Protein AF-A0A6G0UTW9-F1 (afdb_monomer_lite)

Structure (mmCIF, N/CA/C/O backbone):
data_AF-A0A6G0UTW9-F1
#
_entry.id   AF-A0A6G0UTW9-F1
#
loop_
_atom_site.group_PDB
_atom_site.id
_atom_site.type_symbol
_atom_site.label_atom_id
_atom_site.label_alt_id
_atom_site.label_comp_id
_atom_site.label_asym_id
_atom_site.label_entity_id
_atom_site.label_seq_id
_atom_site.pdbx_PDB_ins_code
_atom_site.Cartn_x
_atom_site.Cartn_y
_atom_site.Cartn_z
_atom_site.occupancy
_atom_site.B_iso_or_equiv
_atom_site.auth_seq_id
_atom_site.auth_comp_id
_atom_site.auth_asym_id
_atom_site.auth_atom_id
_atom_site.pdbx_PDB_model_num
ATOM 1 N N . MET A 1 1 ? -16.108 24.595 84.697 1.00 33.84 1 MET A N 1
ATOM 2 C CA . MET A 1 1 ? -16.158 25.532 85.840 1.00 33.84 1 MET A CA 1
ATOM 3 C C . MET A 1 1 ? -17.614 25.692 86.240 1.00 33.84 1 MET A C 1
ATOM 5 O O . MET A 1 1 ? -18.393 26.147 85.417 1.00 33.84 1 MET A O 1
ATOM 9 N N . ASN A 1 2 ? -17.974 25.256 87.449 1.00 42.09 2 ASN A N 1
ATOM 10 C CA . ASN A 1 2 ? -19.281 25.520 88.052 1.00 42.09 2 ASN A CA 1
ATOM 11 C C . ASN A 1 2 ? -19.314 26.980 88.511 1.00 42.09 2 ASN A C 1
ATOM 13 O O . ASN A 1 2 ? -18.568 27.339 89.419 1.00 42.09 2 ASN A O 1
ATOM 17 N N . LEU A 1 3 ? -20.161 27.800 87.893 1.00 38.06 3 LEU A N 1
ATOM 18 C CA . LEU A 1 3 ? -20.522 29.127 88.390 1.00 38.06 3 LEU A CA 1
ATOM 19 C C . LEU A 1 3 ? -22.057 29.265 88.378 1.00 38.06 3 LEU A C 1
ATOM 21 O O . LEU A 1 3 ? -22.689 28.729 87.465 1.00 38.06 3 LEU A O 1
ATOM 25 N N . PRO A 1 4 ? -22.666 29.935 89.377 1.00 41.78 4 PRO A N 1
ATOM 26 C CA . PRO A 1 4 ? -24.120 30.023 89.526 1.00 41.78 4 PRO A CA 1
ATOM 27 C C . PRO A 1 4 ? -24.771 30.877 88.428 1.00 41.78 4 PRO A C 1
ATOM 29 O O . PRO A 1 4 ? -24.214 31.882 87.989 1.00 41.78 4 PRO A O 1
ATOM 32 N N . LEU A 1 5 ? -25.984 30.490 88.026 1.00 44.50 5 LEU A N 1
ATOM 33 C CA . LEU A 1 5 ? -26.774 31.029 86.906 1.00 44.50 5 LEU A CA 1
ATOM 34 C C . LEU A 1 5 ? -27.267 32.486 87.054 1.00 44.50 5 LEU A C 1
ATOM 36 O O . LEU A 1 5 ? -27.937 32.989 86.157 1.00 44.50 5 LEU A O 1
ATOM 40 N N . GLU A 1 6 ? -26.919 33.203 88.123 1.00 42.75 6 GLU A N 1
ATOM 41 C CA . GLU A 1 6 ? -27.472 34.541 88.401 1.00 42.75 6 GLU A CA 1
ATOM 42 C C . GLU A 1 6 ? -26.696 35.720 87.781 1.00 42.75 6 GLU A C 1
ATOM 44 O O . GLU A 1 6 ? -27.127 36.863 87.899 1.00 42.75 6 GLU A O 1
ATOM 49 N N . TYR A 1 7 ? -25.611 35.484 87.032 1.00 44.38 7 TYR A N 1
ATOM 50 C CA . TYR A 1 7 ? -24.873 36.557 86.334 1.00 44.38 7 TYR A CA 1
ATOM 51 C C . TYR A 1 7 ? -25.250 36.764 84.852 1.00 44.38 7 TYR A C 1
ATOM 53 O O . TYR A 1 7 ? -24.658 37.604 84.172 1.00 44.38 7 TYR A O 1
ATOM 61 N N . PHE A 1 8 ? -26.255 36.049 84.334 1.00 47.59 8 PHE A N 1
ATOM 62 C CA . PHE A 1 8 ? -26.656 36.113 82.917 1.00 47.59 8 PHE A CA 1
ATOM 63 C C . PHE A 1 8 ? -27.659 37.229 82.563 1.00 47.59 8 PHE A C 1
ATOM 65 O O . PHE A 1 8 ? -28.213 37.225 81.468 1.00 47.59 8 PHE A O 1
ATOM 72 N N . TYR A 1 9 ? -27.848 38.233 83.425 1.00 46.22 9 TYR A N 1
ATOM 73 C CA . TYR A 1 9 ? -28.714 39.393 83.143 1.00 46.22 9 TYR A CA 1
ATOM 74 C C . TYR A 1 9 ? -27.994 40.598 82.523 1.00 46.22 9 TYR A C 1
ATOM 76 O O . TYR A 1 9 ? -28.511 41.713 82.524 1.00 46.22 9 TYR A O 1
ATOM 84 N N . ASN A 1 10 ? -26.802 40.396 81.958 1.00 49.69 10 ASN A N 1
ATOM 85 C CA . ASN A 1 10 ? -26.147 41.419 81.156 1.00 49.69 10 ASN A CA 1
ATOM 86 C C . ASN A 1 10 ? -25.887 40.865 79.756 1.00 49.69 10 ASN A C 1
ATOM 88 O O . ASN A 1 10 ? -24.948 40.100 79.528 1.00 49.69 10 ASN A O 1
ATOM 92 N N . GLU A 1 11 ? -26.748 41.248 78.816 1.00 52.06 11 GLU A N 1
ATOM 93 C CA . GLU A 1 11 ? -26.764 40.776 77.427 1.00 52.06 11 GLU A CA 1
ATOM 94 C C . GLU A 1 11 ? -25.384 40.895 76.749 1.00 52.06 11 GLU A C 1
ATOM 96 O O . GLU A 1 11 ? -25.001 40.060 75.930 1.00 52.06 11 GLU A O 1
ATOM 101 N N . LYS A 1 12 ? -24.569 41.877 77.160 1.00 50.12 12 LYS A N 1
ATOM 102 C CA . LYS A 1 12 ? -23.182 42.043 76.699 1.00 50.12 12 LYS A CA 1
ATOM 103 C C . LYS A 1 12 ? -22.231 40.942 77.180 1.00 50.12 12 LYS A C 1
ATOM 105 O O . LYS A 1 12 ? -21.368 40.531 76.413 1.00 50.12 12 LYS A O 1
ATOM 110 N N . VAL A 1 13 ? -22.380 40.450 78.411 1.00 51.47 13 VAL A N 1
ATOM 111 C CA . VAL A 1 13 ? -21.515 39.401 78.984 1.00 51.47 13 VAL A CA 1
ATOM 112 C C . VAL A 1 13 ? -21.884 38.034 78.409 1.00 51.47 13 VAL A C 1
ATOM 114 O O . VAL A 1 13 ? -20.993 37.276 78.035 1.00 51.47 13 VAL A O 1
ATOM 117 N N . ALA A 1 14 ? -23.180 37.760 78.229 1.00 51.94 14 ALA A N 1
ATOM 118 C CA . ALA A 1 14 ? -23.656 36.551 77.556 1.00 51.94 14 ALA A CA 1
ATOM 119 C C . ALA A 1 14 ? -23.164 36.482 76.099 1.00 51.94 14 ALA A C 1
ATOM 121 O O . ALA A 1 14 ? -22.617 35.464 75.675 1.00 51.94 14 ALA A O 1
ATOM 122 N N . ARG A 1 15 ? -23.259 37.594 75.352 1.00 53.88 15 ARG A N 1
ATOM 123 C CA . ARG A 1 15 ? -22.725 37.690 73.982 1.00 53.88 15 ARG A CA 1
ATOM 124 C C . ARG A 1 15 ? -21.199 37.562 73.939 1.00 53.88 15 ARG A C 1
ATOM 126 O O . ARG A 1 15 ? -20.685 36.934 73.020 1.00 53.88 15 ARG A O 1
ATOM 133 N N . PHE A 1 16 ? -20.478 38.092 74.930 1.00 54.50 16 PHE A N 1
ATOM 134 C CA . PHE A 1 16 ? -19.022 37.932 75.027 1.00 54.50 16 PHE A CA 1
ATOM 135 C C . PHE A 1 16 ? -18.620 36.475 75.300 1.00 54.50 16 PHE A C 1
ATOM 137 O O . PHE A 1 16 ? -17.670 35.980 74.702 1.00 54.50 16 PHE A O 1
ATOM 144 N N . TYR A 1 17 ? -19.370 35.761 76.144 1.00 54.28 17 TYR A N 1
ATOM 145 C CA . TYR A 1 17 ? -19.122 34.347 76.429 1.00 54.28 17 TYR A CA 1
ATOM 146 C C . TYR A 1 17 ? -19.433 33.451 75.226 1.00 54.28 17 TYR A C 1
ATOM 148 O O . TYR A 1 17 ? -18.645 32.562 74.908 1.00 54.28 17 TYR A O 1
ATOM 156 N N . ILE A 1 18 ? -20.533 33.717 74.513 1.00 54.50 18 ILE A N 1
ATOM 157 C CA . ILE A 1 18 ? -20.859 33.036 73.251 1.00 54.50 18 ILE A CA 1
ATOM 158 C C . ILE A 1 18 ? -19.754 33.306 72.222 1.00 54.50 18 ILE A C 1
ATOM 160 O O . ILE A 1 18 ? -19.216 32.371 71.648 1.00 54.50 18 ILE A O 1
ATOM 164 N N . TYR A 1 19 ? -19.314 34.557 72.072 1.00 55.97 19 TYR A N 1
ATOM 165 C CA . TYR A 1 19 ? -18.215 34.918 71.175 1.00 55.97 19 TYR A CA 1
ATOM 166 C C . TYR A 1 19 ? -16.902 34.187 71.512 1.00 55.97 19 TYR A C 1
ATOM 168 O O . TYR A 1 19 ? -16.258 33.618 70.631 1.00 55.97 19 TYR A O 1
ATOM 176 N N . TYR A 1 20 ? -16.520 34.146 72.792 1.00 54.91 20 TYR A N 1
ATOM 177 C CA . TYR A 1 20 ? -15.277 33.507 73.230 1.00 54.91 20 TYR A CA 1
ATOM 178 C C . TYR A 1 20 ? -15.334 31.977 73.093 1.00 54.91 20 TYR A C 1
ATOM 180 O O . TYR A 1 20 ? -14.375 31.355 72.636 1.00 54.91 20 TYR A O 1
ATOM 188 N N . THR A 1 21 ? -16.477 31.365 73.414 1.00 54.66 21 THR A N 1
ATOM 189 C CA . THR A 1 21 ? -16.687 29.918 73.237 1.00 54.66 21 THR A CA 1
ATOM 190 C C . THR A 1 21 ? -16.749 29.522 71.762 1.00 54.66 21 THR A C 1
ATOM 192 O O . THR A 1 21 ? -16.169 28.500 71.402 1.00 54.66 21 THR A O 1
ATOM 195 N N . SER A 1 22 ? -17.327 30.350 70.884 1.00 55.22 22 SER A N 1
ATOM 196 C CA . SER A 1 22 ? -17.299 30.135 69.432 1.00 55.22 22 SER A CA 1
ATOM 197 C C . SER A 1 22 ? -15.886 30.224 68.850 1.00 55.22 22 SER A C 1
ATOM 199 O O . SER A 1 22 ? -15.530 29.401 68.009 1.00 55.22 22 SER A O 1
ATOM 201 N N . ILE A 1 23 ? -15.048 31.162 69.313 1.00 56.31 23 ILE A N 1
ATOM 202 C CA . ILE A 1 23 ? -13.643 31.260 68.875 1.00 56.31 23 ILE A CA 1
ATOM 203 C C . ILE A 1 23 ? -12.838 30.040 69.323 1.00 56.31 23 ILE A C 1
ATOM 205 O O . ILE A 1 23 ? -12.078 29.485 68.526 1.00 56.31 23 ILE A O 1
ATOM 209 N N . ILE A 1 24 ? -13.007 29.597 70.571 1.00 57.78 24 ILE A N 1
ATOM 210 C CA . ILE A 1 24 ? -12.325 28.402 71.087 1.00 57.78 24 ILE A CA 1
ATOM 211 C C . ILE A 1 24 ? -12.783 27.152 70.326 1.00 57.78 24 ILE A C 1
ATOM 213 O O . ILE A 1 24 ? -11.949 26.340 69.934 1.00 57.78 24 ILE A O 1
ATOM 217 N N . ALA A 1 25 ? -14.083 27.018 70.050 1.00 55.12 25 ALA A N 1
ATOM 218 C CA . ALA A 1 25 ? -14.612 25.908 69.263 1.00 55.12 25 ALA A CA 1
ATOM 219 C C . ALA A 1 25 ? -14.050 25.907 67.831 1.00 55.12 25 ALA A C 1
ATOM 221 O O . ALA A 1 25 ? -13.557 24.878 67.372 1.00 55.12 25 ALA A O 1
ATOM 222 N N . CYS A 1 26 ? -14.023 27.064 67.157 1.00 55.25 26 CYS A N 1
ATOM 223 C CA . CYS A 1 26 ? -13.457 27.187 65.810 1.00 55.25 26 CYS A CA 1
ATOM 224 C C . CYS A 1 26 ? -11.955 26.870 65.786 1.00 55.25 26 CYS A C 1
ATOM 226 O O . CYS A 1 26 ? -11.485 26.154 64.906 1.00 55.25 26 CYS A O 1
ATOM 228 N N . SER A 1 27 ? -11.188 27.366 66.759 1.00 56.25 27 SER A N 1
ATOM 229 C CA . SER A 1 27 ? -9.740 27.120 66.826 1.00 56.25 27 SER A CA 1
ATOM 230 C C . SER A 1 27 ? -9.404 25.664 67.168 1.00 56.25 27 SER A C 1
ATOM 232 O O . SER A 1 27 ? -8.512 25.091 66.541 1.00 56.25 27 SER A O 1
ATOM 234 N N . ALA A 1 28 ? -10.158 25.023 68.067 1.00 57.22 28 ALA A N 1
ATOM 235 C CA . ALA A 1 28 ? -10.027 23.593 68.349 1.00 57.22 28 ALA A CA 1
ATOM 236 C C . ALA A 1 28 ? -10.374 22.726 67.125 1.00 57.22 28 ALA A C 1
ATOM 238 O O . ALA A 1 28 ? -9.695 21.735 66.854 1.00 57.22 28 ALA A O 1
ATOM 239 N N . PHE A 1 29 ? -11.383 23.120 66.346 1.00 56.34 29 PHE A N 1
ATOM 240 C CA . PHE A 1 29 ? -11.811 22.378 65.161 1.00 56.34 29 PHE A CA 1
ATOM 241 C C . PHE A 1 29 ? -10.853 22.542 63.970 1.00 56.34 29 PHE A C 1
ATOM 243 O O . PHE A 1 29 ? -10.570 21.573 63.263 1.00 56.34 29 PHE A O 1
ATOM 250 N N . ILE A 1 30 ? -10.270 23.735 63.789 1.00 56.91 30 ILE A N 1
ATOM 251 C CA . ILE A 1 30 ? -9.189 23.970 62.817 1.00 56.91 30 ILE A CA 1
ATOM 252 C C . ILE A 1 30 ? -7.960 23.132 63.185 1.00 56.91 30 ILE A C 1
ATOM 254 O O . ILE A 1 30 ? -7.385 22.476 62.316 1.00 56.91 30 ILE A O 1
ATOM 258 N N . ALA A 1 31 ? -7.589 23.087 64.468 1.00 54.75 31 ALA A N 1
ATOM 259 C CA . ALA A 1 31 ? -6.486 22.251 64.935 1.00 54.75 31 ALA A CA 1
ATOM 260 C C . ALA A 1 31 ? -6.759 20.754 64.697 1.00 54.75 31 ALA A C 1
ATOM 262 O O . ALA A 1 31 ? -5.884 20.050 64.195 1.00 54.75 31 ALA A O 1
ATOM 263 N N . ALA A 1 32 ? -7.979 20.277 64.972 1.00 57.06 32 ALA A N 1
ATOM 264 C CA . ALA A 1 32 ? -8.383 18.897 64.700 1.00 57.06 32 ALA A CA 1
ATOM 265 C C . ALA A 1 32 ? -8.366 18.570 63.196 1.00 57.06 32 ALA A C 1
ATOM 267 O O . ALA A 1 32 ? -7.865 17.520 62.801 1.00 57.06 32 ALA A O 1
ATOM 268 N N . SER A 1 33 ? -8.835 19.485 62.345 1.00 56.72 33 SER A N 1
ATOM 269 C CA . SER A 1 33 ? -8.848 19.309 60.886 1.00 56.72 33 SER A CA 1
ATOM 270 C C . SER A 1 33 ? -7.437 19.289 60.294 1.00 56.72 33 SER A C 1
ATOM 272 O O . SER A 1 33 ? -7.133 18.453 59.440 1.00 56.72 33 SER A O 1
ATOM 274 N N . LEU A 1 34 ? -6.539 20.149 60.785 1.00 56.03 34 LEU A N 1
ATOM 275 C CA . LEU A 1 34 ? -5.121 20.136 60.415 1.00 56.03 34 LEU A CA 1
ATOM 276 C C . LEU A 1 34 ? -4.430 18.849 60.881 1.00 56.03 34 LEU A C 1
ATOM 278 O O . LEU A 1 34 ? -3.650 18.277 60.123 1.00 56.03 34 LEU A O 1
ATOM 282 N N . LEU A 1 35 ? -4.759 18.352 62.078 1.00 54.12 35 LEU A N 1
ATOM 283 C CA . LEU A 1 35 ? -4.235 17.090 62.600 1.00 54.12 35 LEU A CA 1
ATOM 284 C C . LEU A 1 35 ? -4.716 15.890 61.768 1.00 54.12 35 LEU A C 1
ATOM 286 O O . LEU A 1 35 ? -3.906 15.051 61.387 1.00 54.12 35 LEU A O 1
ATOM 290 N N . VAL A 1 36 ? -6.006 15.826 61.424 1.00 58.19 36 VAL A N 1
ATOM 291 C CA . VAL A 1 36 ? -6.574 14.768 60.569 1.00 58.19 36 VAL A CA 1
ATOM 292 C C . VAL A 1 36 ? -5.964 14.816 59.171 1.00 58.19 36 VAL A C 1
ATOM 294 O O . VAL A 1 36 ? -5.598 13.777 58.629 1.00 58.19 36 VAL A O 1
ATOM 297 N N . THR A 1 37 ? -5.772 16.011 58.611 1.00 57.84 37 THR A N 1
ATOM 298 C CA . THR A 1 37 ? -5.105 16.183 57.314 1.00 57.84 37 THR A CA 1
ATOM 299 C C . THR A 1 37 ? -3.650 15.720 57.386 1.00 57.84 37 THR A C 1
ATOM 301 O O . THR A 1 37 ? -3.216 14.960 56.524 1.00 57.84 37 THR A O 1
ATOM 304 N N . ALA A 1 38 ? -2.916 16.077 58.446 1.00 52.16 38 ALA A N 1
ATOM 305 C CA . ALA A 1 38 ? -1.539 15.638 58.670 1.00 52.16 38 ALA A CA 1
ATOM 306 C C . ALA A 1 38 ? -1.431 14.105 58.813 1.00 52.16 38 ALA A C 1
ATOM 308 O O . ALA A 1 38 ? -0.601 13.476 58.150 1.00 52.16 38 ALA A O 1
ATOM 309 N N . VAL A 1 39 ? -2.321 13.485 59.594 1.00 52.44 39 VAL A N 1
ATOM 310 C CA . VAL A 1 39 ? -2.379 12.027 59.796 1.00 52.44 39 VAL A CA 1
ATOM 311 C C . VAL A 1 39 ? -2.749 11.302 58.502 1.00 52.44 39 VAL A C 1
ATOM 313 O O . VAL A 1 39 ? -2.068 10.353 58.112 1.00 52.44 39 VAL A O 1
ATOM 316 N N . LEU A 1 40 ? -3.760 11.783 57.772 1.00 53.53 40 LEU A N 1
ATOM 317 C CA . LEU A 1 40 ? -4.105 11.248 56.454 1.00 53.53 40 LEU A CA 1
ATOM 318 C C . LEU A 1 40 ? -2.943 11.419 55.479 1.00 53.53 40 LEU A C 1
ATOM 320 O O . LEU A 1 40 ? -2.718 10.529 54.656 1.00 53.53 40 LEU A O 1
ATOM 324 N N . THR A 1 41 ? -2.156 12.500 55.605 1.00 55.06 41 THR A N 1
ATOM 325 C CA . THR A 1 41 ? -1.010 12.711 54.725 1.00 55.06 41 THR A CA 1
ATOM 326 C C . THR A 1 41 ? 0.155 11.747 54.946 1.00 55.06 41 THR A C 1
ATOM 328 O O . THR A 1 41 ? 0.825 11.378 53.977 1.00 55.06 41 THR A O 1
ATOM 331 N N . GLN A 1 42 ? 0.355 11.308 56.191 1.00 47.09 42 GLN A N 1
ATOM 332 C CA . GLN A 1 42 ? 1.405 10.365 56.590 1.00 47.09 42 GLN A CA 1
ATOM 333 C C . GLN A 1 42 ? 0.962 8.894 56.544 1.00 47.09 42 GLN A C 1
ATOM 335 O O . GLN A 1 42 ? 1.804 8.000 56.530 1.00 47.09 42 GLN A O 1
ATOM 340 N N . SER A 1 43 ? -0.343 8.623 56.485 1.00 49.00 43 SER A N 1
ATOM 341 C CA . SER A 1 43 ? -0.879 7.262 56.392 1.00 49.00 43 SER A CA 1
ATOM 342 C C . SER A 1 43 ? -0.726 6.658 54.983 1.00 49.00 43 SER A C 1
ATOM 344 O O . SER A 1 43 ? -0.978 7.323 53.975 1.00 49.00 43 SER A O 1
ATOM 346 N N . GLY A 1 44 ? -0.357 5.373 54.904 1.00 46.94 44 GLY A N 1
ATOM 347 C CA . GLY A 1 44 ? -0.230 4.593 53.658 1.00 46.94 44 GLY A CA 1
ATOM 348 C C . GLY A 1 44 ? -1.567 4.171 53.028 1.00 46.94 44 GLY A C 1
ATOM 349 O O . GLY A 1 44 ? -1.681 3.068 52.502 1.00 46.94 44 GLY A O 1
ATOM 350 N N . ILE A 1 45 ? -2.602 5.007 53.143 1.00 53.28 45 ILE A N 1
ATOM 351 C CA . ILE A 1 45 ? -3.962 4.723 52.664 1.00 53.28 45 ILE A CA 1
ATOM 352 C C . ILE A 1 45 ? -4.049 4.925 51.141 1.00 53.28 45 ILE A C 1
ATOM 354 O O . ILE A 1 45 ? -3.417 5.820 50.586 1.00 53.28 45 ILE A O 1
ATOM 358 N N . ASN A 1 46 ? -4.873 4.105 50.477 1.00 49.47 46 ASN A N 1
ATOM 359 C CA . ASN A 1 46 ? -5.166 4.163 49.041 1.00 49.47 46 ASN A CA 1
ATOM 360 C C . ASN A 1 46 ? -5.555 5.585 48.568 1.00 49.47 46 ASN A C 1
ATOM 362 O O . ASN A 1 46 ? -6.422 6.242 49.153 1.00 49.47 46 ASN A O 1
ATOM 366 N N . ASN A 1 47 ? -4.939 6.029 47.468 1.00 50.22 47 ASN A N 1
ATOM 367 C CA . ASN A 1 47 ? -5.049 7.378 46.910 1.00 50.22 47 ASN A CA 1
ATOM 368 C C . ASN A 1 47 ? -6.486 7.807 46.559 1.00 50.22 47 ASN A C 1
ATOM 370 O O . ASN A 1 47 ? -6.813 8.982 46.737 1.00 50.22 47 ASN A O 1
ATOM 374 N N . SER A 1 48 ? -7.364 6.895 46.111 1.00 44.69 48 SER A N 1
ATOM 375 C CA . SER A 1 48 ? -8.751 7.277 45.780 1.00 44.69 48 SER A CA 1
ATOM 376 C C . SER A 1 48 ? -9.573 7.588 47.033 1.00 44.69 48 SER A C 1
ATOM 378 O O . SER A 1 48 ? -10.298 8.582 47.070 1.00 44.69 48 SER A O 1
ATOM 380 N N . LEU A 1 49 ? -9.387 6.799 48.096 1.00 47.44 49 LEU A N 1
ATOM 381 C CA . LEU A 1 49 ? -10.065 6.992 49.375 1.00 47.44 49 LEU A CA 1
ATOM 382 C C . LEU A 1 49 ? -9.588 8.282 50.054 1.00 47.44 49 LEU A C 1
ATOM 384 O O . LEU A 1 49 ? -10.385 9.023 50.624 1.00 47.44 49 LEU A O 1
ATOM 388 N N . ARG A 1 50 ? -8.293 8.591 49.929 1.00 53.19 50 ARG A N 1
ATOM 389 C CA . ARG A 1 50 ? -7.684 9.815 50.459 1.00 53.19 50 ARG A CA 1
ATOM 390 C C . ARG A 1 50 ? -8.184 11.074 49.746 1.00 53.19 50 ARG A C 1
ATOM 392 O O . ARG A 1 50 ? -8.513 12.047 50.416 1.00 53.19 50 ARG A O 1
ATOM 399 N N . SER A 1 51 ? -8.303 11.047 48.415 1.00 51.34 51 SER A N 1
ATOM 400 C CA . SER A 1 51 ? -8.889 12.154 47.641 1.00 51.34 51 SER A CA 1
ATOM 401 C C . SER A 1 51 ? -10.377 12.351 47.958 1.00 51.34 51 SER A C 1
ATOM 403 O O . SER A 1 51 ? -10.816 13.482 48.164 1.00 51.34 51 SER A O 1
ATOM 405 N N . TYR A 1 52 ? -11.134 11.258 48.088 1.00 52.66 52 TYR A N 1
ATOM 406 C CA . TYR A 1 52 ? -12.548 11.296 48.464 1.00 52.66 52 TYR A CA 1
ATOM 407 C C . TYR A 1 52 ? -12.768 11.909 49.858 1.00 52.66 52 TYR A C 1
ATOM 409 O O . TYR A 1 52 ? -13.616 12.786 50.021 1.00 52.66 52 TYR A O 1
ATOM 417 N N . LEU A 1 53 ? -11.969 11.501 50.850 1.00 52.19 53 LEU A N 1
ATOM 418 C CA . LEU A 1 53 ? -12.033 12.034 52.215 1.00 52.19 53 LEU A CA 1
ATOM 419 C C . LEU A 1 53 ? -11.654 13.519 52.275 1.00 52.19 53 LEU A C 1
ATOM 421 O O . LEU A 1 53 ? -12.349 14.294 52.926 1.00 52.19 53 LEU A O 1
ATOM 425 N N . LEU A 1 54 ? -10.600 13.935 51.563 1.00 57.75 54 LEU A N 1
ATOM 426 C CA . LEU A 1 54 ? -10.185 15.342 51.506 1.00 57.75 54 LEU A CA 1
ATOM 427 C C . LEU A 1 54 ? -11.253 16.237 50.861 1.00 57.75 54 LEU A C 1
ATOM 429 O O . LEU A 1 54 ? -11.526 17.318 51.377 1.00 57.75 54 LEU A O 1
ATOM 433 N N . ASN A 1 55 ? -11.905 15.774 49.789 1.00 53.25 55 ASN A N 1
ATOM 434 C CA . ASN A 1 55 ? -13.005 16.514 49.164 1.00 53.25 55 ASN A CA 1
ATOM 435 C C . ASN A 1 55 ? -14.224 16.644 50.088 1.00 53.25 55 ASN A C 1
ATOM 437 O O . ASN A 1 55 ? -14.831 17.710 50.144 1.00 53.25 55 ASN A O 1
ATOM 441 N N . HIS A 1 56 ? -14.578 15.599 50.841 1.00 56.03 56 HIS A N 1
ATOM 442 C CA . HIS A 1 56 ? -15.684 15.677 51.806 1.00 56.03 56 HIS A CA 1
ATOM 443 C C . HIS A 1 56 ? -15.388 16.625 52.966 1.00 56.03 56 HIS A C 1
ATOM 445 O O . HIS A 1 56 ? -16.246 17.423 53.336 1.00 56.03 56 HIS A O 1
ATOM 451 N N . ILE A 1 57 ? -14.162 16.596 53.496 1.00 57.34 57 ILE A N 1
ATOM 452 C CA . ILE A 1 57 ? -13.723 17.536 54.537 1.00 57.34 57 ILE A CA 1
ATOM 453 C C . ILE A 1 57 ? -13.789 18.979 54.016 1.00 57.34 57 ILE A C 1
ATOM 455 O O . ILE A 1 57 ? -14.270 19.864 54.721 1.00 57.34 57 ILE A O 1
ATOM 459 N N . PHE A 1 58 ? -13.384 19.217 52.764 1.00 60.03 58 PHE A N 1
ATOM 460 C CA . PHE A 1 58 ? -13.478 20.533 52.130 1.00 60.03 58 PHE A CA 1
ATOM 461 C C . PHE A 1 58 ? -14.929 21.027 52.011 1.00 60.03 58 PHE A C 1
ATOM 463 O O . PHE A 1 58 ? -15.225 22.170 52.357 1.00 60.03 58 PHE A O 1
ATOM 470 N N . TRP A 1 59 ? -15.856 20.171 51.572 1.00 57.16 59 TRP A N 1
ATOM 471 C CA . TRP A 1 59 ? -17.267 20.547 51.449 1.00 57.16 59 TRP A CA 1
ATOM 472 C C . TRP A 1 59 ? -17.950 20.781 52.799 1.00 57.16 59 TRP A C 1
ATOM 474 O O . TRP A 1 59 ? -18.730 21.726 52.917 1.00 57.16 59 TRP A O 1
ATOM 484 N N . LEU A 1 60 ? -17.622 19.989 53.825 1.00 57.03 60 LEU A N 1
ATOM 485 C CA . LEU A 1 60 ? -18.086 20.229 55.196 1.00 57.03 60 LEU A CA 1
ATOM 486 C C . LEU A 1 60 ? -17.602 21.590 55.713 1.00 57.03 60 LEU A C 1
ATOM 488 O O . LEU A 1 60 ? -18.396 22.353 56.261 1.00 57.03 60 LEU A O 1
ATOM 492 N N . PHE A 1 61 ? -16.342 21.942 55.441 1.00 58.31 61 PHE A N 1
ATOM 493 C CA . PHE A 1 61 ? -15.774 23.239 55.809 1.00 58.31 61 PHE A CA 1
ATOM 494 C C . PHE A 1 61 ? -16.481 24.410 55.105 1.00 58.31 61 PHE A C 1
ATOM 496 O O . PHE A 1 61 ? -16.775 25.429 55.729 1.00 58.31 61 PHE A O 1
ATOM 503 N N . MET A 1 62 ? -16.809 24.262 53.816 1.00 58.91 62 MET A N 1
ATOM 504 C CA . MET A 1 62 ? -17.536 25.283 53.049 1.00 58.91 62 MET A CA 1
ATOM 505 C C . MET A 1 62 ? -18.979 25.469 53.534 1.00 58.91 62 MET A C 1
ATOM 507 O O . MET A 1 62 ? -19.449 26.604 53.626 1.00 58.91 62 MET A O 1
ATOM 511 N N . LEU A 1 63 ? -19.677 24.379 53.873 1.00 58.50 63 LEU A N 1
ATOM 512 C CA . LEU A 1 63 ? -21.038 24.431 54.414 1.00 58.50 63 LEU A CA 1
ATOM 513 C C . LEU A 1 63 ? -21.075 25.196 55.746 1.00 58.50 63 LEU A C 1
ATOM 515 O O . LEU A 1 63 ? -21.945 26.036 55.969 1.00 58.50 63 LEU A O 1
ATOM 519 N N . GLU A 1 64 ? -20.098 24.947 56.613 1.00 56.47 64 GLU A N 1
ATOM 520 C CA . GLU A 1 64 ? -20.016 25.575 57.930 1.00 56.47 64 GLU A CA 1
ATOM 521 C C . GLU A 1 64 ? -19.624 27.061 57.843 1.00 56.47 64 GLU A C 1
ATOM 523 O O . GLU A 1 64 ? -20.163 27.892 58.573 1.00 56.47 64 GLU A O 1
ATOM 528 N N . LEU A 1 65 ? -18.788 27.430 56.865 1.00 57.56 65 LEU A N 1
ATOM 529 C CA . LEU A 1 65 ? -18.483 28.823 56.509 1.00 57.56 65 LEU A CA 1
ATOM 530 C C . LEU A 1 65 ? -19.738 29.602 56.101 1.00 57.56 65 LEU A C 1
ATOM 532 O O . LEU A 1 65 ? -19.917 30.753 56.503 1.00 57.56 65 LEU A O 1
ATOM 536 N N . VAL A 1 66 ? -20.628 28.973 55.329 1.00 57.12 66 VAL A N 1
ATOM 537 C CA . VAL A 1 66 ? -21.911 29.570 54.934 1.00 57.12 66 VAL A CA 1
ATOM 538 C C . VAL A 1 66 ? -22.828 29.746 56.148 1.00 57.12 66 VAL A C 1
ATOM 540 O O . VAL A 1 66 ? -23.457 30.797 56.285 1.00 57.12 66 VAL A O 1
ATOM 543 N N . LEU A 1 67 ? -22.860 28.774 57.065 1.00 55.41 67 LEU A N 1
ATOM 544 C CA . LEU A 1 67 ? -23.641 28.863 58.305 1.00 55.41 67 LEU A CA 1
ATOM 545 C C . LEU A 1 67 ? -23.113 29.961 59.246 1.00 55.41 67 LEU A C 1
ATOM 547 O O . LEU A 1 67 ? -23.902 30.753 59.763 1.00 55.41 67 LEU A O 1
ATOM 551 N N . LEU A 1 68 ? -21.791 30.082 59.399 1.00 56.75 68 LEU A N 1
ATOM 552 C CA . LEU A 1 68 ? -21.144 31.159 60.159 1.00 56.75 68 LEU A CA 1
ATOM 553 C C . LEU A 1 68 ? -21.418 32.536 59.538 1.00 56.75 68 LEU A C 1
ATOM 555 O O . LEU A 1 68 ? -21.763 33.477 60.253 1.00 56.75 68 LEU A O 1
ATOM 559 N N . MET A 1 69 ? -21.345 32.663 58.209 1.00 55.00 69 MET A N 1
ATOM 560 C CA . MET A 1 69 ? -21.709 33.908 57.520 1.00 55.00 6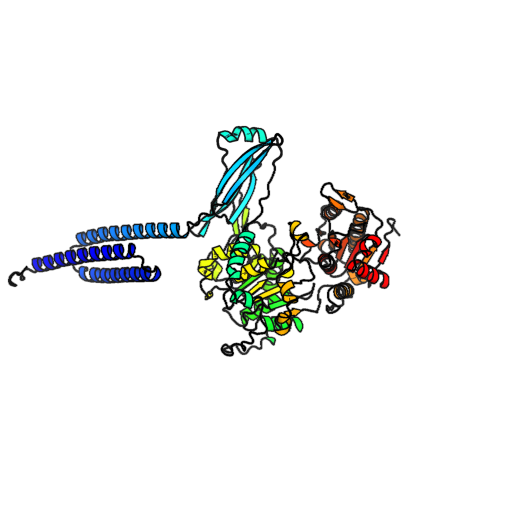9 MET A CA 1
ATOM 561 C C . MET A 1 69 ? -23.189 34.272 57.704 1.00 55.00 69 MET A C 1
ATOM 563 O O . MET A 1 69 ? -23.518 35.455 57.801 1.00 55.00 69 MET A O 1
ATOM 567 N N . GLY A 1 70 ? -24.073 33.274 57.805 1.00 54.34 70 GLY A N 1
ATOM 568 C CA . GLY A 1 70 ? -25.481 33.470 58.150 1.00 54.34 70 GLY A CA 1
ATOM 569 C C . GLY A 1 70 ? -25.679 34.006 59.570 1.00 54.34 70 GLY A C 1
ATOM 570 O O . GLY A 1 70 ? -26.480 34.916 59.771 1.00 54.34 70 GLY A O 1
ATOM 571 N N . PHE A 1 71 ? -24.909 33.503 60.538 1.00 51.62 71 PHE A N 1
ATOM 572 C CA . PHE A 1 71 ? -25.046 33.853 61.956 1.00 51.62 71 PHE A CA 1
ATOM 573 C C . PHE A 1 71 ? -24.515 35.259 62.300 1.00 51.62 71 PHE A C 1
ATOM 575 O O . PHE A 1 71 ? -25.050 35.933 63.177 1.00 51.62 71 PHE A O 1
ATOM 582 N N . PHE A 1 72 ? -23.481 35.740 61.599 1.00 53.16 72 PHE A N 1
ATOM 583 C CA . PHE A 1 72 ? -22.825 37.024 61.905 1.00 53.16 72 PHE A CA 1
ATOM 584 C C . PHE A 1 72 ? -23.363 38.235 61.128 1.00 53.16 72 PHE A C 1
ATOM 586 O O . PHE A 1 72 ? -22.872 39.354 61.319 1.00 53.16 72 PHE A O 1
ATOM 593 N N . ARG A 1 73 ? -24.401 38.045 60.303 1.00 50.47 73 ARG A N 1
ATOM 594 C CA . ARG A 1 73 ? -24.983 39.083 59.433 1.00 50.47 73 ARG A CA 1
ATOM 595 C C . ARG A 1 73 ? -25.594 40.274 60.196 1.00 50.47 73 ARG A C 1
ATOM 597 O O . ARG A 1 73 ? -25.735 41.341 59.607 1.00 50.47 73 ARG A O 1
ATOM 604 N N . GLU A 1 74 ? -25.884 40.128 61.491 1.00 50.41 74 GLU A N 1
ATOM 605 C CA . GLU A 1 74 ? -26.531 41.163 62.321 1.00 50.41 74 GLU A CA 1
ATOM 606 C C . GLU A 1 74 ? -25.622 41.873 63.345 1.00 50.41 74 GLU A C 1
ATOM 608 O O . GLU A 1 74 ? -26.101 42.674 64.146 1.00 50.41 74 GLU A O 1
ATOM 613 N N . SER A 1 75 ? -24.305 41.641 63.350 1.00 53.72 75 SER A N 1
ATOM 614 C CA . SER A 1 75 ? -23.431 42.207 64.395 1.00 53.72 75 SER A CA 1
ATOM 615 C C . SER A 1 75 ? -22.563 43.388 63.927 1.00 53.72 75 SER A C 1
ATOM 617 O O . SER A 1 75 ? -21.975 43.381 62.847 1.00 53.72 75 SER A O 1
ATOM 619 N N . SER A 1 76 ? -22.434 44.414 64.779 1.00 50.78 76 SER A N 1
ATOM 620 C CA . SER A 1 76 ? -21.711 45.679 64.533 1.00 50.78 76 SER A CA 1
ATOM 621 C C . SER A 1 76 ? -20.176 45.556 64.424 1.00 50.78 76 SER A C 1
ATOM 623 O O . SER A 1 76 ? -19.478 46.568 64.403 1.00 50.78 76 SER A O 1
ATOM 625 N N . TYR A 1 77 ? -19.620 44.343 64.345 1.00 55.06 77 TYR A N 1
ATOM 626 C CA . TYR A 1 77 ? -18.181 44.056 64.459 1.00 55.06 77 TYR A CA 1
ATOM 627 C C . TYR A 1 77 ? -17.515 43.756 63.106 1.00 55.06 77 TYR A C 1
ATOM 629 O O . TYR A 1 77 ? -16.736 42.813 62.961 1.00 55.06 77 TYR A O 1
ATOM 637 N N . LYS A 1 78 ? -17.796 44.593 62.098 1.00 51.38 78 LYS A N 1
ATOM 638 C CA . LYS A 1 78 ? -17.284 44.438 60.721 1.00 51.38 78 LYS A CA 1
ATOM 639 C C . LYS A 1 78 ? -15.752 44.369 60.636 1.00 51.38 78 LYS A C 1
ATOM 641 O O . LYS A 1 78 ? -15.228 43.631 59.810 1.00 51.38 78 LYS A O 1
ATOM 646 N N . VAL A 1 79 ? -15.034 45.091 61.501 1.00 48.31 79 VAL A N 1
ATOM 647 C CA . VAL A 1 79 ? -13.557 45.134 61.502 1.00 48.31 79 VAL A CA 1
ATOM 648 C C . VAL A 1 79 ? -12.952 43.805 61.970 1.00 48.31 79 VAL A C 1
ATOM 650 O O . VAL A 1 79 ? -11.991 43.319 61.378 1.00 48.31 79 VAL A O 1
ATOM 653 N N . THR A 1 80 ? -13.549 43.167 62.978 1.00 50.38 80 THR A N 1
ATOM 654 C CA . THR A 1 80 ? -13.075 41.880 63.510 1.00 50.38 80 THR A CA 1
ATOM 655 C C . THR A 1 80 ? -13.401 40.725 62.565 1.00 50.38 80 THR A C 1
ATOM 657 O O . THR A 1 80 ? -12.575 39.835 62.376 1.00 50.38 80 THR A O 1
ATOM 660 N N . ILE A 1 81 ? -14.560 40.785 61.894 1.00 53.41 81 ILE A N 1
ATOM 661 C CA . ILE A 1 81 ? -14.927 39.849 60.820 1.00 53.41 81 ILE A CA 1
ATOM 662 C C . ILE A 1 81 ? -13.926 39.957 59.666 1.00 53.41 81 ILE A C 1
ATOM 664 O O . ILE A 1 81 ? -13.453 38.937 59.172 1.00 53.41 81 ILE A O 1
ATOM 668 N N . PHE A 1 82 ? -13.532 41.175 59.283 1.00 50.38 82 PHE A N 1
ATOM 669 C CA . PHE A 1 82 ? -12.546 41.373 58.221 1.00 50.38 82 PHE A CA 1
ATOM 670 C C . PHE A 1 82 ? -11.177 40.790 58.601 1.00 50.38 82 PHE A C 1
ATOM 672 O O . PHE A 1 82 ? -10.572 40.073 57.806 1.00 50.38 82 PHE A O 1
ATOM 679 N N . ALA A 1 83 ? -10.713 41.008 59.836 1.00 47.28 83 ALA A N 1
ATOM 680 C CA . ALA A 1 83 ? -9.466 40.424 60.338 1.00 47.28 83 ALA A CA 1
ATOM 681 C C . ALA A 1 83 ? -9.499 38.881 60.388 1.00 47.28 83 ALA A C 1
ATOM 683 O O . ALA A 1 83 ? -8.543 38.230 59.959 1.00 47.28 83 ALA A O 1
ATOM 684 N N . MET A 1 84 ? -10.609 38.278 60.831 1.00 52.78 84 MET A N 1
ATOM 685 C CA . MET A 1 84 ? -10.783 36.819 60.814 1.00 52.78 84 MET A CA 1
ATOM 686 C C . MET A 1 84 ? -10.813 36.261 59.389 1.00 52.78 84 MET A C 1
ATOM 688 O O . MET A 1 84 ? -10.124 35.283 59.121 1.00 52.78 84 MET A O 1
ATOM 692 N N . MET A 1 85 ? -11.526 36.901 58.456 1.00 51.75 85 MET A N 1
ATOM 693 C CA . MET A 1 85 ? -11.552 36.475 57.051 1.00 51.75 85 MET A CA 1
ATOM 694 C C . MET A 1 85 ? -10.184 36.606 56.378 1.00 51.75 85 MET A C 1
ATOM 696 O O . MET A 1 85 ? -9.817 35.750 55.579 1.00 51.75 85 MET A O 1
ATOM 700 N N . SER A 1 86 ? -9.407 37.628 56.740 1.00 48.38 86 SER A N 1
ATOM 701 C CA . SER A 1 86 ? -8.047 37.833 56.226 1.00 48.38 86 SER A CA 1
ATOM 702 C C . SER A 1 86 ? -7.116 36.714 56.692 1.00 48.38 86 SER A C 1
ATOM 704 O O . SER A 1 86 ? -6.391 36.117 55.901 1.00 48.38 86 SER A O 1
ATOM 706 N N . THR A 1 87 ? -7.191 36.378 57.981 1.00 51.09 87 THR A N 1
ATOM 707 C CA . THR A 1 87 ? -6.384 35.310 58.584 1.00 51.09 87 THR A CA 1
ATOM 708 C C . THR A 1 87 ? -6.795 33.937 58.042 1.00 51.09 87 THR A C 1
ATOM 710 O O . THR A 1 87 ? -5.938 33.116 57.726 1.00 51.09 87 THR A O 1
ATOM 713 N N . LEU A 1 88 ? -8.098 33.708 57.843 1.00 51.59 88 LEU A N 1
ATOM 714 C CA . LEU A 1 88 ? -8.632 32.474 57.261 1.00 51.59 88 LEU A CA 1
ATOM 715 C C . LEU A 1 88 ? -8.229 32.318 55.786 1.00 51.59 88 LEU A C 1
ATOM 717 O O . LEU A 1 88 ? -7.818 31.236 55.381 1.00 51.59 88 LEU A O 1
ATOM 721 N N . MET A 1 89 ? -8.269 33.401 55.002 1.00 49.50 89 MET A N 1
ATOM 722 C CA . MET A 1 89 ? -7.780 33.418 53.619 1.00 49.50 89 MET A CA 1
ATOM 723 C C . MET A 1 89 ? -6.294 33.075 53.550 1.00 49.50 89 MET A C 1
ATOM 725 O O . MET A 1 89 ? -5.903 32.258 52.726 1.00 49.50 89 MET A O 1
ATOM 729 N N . ILE A 1 90 ? -5.466 33.629 54.440 1.00 48.19 90 ILE A N 1
ATOM 730 C CA . ILE A 1 90 ? -4.033 33.309 54.487 1.00 48.19 90 ILE A CA 1
ATOM 731 C C . ILE A 1 90 ? -3.816 31.821 54.788 1.00 48.19 90 ILE A C 1
ATOM 733 O O . ILE A 1 90 ? -2.976 31.191 54.147 1.00 48.19 90 ILE A O 1
ATOM 737 N N . VAL A 1 91 ? -4.589 31.232 55.705 1.00 48.94 91 VAL A N 1
ATOM 738 C CA . VAL A 1 91 ? -4.501 29.796 56.022 1.00 48.94 91 VAL A CA 1
ATOM 739 C C . VAL A 1 91 ? -4.953 28.934 54.839 1.00 48.94 91 VAL A C 1
ATOM 741 O O . VAL A 1 91 ? -4.270 27.969 54.505 1.00 48.94 91 VAL A O 1
ATOM 744 N N . VAL A 1 92 ? -6.040 29.303 54.152 1.00 49.28 92 VAL A N 1
ATOM 745 C CA . VAL A 1 92 ? -6.536 28.591 52.959 1.00 49.28 92 VAL A CA 1
ATOM 746 C C . VAL A 1 92 ? -5.544 28.693 51.798 1.00 49.28 92 VAL A C 1
ATOM 748 O O . VAL A 1 92 ? -5.226 27.678 51.185 1.00 49.28 92 VAL A O 1
ATOM 751 N N . PHE A 1 93 ? -4.986 29.875 51.527 1.00 46.25 93 PHE A N 1
ATOM 752 C CA . PHE A 1 93 ? -3.963 30.054 50.492 1.00 46.25 93 PHE A CA 1
ATOM 753 C C . PHE A 1 93 ? -2.663 29.323 50.831 1.00 46.25 93 PHE A C 1
ATOM 755 O O . PHE A 1 93 ? -2.053 28.730 49.946 1.00 46.25 93 PHE A O 1
ATOM 762 N N . SER A 1 94 ? -2.266 29.291 52.105 1.00 45.94 94 SER A N 1
ATOM 763 C CA . SER A 1 94 ? -1.101 28.520 52.555 1.00 45.94 94 SER A CA 1
ATOM 764 C C . SER A 1 94 ? -1.337 27.014 52.409 1.00 45.94 94 SER A C 1
ATOM 766 O O . SER A 1 94 ? -0.450 26.302 51.946 1.00 45.94 94 SER A O 1
ATOM 768 N N . ALA A 1 95 ? -2.540 26.526 52.727 1.00 47.97 95 ALA A N 1
ATOM 769 C CA . ALA A 1 95 ? -2.927 25.128 52.548 1.00 47.97 95 ALA A CA 1
ATOM 770 C C . ALA A 1 95 ? -3.032 24.736 51.064 1.00 47.97 95 ALA A C 1
ATOM 772 O O . ALA A 1 95 ? -2.584 23.654 50.695 1.00 47.97 95 ALA A O 1
ATOM 773 N N . LEU A 1 96 ? -3.547 25.619 50.201 1.00 45.94 96 LEU A N 1
ATOM 774 C CA . LEU A 1 96 ? -3.574 25.430 48.746 1.00 45.94 96 LEU A CA 1
ATOM 775 C C . LEU A 1 96 ? -2.167 25.462 48.139 1.00 45.94 96 LEU A C 1
ATOM 777 O O . LEU A 1 96 ? -1.879 24.661 47.257 1.00 45.94 96 LEU A O 1
ATOM 781 N N . ALA A 1 97 ? -1.270 26.320 48.630 1.00 41.19 97 ALA A N 1
ATOM 782 C CA . ALA A 1 97 ? 0.131 26.343 48.213 1.00 41.19 97 ALA A CA 1
ATOM 783 C C . ALA A 1 97 ? 0.885 25.079 48.667 1.00 41.19 97 ALA A C 1
ATOM 785 O O . ALA A 1 97 ? 1.670 24.510 47.907 1.00 41.19 97 ALA A O 1
ATOM 786 N N . LEU A 1 98 ? 0.611 24.579 49.875 1.00 41.41 98 LEU A N 1
ATOM 787 C CA . LEU A 1 98 ? 1.133 23.299 50.366 1.00 41.41 98 LEU A CA 1
ATOM 788 C C . LEU A 1 98 ? 0.552 22.102 49.599 1.00 41.41 98 LEU A C 1
ATOM 790 O O . LEU A 1 98 ? 1.292 21.184 49.260 1.00 41.41 98 LEU A O 1
ATOM 794 N N . ALA A 1 99 ? -0.738 22.118 49.259 1.00 41.38 99 ALA A N 1
ATOM 795 C CA . ALA A 1 99 ? -1.364 21.098 48.421 1.00 41.38 99 ALA A CA 1
ATOM 796 C C . ALA A 1 99 ? -0.824 21.139 46.983 1.00 41.38 99 ALA A C 1
ATOM 798 O O . ALA A 1 99 ? -0.513 20.091 46.427 1.00 41.38 99 ALA A O 1
ATOM 799 N N . GLY A 1 100 ? -0.630 22.331 46.412 1.00 34.09 100 GLY A N 1
ATOM 800 C CA . GLY A 1 100 ? -0.026 22.538 45.095 1.00 34.09 100 GLY A CA 1
ATOM 801 C C . GLY A 1 100 ? 1.415 22.038 45.036 1.00 34.09 100 GLY A C 1
ATOM 802 O O . GLY A 1 100 ? 1.749 21.251 44.158 1.00 34.09 100 GLY A O 1
ATOM 803 N N . THR A 1 101 ? 2.239 22.374 46.033 1.00 34.16 101 THR A N 1
ATOM 804 C CA . THR A 1 101 ? 3.629 21.886 46.125 1.00 34.16 101 THR A CA 1
ATOM 805 C C . THR A 1 101 ? 3.723 20.385 46.428 1.00 34.16 101 THR A C 1
ATOM 807 O O . THR A 1 101 ? 4.688 19.734 46.024 1.00 34.16 101 THR A O 1
ATOM 810 N N . PHE A 1 102 ? 2.729 19.791 47.101 1.00 32.38 102 PHE A N 1
ATOM 811 C CA . PHE A 1 102 ? 2.669 18.344 47.341 1.00 32.38 102 PHE A CA 1
ATOM 812 C C . PHE A 1 102 ? 2.150 17.564 46.120 1.00 32.38 102 PHE A C 1
ATOM 814 O O . PHE A 1 102 ? 2.642 16.467 45.857 1.00 32.38 102 PHE A O 1
ATOM 821 N N . ILE A 1 103 ? 1.222 18.133 45.340 1.00 33.94 103 ILE A N 1
ATOM 822 C CA . ILE A 1 103 ? 0.783 17.607 44.036 1.00 33.94 103 ILE A CA 1
ATOM 823 C C . ILE A 1 103 ? 1.917 17.726 43.010 1.00 33.94 103 ILE A C 1
ATOM 825 O O . ILE A 1 103 ? 2.184 16.753 42.312 1.00 33.94 103 ILE A O 1
ATOM 829 N N . GLU A 1 104 ? 2.660 18.839 42.978 1.00 29.92 104 GLU A N 1
ATOM 830 C CA . GLU A 1 104 ? 3.884 18.970 42.172 1.00 29.92 104 GLU A CA 1
ATOM 831 C C . GLU A 1 104 ? 4.948 17.945 42.583 1.00 29.92 104 GLU A C 1
ATOM 833 O O . GLU A 1 104 ? 5.547 17.319 41.713 1.00 29.92 104 GLU A O 1
ATOM 838 N N . ARG A 1 105 ? 5.147 17.693 43.888 1.00 28.48 105 ARG A N 1
ATOM 839 C CA . ARG A 1 105 ? 6.089 16.663 44.374 1.00 28.48 105 ARG A CA 1
ATOM 840 C C . ARG A 1 105 ? 5.636 15.220 44.110 1.00 28.48 105 ARG A C 1
ATOM 842 O O . ARG A 1 105 ? 6.480 14.341 43.943 1.00 28.48 105 ARG A O 1
ATOM 849 N N . GLN A 1 106 ? 4.333 14.941 44.082 1.00 30.81 106 GLN A N 1
ATOM 850 C CA . GLN A 1 106 ? 3.786 13.617 43.743 1.00 30.81 106 GLN A CA 1
ATOM 851 C C . GLN A 1 106 ? 3.788 13.384 42.224 1.00 30.81 106 GLN A C 1
ATOM 853 O O . GLN A 1 106 ? 4.219 12.320 41.782 1.00 30.81 106 GLN A O 1
ATOM 858 N N . ASN A 1 107 ? 3.440 14.393 41.417 1.00 29.41 107 ASN A N 1
ATOM 859 C CA . ASN A 1 107 ? 3.597 14.347 39.961 1.00 29.41 107 ASN A CA 1
ATOM 860 C C . ASN A 1 107 ? 5.078 14.297 39.554 1.00 29.41 107 ASN A C 1
ATOM 862 O O . ASN A 1 107 ? 5.413 13.616 38.593 1.00 29.41 107 ASN A O 1
ATOM 866 N N . SER A 1 108 ? 6.001 14.900 40.310 1.00 28.11 108 SER A N 1
ATOM 867 C CA . SER A 1 108 ? 7.430 14.710 40.047 1.00 28.11 108 SER A CA 1
ATOM 868 C C . SER A 1 108 ? 7.914 13.301 40.405 1.00 28.11 108 SER A C 1
ATOM 870 O O . SER A 1 108 ? 8.782 12.783 39.715 1.00 28.11 108 SER A O 1
ATOM 872 N N . ASN A 1 109 ? 7.356 12.654 41.437 1.00 26.23 109 ASN A N 1
ATOM 873 C CA . ASN A 1 109 ? 7.810 11.333 41.901 1.00 26.23 109 ASN A CA 1
ATOM 874 C C . ASN A 1 109 ? 7.156 10.137 41.182 1.00 26.23 109 ASN A C 1
ATOM 876 O O . ASN A 1 109 ? 7.721 9.047 41.204 1.00 26.23 109 ASN A O 1
ATOM 880 N N . VAL A 1 110 ? 6.008 10.312 40.516 1.00 30.98 110 VAL A N 1
ATOM 881 C CA . VAL A 1 110 ? 5.408 9.272 39.648 1.00 30.98 110 VAL A CA 1
ATOM 882 C C . VAL A 1 110 ? 6.018 9.286 38.234 1.00 30.98 110 VAL A C 1
ATOM 884 O O . VAL A 1 110 ? 5.979 8.276 37.539 1.00 30.98 110 VAL A O 1
ATOM 887 N N . TYR A 1 111 ? 6.665 10.388 37.835 1.00 29.78 111 TYR A N 1
ATOM 888 C CA . TYR A 1 111 ? 7.342 10.537 36.538 1.00 29.78 111 TYR A CA 1
ATOM 889 C C . TYR A 1 111 ? 8.876 10.479 36.612 1.00 29.78 111 TYR A C 1
ATOM 891 O O . TYR A 1 111 ? 9.558 10.691 35.608 1.00 29.78 111 TYR A O 1
ATOM 899 N N . THR A 1 112 ? 9.454 10.140 37.766 1.00 27.17 112 THR A N 1
ATOM 900 C CA . THR A 1 112 ? 10.883 9.819 37.874 1.00 27.17 112 THR A CA 1
ATOM 901 C C . THR A 1 112 ? 11.158 8.375 37.469 1.00 27.17 112 THR A C 1
ATOM 903 O O . THR A 1 112 ? 11.716 7.617 38.258 1.00 27.17 112 THR A O 1
ATOM 906 N N . ASP A 1 113 ? 10.817 7.996 36.236 1.00 33.03 113 ASP A N 1
ATOM 907 C CA . ASP A 1 113 ? 11.603 6.964 35.562 1.00 33.03 113 ASP A CA 1
ATOM 908 C C . ASP A 1 113 ? 12.534 7.640 34.553 1.00 33.03 113 ASP A C 1
ATOM 910 O O . ASP A 1 113 ? 12.139 8.237 33.549 1.00 33.03 113 ASP A O 1
ATOM 914 N N . LYS A 1 114 ? 13.808 7.656 34.939 1.00 37.41 114 LYS A N 1
ATOM 915 C CA . LYS A 1 114 ? 14.895 8.419 34.333 1.00 37.41 114 LYS A CA 1
ATOM 916 C C . LYS A 1 114 ? 15.334 7.746 33.036 1.00 37.41 114 LYS A C 1
ATOM 918 O O . LYS A 1 114 ? 16.341 7.047 33.016 1.00 37.41 114 LYS A O 1
ATOM 923 N N . SER A 1 115 ? 14.656 8.026 31.931 1.00 38.41 115 SER A N 1
ATOM 924 C CA . SER A 1 115 ? 15.198 7.768 30.592 1.00 38.41 115 SER A CA 1
ATOM 925 C C . SER A 1 115 ? 15.505 9.089 29.885 1.00 38.41 115 SER A C 1
ATOM 927 O O . SER A 1 115 ? 14.811 9.539 28.980 1.00 38.41 115 SER A O 1
ATOM 929 N N . PHE A 1 116 ? 16.577 9.757 30.316 1.00 38.38 116 PHE A N 1
ATOM 930 C CA . PHE A 1 116 ? 17.145 10.846 29.519 1.00 38.38 116 PHE A CA 1
ATOM 931 C C . PHE A 1 116 ? 17.762 10.252 28.252 1.00 38.38 116 PHE A C 1
ATOM 933 O O . PHE A 1 116 ? 18.531 9.292 28.325 1.00 38.38 116 PHE A O 1
ATOM 940 N N . THR A 1 117 ? 17.445 10.827 27.094 1.00 38.38 117 THR A N 1
ATOM 941 C CA . THR A 1 117 ? 18.165 10.500 25.860 1.00 38.38 117 THR A CA 1
ATOM 942 C C . THR A 1 117 ? 19.387 11.404 25.801 1.00 38.38 117 THR A C 1
ATOM 944 O O . THR A 1 117 ? 19.269 12.626 25.851 1.00 38.38 117 THR A O 1
ATOM 947 N N . ILE A 1 118 ? 20.578 10.815 25.729 1.00 41.03 118 ILE A N 1
ATOM 948 C CA . ILE A 1 118 ? 21.797 11.584 25.477 1.00 41.03 118 ILE A CA 1
ATOM 949 C C . ILE A 1 118 ? 21.888 11.766 23.969 1.00 41.03 118 ILE A C 1
ATOM 951 O O . ILE A 1 118 ? 22.111 10.802 23.236 1.00 41.03 118 ILE A O 1
ATOM 955 N N . ILE A 1 119 ? 21.707 12.996 23.499 1.00 41.97 119 ILE A N 1
ATOM 956 C CA . ILE A 1 119 ? 22.040 13.333 22.120 1.00 41.97 119 ILE A CA 1
ATOM 957 C C . ILE A 1 119 ? 23.522 13.646 22.091 1.00 41.97 119 ILE A C 1
ATOM 959 O O . ILE A 1 119 ? 23.998 14.496 22.839 1.00 41.97 119 ILE A O 1
ATOM 963 N N . SER A 1 120 ? 24.246 12.977 21.198 1.00 41.91 120 SER A N 1
ATOM 964 C CA . SER A 1 120 ? 25.612 13.353 20.890 1.00 41.91 120 SER A CA 1
ATOM 965 C C . SER A 1 120 ? 25.744 13.768 19.435 1.00 41.91 120 SER A C 1
ATOM 967 O O . SER A 1 120 ? 25.433 12.997 18.530 1.00 41.91 120 SER A O 1
ATOM 969 N N . ILE A 1 121 ? 26.229 14.984 19.221 1.00 46.97 121 ILE A N 1
ATOM 970 C CA . ILE A 1 121 ? 26.526 15.532 17.903 1.00 46.97 121 ILE A CA 1
ATOM 971 C C . ILE A 1 121 ? 28.035 15.622 17.799 1.00 46.97 121 ILE A C 1
ATOM 973 O O . ILE A 1 121 ? 28.668 16.372 18.538 1.00 46.97 121 ILE A O 1
ATOM 977 N N . ARG A 1 122 ? 28.617 14.833 16.897 1.00 43.12 122 ARG A N 1
ATOM 978 C CA . ARG A 1 122 ? 30.045 14.879 16.600 1.00 43.12 122 ARG A CA 1
ATOM 979 C C . ARG A 1 122 ? 30.256 15.578 15.266 1.00 43.12 122 ARG A C 1
ATOM 981 O O . ARG A 1 122 ? 29.789 15.103 14.236 1.00 43.12 122 ARG A O 1
ATOM 988 N N . ILE A 1 123 ? 30.991 16.678 15.295 1.00 47.12 123 ILE A N 1
ATOM 989 C CA . ILE A 1 123 ? 31.470 17.393 14.115 1.00 47.12 123 ILE A CA 1
ATOM 990 C C . ILE A 1 123 ? 32.922 16.967 13.934 1.00 47.12 123 ILE A C 1
ATOM 992 O O . ILE A 1 123 ? 33.711 17.129 14.857 1.00 47.12 123 ILE A O 1
ATOM 996 N N . THR A 1 124 ? 33.265 16.374 12.792 1.00 38.38 124 THR A N 1
ATOM 997 C CA . THR A 1 124 ? 34.622 15.868 12.521 1.00 38.38 124 THR A CA 1
ATOM 998 C C . THR A 1 124 ? 35.184 16.573 11.296 1.00 38.38 124 THR A C 1
ATOM 1000 O O . THR A 1 124 ? 34.503 16.657 10.277 1.00 38.38 124 THR A O 1
ATOM 1003 N N . ALA A 1 125 ? 36.400 17.093 11.412 1.00 36.53 125 ALA A N 1
ATOM 1004 C CA . ALA A 1 125 ? 37.170 17.682 10.331 1.00 36.53 125 ALA A CA 1
ATOM 1005 C C . ALA A 1 125 ? 37.963 16.604 9.571 1.00 36.53 125 ALA A C 1
ATOM 1007 O O . ALA A 1 125 ? 38.264 15.537 10.105 1.00 36.53 125 ALA A O 1
ATOM 1008 N N . ASN A 1 126 ? 38.331 16.890 8.319 1.00 31.56 126 ASN A N 1
ATOM 1009 C CA . ASN A 1 126 ? 39.046 15.943 7.448 1.00 31.56 126 ASN A CA 1
ATOM 1010 C C . ASN A 1 126 ? 40.469 15.587 7.930 1.00 31.56 126 ASN A C 1
ATOM 1012 O O . ASN A 1 126 ? 41.032 14.597 7.475 1.00 31.56 126 ASN A O 1
ATOM 1016 N N . ASP A 1 127 ? 41.051 16.364 8.843 1.00 37.66 127 ASP A N 1
ATOM 1017 C CA . ASP A 1 127 ? 42.327 16.083 9.521 1.00 37.66 127 ASP A CA 1
ATOM 1018 C C . ASP A 1 127 ? 42.157 15.233 10.798 1.00 37.66 127 ASP A C 1
ATOM 1020 O O . ASP A 1 127 ? 43.134 14.936 11.482 1.00 37.66 127 ASP A O 1
ATOM 1024 N N . GLY A 1 128 ? 40.930 14.790 11.095 1.00 35.22 128 GLY A N 1
ATOM 1025 C CA . GLY A 1 128 ? 40.611 13.908 12.217 1.00 35.22 128 GLY A CA 1
ATOM 1026 C C . GLY A 1 128 ? 40.269 14.634 13.519 1.00 35.22 128 GLY A C 1
ATOM 1027 O O . GLY A 1 128 ? 39.847 13.980 14.475 1.00 35.22 128 GLY A O 1
ATOM 1028 N N . GLU A 1 129 ? 40.382 15.966 13.576 1.00 37.50 129 GLU A N 1
ATOM 1029 C CA . GLU A 1 129 ? 39.921 16.733 14.736 1.00 37.50 129 GLU A CA 1
ATOM 1030 C C . GLU A 1 129 ? 38.394 16.672 14.834 1.00 37.50 129 GLU A C 1
ATOM 1032 O O . GLU A 1 129 ? 37.679 16.919 13.863 1.00 37.50 129 GLU A O 1
ATOM 1037 N N . SER A 1 130 ? 37.865 16.339 16.013 1.00 43.47 130 SER A N 1
ATOM 1038 C CA . SER A 1 130 ? 36.421 16.282 16.233 1.00 43.47 130 SER A CA 1
ATOM 1039 C C . SER A 1 130 ? 36.003 17.066 17.466 1.00 43.47 130 SER A C 1
ATOM 1041 O O . SER A 1 130 ? 36.671 17.039 18.496 1.00 43.47 130 SER A O 1
ATOM 1043 N N . ALA A 1 131 ? 34.871 17.753 17.356 1.00 43.34 131 ALA A N 1
ATOM 1044 C CA . ALA A 1 131 ? 34.173 18.366 18.472 1.00 43.34 131 ALA A CA 1
ATOM 1045 C C . ALA A 1 131 ? 32.891 17.573 18.725 1.00 43.34 131 ALA A C 1
ATOM 1047 O O . ALA A 1 131 ? 32.108 17.327 17.806 1.00 43.34 131 ALA A O 1
ATOM 1048 N N . GLN A 1 132 ? 32.685 17.144 19.968 1.00 44.09 132 GLN A N 1
ATOM 1049 C CA . GLN A 1 132 ? 31.511 16.379 20.369 1.00 44.09 132 GLN A CA 1
ATOM 1050 C C . GLN A 1 132 ? 30.696 17.199 21.363 1.00 44.09 132 GLN A C 1
ATOM 1052 O O . GLN A 1 132 ? 31.167 17.516 22.449 1.00 44.09 132 GLN A O 1
ATOM 1057 N N . ILE A 1 133 ? 29.466 17.522 20.983 1.00 48.97 133 ILE A N 1
ATOM 1058 C CA . ILE A 1 133 ? 28.474 18.138 21.859 1.00 48.97 133 ILE A CA 1
ATOM 1059 C C . ILE A 1 133 ? 27.612 17.000 22.398 1.00 48.97 133 ILE A C 1
ATOM 1061 O O . ILE A 1 133 ? 27.138 16.160 21.627 1.00 48.97 133 ILE A O 1
ATOM 1065 N N . GLN A 1 134 ? 27.461 16.922 23.716 1.00 42.34 134 GLN A N 1
ATOM 1066 C CA . GLN A 1 134 ? 26.560 15.980 24.370 1.00 42.34 134 GLN A CA 1
ATOM 1067 C C . GLN A 1 134 ? 25.534 16.763 25.169 1.00 42.34 134 GLN A C 1
ATOM 1069 O O . GLN A 1 134 ? 25.900 17.477 26.094 1.00 42.34 134 GLN A O 1
ATOM 1074 N N . GLU A 1 135 ? 24.265 16.589 24.827 1.00 46.38 135 GLU A N 1
ATOM 1075 C CA . GLU A 1 135 ? 23.162 17.224 25.533 1.00 46.38 135 GLU A CA 1
ATOM 1076 C C . GLU A 1 135 ? 22.228 16.163 26.099 1.00 46.38 135 GLU A C 1
ATOM 1078 O O . GLU A 1 135 ? 21.865 15.187 25.432 1.00 46.38 135 GLU A O 1
ATOM 1083 N N . ARG A 1 136 ? 21.865 16.342 27.371 1.00 41.41 136 ARG A N 1
ATOM 1084 C CA . ARG A 1 136 ? 20.878 15.499 28.045 1.00 41.41 136 ARG A CA 1
ATOM 1085 C C . ARG A 1 136 ? 19.510 16.104 27.812 1.00 41.41 136 ARG A C 1
ATOM 1087 O O . ARG A 1 136 ? 19.191 17.132 28.398 1.00 41.41 136 ARG A O 1
ATOM 1094 N N . ILE A 1 137 ? 18.702 15.429 27.009 1.00 44.47 137 ILE A N 1
ATOM 1095 C CA . ILE A 1 137 ? 17.324 15.843 26.756 1.00 44.47 137 ILE A CA 1
ATOM 1096 C C . ILE A 1 137 ? 16.349 14.889 27.437 1.00 44.47 137 ILE A C 1
ATOM 1098 O O . ILE A 1 137 ? 16.641 13.699 27.639 1.00 44.47 137 ILE A O 1
ATOM 1102 N N . ARG A 1 138 ? 15.168 15.402 27.791 1.00 41.47 138 ARG A N 1
ATOM 1103 C CA . ARG A 1 138 ? 14.033 14.540 28.155 1.00 41.47 138 ARG A CA 1
ATOM 1104 C C . ARG A 1 138 ? 13.609 13.718 26.925 1.00 41.47 138 ARG A C 1
ATOM 1106 O O . ARG A 1 138 ? 14.091 13.995 25.826 1.00 41.47 138 ARG A O 1
ATOM 1113 N N . PRO A 1 139 ? 12.744 12.694 27.052 1.00 41.38 139 PRO A N 1
ATOM 1114 C CA . PRO A 1 139 ? 12.187 11.997 25.893 1.00 41.38 139 PRO A CA 1
ATOM 1115 C C . PRO A 1 139 ? 11.518 12.987 24.921 1.00 41.38 139 PRO A C 1
ATOM 1117 O O . PRO A 1 139 ? 10.368 13.380 25.087 1.00 41.38 139 PRO A O 1
ATOM 1120 N N . ALA A 1 140 ? 12.268 13.440 23.917 1.00 38.59 140 ALA A N 1
ATOM 1121 C CA . ALA A 1 140 ? 11.809 14.418 22.944 1.00 38.59 140 ALA A CA 1
ATOM 1122 C C . ALA A 1 140 ? 10.923 13.740 21.898 1.00 38.59 140 ALA A C 1
ATOM 1124 O O . ALA A 1 140 ? 11.167 12.589 21.533 1.00 38.59 140 ALA A O 1
ATOM 1125 N N . MET A 1 141 ? 9.936 14.462 21.364 1.00 38.19 141 MET A N 1
ATOM 1126 C CA . MET A 1 141 ? 9.029 14.030 20.295 1.00 38.19 141 MET A CA 1
ATOM 1127 C C . MET A 1 141 ? 9.698 14.107 18.911 1.00 38.19 141 MET A C 1
ATOM 1129 O O . MET A 1 141 ? 9.331 13.363 18.002 1.00 38.19 141 MET A O 1
ATOM 1133 N N . TYR A 1 142 ? 10.767 14.893 18.745 1.00 40.78 142 TYR A N 1
ATOM 1134 C CA . TYR A 1 142 ? 11.508 15.007 17.481 1.00 40.78 142 TYR A CA 1
ATOM 1135 C C . TYR A 1 142 ? 12.915 15.588 17.678 1.00 40.78 142 TYR A C 1
ATOM 1137 O O . TYR A 1 142 ? 13.124 16.388 18.591 1.00 40.78 142 TYR A O 1
ATOM 1145 N N . LEU A 1 143 ? 13.838 15.205 16.789 1.00 40.62 143 LEU A N 1
ATOM 1146 C CA . LEU A 1 143 ? 15.176 15.776 16.656 1.00 40.62 143 LEU A CA 1
ATOM 1147 C C . LEU A 1 143 ? 15.402 16.171 15.190 1.00 40.62 143 LEU A C 1
ATOM 1149 O O . LEU A 1 143 ? 15.357 15.312 14.311 1.00 40.62 143 LEU A O 1
ATOM 1153 N N . GLY A 1 144 ? 15.649 17.452 14.931 1.00 38.88 144 GLY A N 1
ATOM 1154 C CA . GLY A 1 144 ? 16.031 17.971 13.616 1.00 38.88 144 GLY A CA 1
ATOM 1155 C C . GLY A 1 144 ? 17.317 18.787 13.704 1.00 38.88 144 GLY A C 1
ATOM 1156 O O . GLY A 1 144 ? 17.606 19.368 14.743 1.00 38.88 144 GLY A O 1
ATOM 1157 N N . VAL A 1 145 ? 18.089 18.856 12.621 1.00 42.97 145 VAL A N 1
ATOM 1158 C CA . VAL A 1 145 ? 19.292 19.701 12.536 1.00 42.97 145 VAL A CA 1
ATOM 1159 C C . VAL A 1 145 ? 19.169 20.569 11.289 1.00 42.97 145 VAL A C 1
ATOM 1161 O O . VAL A 1 145 ? 18.931 20.038 10.207 1.00 42.97 145 VAL A O 1
ATOM 1164 N N . SER A 1 146 ? 19.320 21.886 11.434 1.00 39.47 146 SER A N 1
ATOM 1165 C CA . SER A 1 146 ? 19.492 22.806 10.303 1.00 39.47 146 SER A CA 1
ATOM 1166 C C . SER A 1 146 ? 20.795 23.575 10.456 1.00 39.47 146 SER A C 1
ATOM 1168 O O . SER A 1 146 ? 21.210 23.913 11.564 1.00 39.47 146 SER A O 1
ATOM 1170 N N . CYS A 1 147 ? 21.436 23.858 9.330 1.00 40.62 147 CYS A N 1
ATOM 1171 C CA . CYS A 1 147 ? 22.567 24.770 9.257 1.00 40.62 147 CYS A CA 1
ATOM 1172 C C . CYS A 1 147 ? 22.025 26.150 8.889 1.00 40.62 147 CYS A C 1
ATOM 1174 O O . CYS A 1 147 ? 21.351 26.274 7.865 1.00 40.62 147 CYS A O 1
ATOM 1176 N N . ASP A 1 148 ? 22.275 27.167 9.718 1.00 39.09 148 ASP A N 1
ATOM 1177 C CA . ASP A 1 148 ? 22.008 28.545 9.311 1.00 39.09 148 ASP A CA 1
ATOM 1178 C C . ASP A 1 148 ? 23.254 29.106 8.618 1.00 39.09 148 ASP A C 1
ATOM 1180 O O . ASP A 1 148 ? 24.301 29.322 9.239 1.00 39.09 148 ASP A O 1
ATOM 1184 N N . ASN A 1 149 ? 23.156 29.269 7.298 1.00 37.91 149 ASN A N 1
ATOM 1185 C CA . ASN A 1 149 ? 24.288 29.602 6.433 1.00 37.91 149 ASN A CA 1
ATOM 1186 C C . ASN A 1 149 ? 24.806 31.035 6.638 1.00 37.91 149 ASN A C 1
ATOM 1188 O O . ASN A 1 149 ? 25.941 31.318 6.259 1.00 37.91 149 ASN A O 1
ATOM 1192 N N . GLU A 1 150 ? 24.016 31.925 7.244 1.00 35.69 150 GLU A N 1
ATOM 1193 C CA . GLU A 1 150 ? 24.396 33.332 7.427 1.00 35.69 150 GLU A CA 1
ATOM 1194 C C . GLU A 1 150 ? 25.267 33.557 8.676 1.00 35.69 150 GLU A C 1
ATOM 1196 O O . GLU A 1 150 ? 26.216 34.342 8.633 1.00 35.69 150 GLU A O 1
ATOM 1201 N N . GLU A 1 151 ? 25.039 32.808 9.762 1.00 37.53 151 GLU A N 1
ATOM 1202 C CA . GLU A 1 151 ? 25.810 32.946 11.012 1.00 37.53 151 GLU A CA 1
ATOM 1203 C C . GLU A 1 151 ? 26.835 31.823 11.241 1.00 37.53 151 GLU A C 1
ATOM 1205 O O . GLU A 1 151 ? 27.737 31.959 12.072 1.00 37.53 151 GLU A O 1
ATOM 1210 N N . GLY A 1 152 ? 26.758 30.723 10.484 1.00 39.12 152 GLY A N 1
ATOM 1211 C CA . GLY A 1 152 ? 27.609 29.553 10.708 1.00 39.12 152 GLY A CA 1
ATOM 1212 C C . GLY A 1 152 ? 27.292 28.844 12.027 1.00 39.12 152 GLY A C 1
ATOM 1213 O O . GLY A 1 152 ? 28.194 28.302 12.660 1.00 39.12 152 GLY A O 1
ATOM 1214 N N . ALA A 1 153 ? 26.029 28.866 12.455 1.00 39.25 153 ALA A N 1
ATOM 1215 C CA . ALA A 1 153 ? 25.540 28.133 13.616 1.00 39.25 153 ALA A CA 1
ATOM 1216 C C . ALA A 1 153 ? 24.779 26.877 13.160 1.00 39.25 153 ALA A C 1
ATOM 1218 O O . ALA A 1 153 ? 23.909 26.944 12.287 1.00 39.25 153 ALA A O 1
ATOM 1219 N N . PHE A 1 154 ? 25.077 25.724 13.768 1.00 42.66 154 PHE A N 1
ATOM 1220 C CA . PHE A 1 154 ? 24.183 24.568 13.688 1.00 42.66 154 PHE A CA 1
ATOM 1221 C C . PHE A 1 154 ? 23.071 24.759 14.710 1.00 42.66 154 PHE A C 1
ATOM 1223 O O . PHE A 1 154 ? 23.335 24.858 15.909 1.00 42.66 154 PHE A O 1
ATOM 1230 N N . VAL A 1 155 ? 21.829 24.792 14.240 1.00 41.06 155 VAL A N 1
ATOM 1231 C CA . VAL A 1 155 ? 20.664 24.816 15.117 1.00 41.06 155 VAL A CA 1
ATOM 1232 C C . VAL A 1 155 ? 20.119 23.400 15.202 1.00 41.06 155 VAL A C 1
ATOM 1234 O O . VAL A 1 155 ? 19.699 22.802 14.207 1.00 41.06 155 VAL A O 1
ATOM 1237 N N . VAL A 1 156 ? 20.167 22.852 16.411 1.00 42.38 156 VAL A N 1
ATOM 1238 C CA . VAL A 1 156 ? 19.613 21.542 16.735 1.00 42.38 156 VAL A CA 1
ATOM 1239 C C . VAL A 1 156 ? 18.257 21.786 17.363 1.00 42.38 156 VAL A C 1
ATOM 1241 O O . VAL A 1 156 ? 18.135 22.399 18.422 1.00 42.38 156 VAL A O 1
ATOM 1244 N N . TYR A 1 157 ? 17.226 21.313 16.687 1.00 44.75 157 TYR A N 1
ATOM 1245 C CA . TYR A 1 157 ? 15.852 21.451 17.118 1.00 44.75 157 TYR A CA 1
ATOM 1246 C C . TYR A 1 157 ? 15.447 20.208 17.890 1.00 44.75 157 TYR A C 1
ATOM 1248 O O . TYR A 1 157 ? 15.368 19.115 17.322 1.00 44.75 157 TYR A O 1
ATOM 1256 N N . VAL A 1 158 ? 15.164 20.390 19.176 1.00 39.53 158 VAL A N 1
ATOM 1257 C CA . VAL A 1 158 ? 14.619 19.347 20.039 1.00 39.53 158 VAL A CA 1
ATOM 1258 C C . VAL A 1 158 ? 13.216 19.767 20.452 1.00 39.53 158 VAL A C 1
ATOM 1260 O O . VAL A 1 158 ? 13.020 20.838 21.023 1.00 39.53 158 VAL A O 1
ATOM 1263 N N . MET A 1 159 ? 12.221 18.936 20.141 1.00 41.62 159 MET A N 1
ATOM 1264 C CA . MET A 1 159 ? 10.864 19.154 20.643 1.00 41.62 159 MET A CA 1
ATOM 1265 C C . MET A 1 159 ? 10.641 18.327 21.896 1.00 41.62 159 MET A C 1
ATOM 1267 O O . MET A 1 159 ? 10.563 17.102 21.812 1.00 41.62 159 MET A O 1
ATOM 1271 N N . GLU A 1 160 ? 10.513 18.995 23.037 1.00 41.25 160 GLU A N 1
ATOM 1272 C CA . GLU A 1 160 ? 10.128 18.368 24.298 1.00 41.25 160 GLU A CA 1
ATOM 1273 C C . GLU A 1 160 ? 8.622 18.556 24.534 1.00 41.25 160 GLU A C 1
ATOM 1275 O O . GLU A 1 160 ? 8.037 19.586 24.187 1.00 41.25 160 GLU A O 1
ATOM 1280 N N . VAL A 1 161 ? 7.983 17.542 25.118 1.00 37.84 161 VAL A N 1
ATOM 1281 C CA . VAL A 1 161 ? 6.646 17.686 25.704 1.00 37.84 161 VAL A CA 1
ATOM 1282 C C . VAL A 1 161 ? 6.869 17.971 27.185 1.00 37.84 161 VAL A C 1
ATOM 1284 O O . VAL A 1 161 ? 7.450 17.136 27.881 1.00 37.84 161 VAL A O 1
ATOM 1287 N N . ASP A 1 162 ? 6.496 19.167 27.643 1.00 35.31 162 ASP A N 1
ATOM 1288 C CA . ASP A 1 162 ? 6.597 19.522 29.063 1.00 35.31 162 ASP A CA 1
ATOM 1289 C C . ASP A 1 162 ? 5.383 18.985 29.843 1.00 35.31 162 ASP A C 1
ATOM 1291 O O . ASP A 1 162 ? 4.372 18.601 29.252 1.00 35.31 162 ASP A O 1
ATOM 1295 N N . PHE A 1 163 ? 5.480 18.974 31.174 1.00 31.72 163 PHE A N 1
ATOM 1296 C CA . PHE A 1 163 ? 4.468 18.418 32.088 1.00 31.72 163 PHE A CA 1
ATOM 1297 C C . PHE A 1 163 ? 3.068 19.057 31.966 1.00 31.72 163 PHE A C 1
ATOM 1299 O O . PHE A 1 163 ? 2.093 18.430 32.368 1.00 31.72 163 PHE A O 1
ATOM 1306 N N . ASP A 1 164 ? 2.961 20.245 31.362 1.00 30.72 164 ASP A N 1
ATOM 1307 C CA . ASP A 1 164 ? 1.709 20.996 31.161 1.00 30.72 164 ASP A CA 1
ATOM 1308 C C . ASP A 1 164 ? 1.091 20.826 29.754 1.00 30.72 164 ASP A C 1
ATOM 1310 O O . ASP A 1 164 ? 0.367 21.706 29.284 1.00 30.72 164 ASP A O 1
ATOM 1314 N N . GLU A 1 165 ? 1.425 19.759 29.017 1.00 34.69 165 GLU A N 1
ATOM 1315 C CA . GLU A 1 165 ? 0.890 19.467 27.665 1.00 34.69 165 GLU A CA 1
ATOM 1316 C C . GLU A 1 165 ? 1.155 20.565 26.607 1.00 34.69 165 GLU A C 1
ATOM 1318 O O . GLU A 1 165 ? 0.634 20.534 25.488 1.00 34.69 165 GLU A O 1
ATOM 1323 N N . LYS A 1 166 ? 2.024 21.535 26.912 1.00 30.22 166 LYS A N 1
ATOM 1324 C CA . LYS A 1 166 ? 2.506 22.531 25.953 1.00 30.22 166 LYS A CA 1
ATOM 1325 C C . LYS A 1 166 ? 3.716 21.972 25.211 1.00 30.22 166 LYS A C 1
ATOM 1327 O O . LYS A 1 166 ? 4.718 21.604 25.824 1.00 30.22 166 LYS A O 1
ATOM 1332 N N . LEU A 1 167 ? 3.641 21.964 23.878 1.00 33.25 167 LEU A N 1
ATOM 1333 C CA . LEU A 1 167 ? 4.821 21.817 23.025 1.00 33.25 167 LEU A CA 1
ATOM 1334 C C . LEU A 1 167 ? 5.787 22.949 23.377 1.00 33.25 167 LEU A C 1
ATOM 1336 O O . LEU A 1 167 ? 5.494 24.117 23.118 1.00 33.25 167 LEU A O 1
ATOM 1340 N N . ARG A 1 168 ? 6.918 22.610 23.994 1.00 33.12 168 ARG A N 1
ATOM 1341 C CA . ARG A 1 168 ? 7.971 23.577 24.283 1.00 33.12 168 ARG A CA 1
ATOM 1342 C C . ARG A 1 168 ? 9.092 23.340 23.286 1.00 33.12 168 ARG A C 1
ATOM 1344 O O . ARG A 1 168 ? 9.699 22.270 23.237 1.00 33.12 168 ARG A O 1
ATOM 1351 N N . SER A 1 169 ? 9.357 24.348 22.461 1.00 36.09 169 SER A N 1
ATOM 1352 C CA . SER A 1 169 ? 10.581 24.397 21.673 1.00 36.09 169 SER A CA 1
ATOM 1353 C C . SER A 1 169 ? 11.748 24.554 22.641 1.00 36.09 169 SER A C 1
ATOM 1355 O O . SER A 1 169 ? 11.950 25.637 23.196 1.00 36.09 169 SER A O 1
ATOM 1357 N N . VAL A 1 170 ? 12.520 23.492 22.853 1.00 34.59 170 VAL A N 1
ATOM 1358 C CA . VAL A 1 170 ? 13.841 23.650 23.453 1.00 34.59 170 VAL A CA 1
ATOM 1359 C C . VAL A 1 170 ? 14.777 23.974 22.304 1.00 34.59 170 VAL A C 1
ATOM 1361 O O . VAL A 1 170 ? 15.231 23.102 21.559 1.00 34.59 170 VAL A O 1
ATOM 1364 N N . PHE A 1 171 ? 15.026 25.270 22.124 1.00 33.94 171 PHE A N 1
ATOM 1365 C CA . PHE A 1 171 ? 16.158 25.707 21.329 1.00 33.94 171 PHE A CA 1
ATOM 1366 C C . PHE A 1 171 ? 17.408 25.314 22.097 1.00 33.94 171 PHE A C 1
ATOM 1368 O O . PHE A 1 171 ? 17.871 26.046 22.970 1.00 33.94 171 PHE A O 1
ATOM 1375 N N . ILE A 1 172 ? 17.992 24.177 21.738 1.00 36.31 172 ILE A N 1
ATOM 1376 C CA . ILE A 1 172 ? 19.407 23.984 22.004 1.00 36.31 172 ILE A CA 1
ATOM 1377 C C . ILE A 1 172 ? 20.122 24.809 20.939 1.00 36.31 172 ILE A C 1
ATOM 1379 O O . ILE A 1 172 ? 20.626 24.300 19.936 1.00 36.31 172 ILE A O 1
ATOM 1383 N N . LYS A 1 173 ? 20.142 26.133 21.144 1.00 33.53 173 LYS A N 1
ATOM 1384 C CA . LYS A 1 173 ? 21.220 26.937 20.589 1.00 33.53 173 LYS A CA 1
ATOM 1385 C C . LYS A 1 173 ? 22.433 26.420 21.339 1.00 33.53 173 LYS A C 1
ATOM 1387 O O . LYS A 1 173 ? 22.669 26.816 22.477 1.00 33.53 173 LYS A O 1
ATOM 1392 N N . ALA A 1 174 ? 23.142 25.467 20.742 1.00 37.06 174 ALA A N 1
ATOM 1393 C CA . ALA A 1 174 ? 24.485 25.146 21.174 1.00 37.06 174 ALA A CA 1
ATOM 1394 C C . ALA A 1 174 ? 25.308 26.409 20.900 1.00 37.06 174 ALA A C 1
ATOM 1396 O O . ALA A 1 174 ? 25.939 26.560 19.857 1.00 37.06 174 ALA A O 1
ATOM 1397 N N . SER A 1 175 ? 25.192 27.387 21.801 1.00 35.75 175 SER A N 1
ATOM 1398 C CA . SER A 1 175 ? 26.119 28.490 21.896 1.00 35.75 175 SER A CA 1
ATOM 1399 C C . SER A 1 175 ? 27.437 27.815 22.185 1.00 35.75 175 SER A C 1
ATOM 1401 O O . SER A 1 175 ? 27.627 27.280 23.277 1.00 35.75 175 SER A O 1
ATOM 1403 N N . LEU A 1 176 ? 28.298 27.784 21.172 1.00 36.62 176 LEU A N 1
ATOM 1404 C CA . LEU A 1 176 ? 29.693 27.411 21.314 1.00 36.62 176 LEU A CA 1
ATOM 1405 C C . LEU A 1 176 ? 30.191 28.088 22.590 1.00 36.62 176 LEU A C 1
ATOM 1407 O O . LEU A 1 176 ? 30.183 29.317 22.692 1.00 36.62 176 LEU A O 1
ATOM 1411 N N . THR A 1 177 ? 30.533 27.295 23.601 1.00 37.81 177 THR A N 1
ATOM 1412 C CA . THR A 1 177 ? 31.261 27.823 24.749 1.00 37.81 177 THR A CA 1
ATOM 1413 C C . THR A 1 177 ? 32.532 28.482 24.209 1.00 37.81 177 THR A C 1
ATOM 1415 O O . THR A 1 177 ? 33.043 28.079 23.159 1.00 37.81 177 THR A O 1
ATOM 1418 N N . ASN A 1 178 ? 33.037 29.517 24.884 1.00 39.69 178 ASN A N 1
ATOM 1419 C CA . ASN A 1 178 ? 34.169 30.322 24.398 1.00 39.69 178 ASN A CA 1
ATOM 1420 C C . ASN A 1 178 ? 35.389 29.483 23.954 1.00 39.69 178 ASN A C 1
ATOM 1422 O O . ASN A 1 178 ? 36.131 29.910 23.070 1.00 39.69 178 ASN A O 1
ATOM 1426 N N . ASP A 1 179 ? 35.537 28.265 24.476 1.00 39.72 179 ASP A N 1
ATOM 1427 C CA . ASP A 1 179 ? 36.618 27.332 24.149 1.00 39.72 179 ASP A CA 1
ATOM 1428 C C . ASP A 1 179 ? 36.475 26.636 22.778 1.00 39.72 179 ASP A C 1
ATOM 1430 O O . ASP A 1 179 ? 37.464 26.180 22.208 1.00 39.72 179 ASP A O 1
ATOM 1434 N N . SER A 1 180 ? 35.269 26.568 22.200 1.00 39.00 180 SER A N 1
ATOM 1435 C CA . SER A 1 180 ? 34.991 25.874 20.924 1.00 39.00 180 SER A CA 1
ATOM 1436 C C . SER A 1 180 ? 34.793 26.818 19.724 1.00 39.00 180 SER A C 1
ATOM 1438 O O . SER A 1 180 ? 34.837 26.389 18.567 1.00 39.00 180 SER A O 1
ATOM 1440 N N . LEU A 1 181 ? 34.690 28.128 19.973 1.00 39.91 181 LEU A N 1
ATOM 1441 C CA . LEU A 1 181 ? 34.598 29.191 18.962 1.00 39.91 181 LEU A CA 1
ATOM 1442 C C . LEU A 1 181 ? 35.829 29.299 18.018 1.00 39.91 181 LEU A C 1
ATOM 1444 O O . LEU A 1 181 ? 35.639 29.553 16.822 1.00 39.91 181 LEU A O 1
ATOM 1448 N N . PRO A 1 182 ? 37.086 29.101 18.479 1.00 42.94 182 PRO A N 1
ATOM 1449 C CA . PRO A 1 182 ? 38.272 29.182 17.615 1.00 42.94 182 PRO A CA 1
ATOM 1450 C C . PRO A 1 182 ? 38.367 28.025 16.609 1.00 42.94 182 PRO A C 1
ATOM 1452 O O . PRO A 1 182 ? 38.746 28.236 15.454 1.00 42.94 182 PRO A O 1
ATOM 1455 N N . ILE A 1 183 ? 37.970 26.818 17.026 1.00 42.25 183 ILE A N 1
ATOM 1456 C CA . ILE A 1 183 ? 37.905 25.614 16.180 1.00 42.25 183 ILE A CA 1
ATOM 1457 C C . ILE A 1 183 ? 36.846 25.819 15.091 1.00 42.25 183 ILE A C 1
ATOM 1459 O O . ILE A 1 183 ? 37.083 25.566 13.913 1.00 42.25 183 ILE A O 1
ATOM 1463 N N . PHE A 1 184 ? 35.706 26.401 15.455 1.00 40.09 184 PHE A N 1
ATOM 1464 C CA . PHE A 1 184 ? 34.610 26.653 14.526 1.00 40.09 184 PHE A CA 1
ATOM 1465 C C . PHE A 1 184 ? 34.908 27.749 13.489 1.00 40.09 184 PHE A C 1
ATOM 1467 O O . PHE A 1 184 ? 34.560 27.616 12.315 1.00 40.09 184 PHE A O 1
ATOM 1474 N N . LYS A 1 185 ? 35.642 28.807 13.871 1.00 42.47 185 LYS A N 1
ATOM 1475 C CA . LYS A 1 185 ? 36.149 29.809 12.913 1.00 42.47 185 LYS A CA 1
ATOM 1476 C C . LYS A 1 185 ? 37.143 29.212 11.906 1.00 42.47 185 LYS A C 1
ATOM 1478 O O . LYS A 1 185 ? 37.178 29.680 10.769 1.00 42.47 185 LYS A O 1
ATOM 1483 N N . LYS A 1 186 ? 37.896 28.164 12.273 1.00 41.47 186 LYS A N 1
ATOM 1484 C CA . LYS A 1 186 ? 38.721 27.378 11.331 1.00 41.47 186 LYS A CA 1
ATOM 1485 C C . LYS A 1 186 ? 37.878 26.499 10.390 1.00 41.47 186 LYS A C 1
ATOM 1487 O O . LYS A 1 186 ? 38.286 26.287 9.249 1.00 41.47 186 LYS A O 1
ATOM 1492 N N . LEU A 1 187 ? 36.701 26.038 10.825 1.00 37.78 187 LEU A N 1
ATOM 1493 C CA . LEU A 1 187 ? 35.794 25.177 10.048 1.00 37.78 187 LEU A CA 1
ATOM 1494 C C . LEU A 1 187 ? 34.969 25.921 8.978 1.00 37.78 187 LEU A C 1
ATOM 1496 O O . LEU A 1 187 ? 34.493 25.281 8.046 1.00 37.78 187 LEU A O 1
ATOM 1500 N N . LYS A 1 188 ? 34.874 27.262 9.026 1.00 38.19 188 LYS A N 1
ATOM 1501 C CA . LYS A 1 188 ? 34.120 28.115 8.069 1.00 38.19 188 LYS A CA 1
ATOM 1502 C C . LYS A 1 188 ? 34.487 27.953 6.578 1.00 38.19 188 LYS A C 1
ATOM 1504 O O . LYS A 1 188 ? 33.807 28.517 5.728 1.00 38.19 188 LYS A O 1
ATOM 1509 N N . LYS A 1 189 ? 35.561 27.226 6.249 1.00 36.81 189 LYS A N 1
ATOM 1510 C CA . LYS A 1 189 ? 36.025 26.961 4.874 1.00 36.81 189 LYS A CA 1
ATOM 1511 C C . LYS A 1 189 ? 35.978 25.480 4.468 1.00 36.81 189 LYS A C 1
ATOM 1513 O O . LYS A 1 189 ? 36.587 25.131 3.460 1.00 36.81 189 LYS A O 1
ATOM 1518 N N . ARG A 1 190 ? 35.347 24.591 5.244 1.00 39.16 190 ARG A N 1
ATOM 1519 C CA . ARG A 1 190 ? 35.453 23.137 5.023 1.00 39.16 190 ARG A CA 1
ATOM 1520 C C . ARG A 1 190 ? 34.113 22.408 5.101 1.00 39.16 190 ARG A C 1
ATOM 1522 O O . ARG A 1 190 ? 33.169 22.870 5.732 1.00 39.16 190 ARG A O 1
ATOM 1529 N N . GLU A 1 191 ? 34.074 21.278 4.401 1.00 34.66 191 GLU A N 1
ATOM 1530 C CA . GLU A 1 191 ? 32.913 20.411 4.201 1.00 34.66 191 GLU A CA 1
ATOM 1531 C C . GLU A 1 191 ? 32.300 19.935 5.527 1.00 34.66 191 GLU A C 1
ATOM 1533 O O . GLU A 1 191 ? 33.000 19.510 6.446 1.00 34.66 191 GLU A O 1
ATOM 1538 N N . VAL A 1 192 ? 30.971 20.002 5.612 1.00 34.06 192 VAL A N 1
ATOM 1539 C CA . VAL A 1 192 ? 30.181 19.570 6.768 1.00 34.06 192 VAL A CA 1
ATOM 1540 C C . VAL A 1 192 ? 29.730 18.127 6.563 1.00 34.06 192 VAL A C 1
ATOM 1542 O O . VAL A 1 192 ? 29.158 17.793 5.528 1.00 34.06 192 VAL A O 1
ATOM 1545 N N . SER A 1 193 ? 29.923 17.286 7.579 1.00 33.19 193 SER A N 1
ATOM 1546 C CA . SER A 1 193 ? 29.381 15.924 7.609 1.00 33.19 193 SER A CA 1
ATOM 1547 C C . SER A 1 193 ? 28.077 15.874 8.406 1.00 33.19 193 SER A C 1
ATOM 1549 O O . SER A 1 193 ? 28.036 16.280 9.566 1.00 33.19 193 SER A O 1
ATOM 1551 N N . VAL A 1 194 ? 27.013 15.352 7.793 1.00 35.84 194 VAL A N 1
ATOM 1552 C CA . VAL A 1 194 ? 25.694 15.162 8.417 1.00 35.84 194 VAL A CA 1
ATOM 1553 C C . VAL A 1 194 ? 25.520 13.691 8.797 1.00 35.84 194 VAL A C 1
ATOM 1555 O O . VAL A 1 194 ? 25.602 12.814 7.938 1.00 35.84 194 VAL A O 1
ATOM 1558 N N . PHE A 1 195 ? 25.239 13.414 10.073 1.00 37.12 195 PHE A N 1
ATOM 1559 C CA . PHE A 1 195 ? 24.943 12.066 10.566 1.00 37.12 195 PHE A CA 1
ATOM 1560 C C . PHE A 1 195 ? 23.439 11.896 10.796 1.00 37.12 195 PHE A C 1
ATOM 1562 O O . PHE A 1 195 ? 22.827 12.641 11.560 1.00 37.12 195 PHE A O 1
ATOM 1569 N N . ILE A 1 196 ? 22.840 10.894 10.152 1.00 40.03 196 ILE A N 1
ATOM 1570 C CA . ILE A 1 196 ? 21.434 10.527 10.353 1.00 40.03 196 ILE A CA 1
ATOM 1571 C C . ILE A 1 196 ? 21.361 9.546 11.527 1.00 40.03 196 ILE A C 1
ATOM 1573 O O . ILE A 1 196 ? 21.886 8.435 11.439 1.00 40.03 196 ILE A O 1
ATOM 1577 N N . ILE A 1 197 ? 20.708 9.945 12.621 1.00 45.59 197 ILE A N 1
ATOM 1578 C CA . ILE A 1 197 ? 20.492 9.070 13.781 1.00 45.59 197 ILE A CA 1
ATOM 1579 C C . ILE A 1 197 ? 19.262 8.183 13.520 1.00 45.59 197 ILE A C 1
ATOM 1581 O O . ILE A 1 197 ? 18.199 8.707 13.175 1.00 45.59 197 ILE A O 1
ATOM 1585 N N . PRO A 1 198 ? 19.361 6.853 13.690 1.00 50.22 198 PRO A N 1
ATOM 1586 C CA . PRO A 1 198 ? 18.222 5.955 13.529 1.00 50.22 198 PRO A CA 1
ATOM 1587 C C . PRO A 1 198 ? 17.105 6.262 14.537 1.00 50.22 198 PRO A C 1
ATOM 1589 O O . PRO A 1 198 ? 17.359 6.414 15.732 1.00 50.22 198 PRO A O 1
ATOM 1592 N N . ASN A 1 199 ? 15.851 6.292 14.081 1.00 57.06 199 ASN A N 1
ATOM 1593 C CA . ASN A 1 199 ? 14.700 6.388 14.977 1.00 57.06 199 ASN A CA 1
ATOM 1594 C C . ASN A 1 199 ? 14.453 5.029 15.658 1.00 57.06 199 ASN A C 1
ATOM 1596 O O . ASN A 1 199 ? 13.927 4.107 15.038 1.00 57.06 199 ASN A O 1
ATOM 1600 N N . ILE A 1 200 ? 14.834 4.909 16.934 1.00 65.62 200 ILE A N 1
ATOM 1601 C CA . ILE A 1 200 ? 14.705 3.667 17.719 1.00 65.62 200 ILE A CA 1
ATOM 1602 C C . ILE A 1 200 ? 13.402 3.563 18.530 1.00 65.62 200 ILE A C 1
ATOM 1604 O O . ILE A 1 200 ? 13.201 2.578 19.234 1.00 65.62 200 ILE A O 1
ATOM 1608 N N . ARG A 1 201 ? 12.500 4.554 18.460 1.00 63.94 201 ARG A N 1
ATOM 1609 C CA . ARG A 1 201 ? 11.323 4.598 19.350 1.00 63.94 201 ARG A CA 1
ATOM 1610 C C . ARG A 1 201 ? 10.360 3.443 19.122 1.00 63.94 201 ARG A C 1
ATOM 1612 O O . ARG A 1 201 ? 9.968 2.787 20.081 1.00 63.94 201 ARG A O 1
ATOM 1619 N N . LEU A 1 202 ? 10.007 3.192 17.859 1.00 67.44 202 LEU A N 1
ATOM 1620 C CA . LEU A 1 202 ? 9.109 2.091 17.510 1.00 67.44 202 LEU A CA 1
ATOM 1621 C C . LEU A 1 202 ? 9.704 0.753 17.966 1.00 67.44 202 LEU A C 1
ATOM 1623 O O . LEU A 1 202 ? 8.994 -0.057 18.544 1.00 67.44 202 LEU A O 1
ATOM 1627 N N . PHE A 1 203 ? 11.020 0.568 17.813 1.00 72.88 203 PHE A N 1
ATOM 1628 C CA . PHE A 1 203 ? 11.715 -0.635 18.272 1.00 72.88 203 PHE A CA 1
ATOM 1629 C C . PHE A 1 203 ? 11.633 -0.834 19.789 1.00 72.88 203 PHE A C 1
ATOM 1631 O O . PHE A 1 203 ? 11.378 -1.952 20.232 1.00 72.88 203 PHE A O 1
ATOM 1638 N N . ASN A 1 204 ? 11.819 0.222 20.587 1.00 74.62 204 ASN A N 1
ATOM 1639 C CA . ASN A 1 204 ? 11.715 0.124 22.047 1.00 74.62 204 ASN A CA 1
ATOM 1640 C C . ASN A 1 204 ? 10.294 -0.247 22.489 1.00 74.62 204 ASN A C 1
ATOM 1642 O O . ASN A 1 204 ? 10.122 -1.146 23.304 1.00 74.62 204 ASN A O 1
ATOM 1646 N N . ILE A 1 205 ? 9.284 0.375 21.882 1.00 76.75 205 ILE A N 1
ATOM 1647 C CA . ILE A 1 205 ? 7.875 0.097 22.191 1.00 76.75 205 ILE A CA 1
ATOM 1648 C C . ILE A 1 205 ? 7.489 -1.312 21.773 1.00 76.75 205 ILE A C 1
ATOM 1650 O O . ILE A 1 205 ? 6.843 -2.025 22.532 1.00 76.75 205 ILE A O 1
ATOM 1654 N N . VAL A 1 206 ? 7.912 -1.743 20.586 1.00 76.88 206 VAL A N 1
ATOM 1655 C CA . VAL A 1 206 ? 7.695 -3.116 20.132 1.00 76.88 206 VAL A CA 1
ATOM 1656 C C . VAL A 1 206 ? 8.364 -4.106 21.088 1.00 76.88 206 VAL A C 1
ATOM 1658 O O . VAL A 1 206 ? 7.766 -5.126 21.418 1.00 76.88 206 VAL A O 1
ATOM 1661 N N . LYS A 1 207 ? 9.568 -3.804 21.588 1.00 82.06 207 LYS A N 1
ATOM 1662 C CA . LYS A 1 207 ? 10.268 -4.647 22.566 1.00 82.06 207 LYS A CA 1
ATOM 1663 C C . LYS A 1 207 ? 9.493 -4.772 23.882 1.00 82.06 207 LYS A C 1
ATOM 1665 O O . LYS A 1 207 ? 9.323 -5.886 24.365 1.00 82.06 207 LYS A O 1
ATOM 1670 N N . GLU A 1 208 ? 9.020 -3.662 24.442 1.00 79.44 208 GLU A N 1
ATOM 1671 C CA . GLU A 1 208 ? 8.189 -3.655 25.658 1.00 79.44 208 GLU A CA 1
ATOM 1672 C C . GLU A 1 208 ? 6.872 -4.411 25.432 1.00 79.44 208 GLU A C 1
ATOM 1674 O O . GLU A 1 208 ? 6.509 -5.300 26.202 1.00 79.44 208 GLU A O 1
ATOM 1679 N N . MET A 1 209 ? 6.212 -4.142 24.304 1.00 80.69 209 MET A N 1
ATOM 1680 C CA . MET A 1 209 ? 4.967 -4.790 23.903 1.00 80.69 209 MET A CA 1
ATOM 1681 C C . MET A 1 209 ? 5.107 -6.311 23.803 1.00 80.69 209 MET A C 1
ATOM 1683 O O . MET A 1 209 ? 4.192 -7.025 24.204 1.00 80.69 209 MET A O 1
ATOM 1687 N N . ILE A 1 210 ? 6.217 -6.830 23.270 1.00 81.19 210 ILE A N 1
ATOM 1688 C CA . ILE A 1 210 ? 6.436 -8.281 23.158 1.00 81.19 210 ILE A CA 1
ATOM 1689 C C . ILE A 1 210 ? 6.409 -8.948 24.541 1.00 81.19 210 ILE A C 1
ATOM 1691 O O . ILE A 1 210 ? 5.789 -10.003 24.694 1.00 81.19 210 ILE A O 1
ATOM 1695 N N . GLU A 1 211 ? 7.028 -8.334 25.552 1.00 81.50 211 GLU A N 1
ATOM 1696 C CA . GLU A 1 211 ? 7.031 -8.861 26.924 1.00 81.50 211 GLU A CA 1
ATOM 1697 C C . GLU A 1 211 ? 5.632 -8.849 27.555 1.00 81.50 211 GLU A C 1
ATOM 1699 O O . GLU A 1 211 ? 5.260 -9.785 28.272 1.00 81.50 211 GLU A O 1
ATOM 1704 N N . ASP A 1 212 ? 4.831 -7.829 27.249 1.00 79.12 212 ASP A N 1
ATOM 1705 C CA . ASP A 1 212 ? 3.449 -7.721 27.717 1.00 79.12 212 ASP A CA 1
ATOM 1706 C C . ASP A 1 212 ? 2.525 -8.722 27.021 1.00 79.12 212 ASP A C 1
ATOM 1708 O O . ASP A 1 212 ? 1.740 -9.418 27.669 1.00 79.12 212 ASP A O 1
ATOM 1712 N N . VAL A 1 213 ? 2.630 -8.837 25.695 1.00 77.00 213 VAL A N 1
ATOM 1713 C CA . VAL A 1 213 ? 1.819 -9.752 24.882 1.00 77.00 213 VAL A CA 1
ATOM 1714 C C . VAL A 1 213 ? 2.106 -11.206 25.245 1.00 77.00 213 VAL A C 1
ATOM 1716 O O . VAL A 1 213 ? 1.183 -12.017 25.301 1.00 77.00 213 VAL A O 1
ATOM 1719 N N . ARG A 1 214 ? 3.353 -11.540 25.599 1.00 79.00 214 ARG A N 1
ATOM 1720 C CA . ARG A 1 214 ? 3.715 -12.875 26.097 1.00 79.00 214 ARG A CA 1
ATOM 1721 C C . ARG A 1 214 ? 2.903 -13.293 27.331 1.00 79.00 214 ARG A C 1
ATOM 1723 O O . ARG A 1 214 ? 2.715 -14.489 27.557 1.00 79.00 214 ARG A O 1
ATOM 1730 N N . LYS A 1 215 ? 2.414 -12.333 28.120 1.00 80.81 215 LYS A N 1
ATOM 1731 C CA . LYS A 1 215 ? 1.610 -12.565 29.331 1.00 80.81 215 LYS A CA 1
ATOM 1732 C C . LYS A 1 215 ? 0.098 -12.483 29.071 1.00 80.81 215 LYS A C 1
ATOM 1734 O O . LYS A 1 215 ? -0.682 -12.932 29.908 1.00 80.81 215 LYS A O 1
ATOM 1739 N N . ASP A 1 216 ? -0.326 -11.963 27.920 1.00 80.19 216 ASP A N 1
ATOM 1740 C CA . ASP A 1 216 ? -1.719 -11.639 27.597 1.00 80.19 216 ASP A CA 1
ATOM 1741 C C . ASP A 1 216 ? -2.310 -12.610 26.558 1.00 80.19 216 ASP A C 1
ATOM 1743 O O . ASP A 1 216 ? -2.387 -12.339 25.357 1.00 80.19 216 ASP A O 1
ATOM 1747 N N . LYS A 1 217 ? -2.759 -13.780 27.034 1.00 77.38 217 LYS A N 1
ATOM 1748 C CA . LYS A 1 217 ? -3.361 -14.814 26.171 1.00 77.38 217 LYS A CA 1
ATOM 1749 C C . LYS A 1 217 ? -4.633 -14.341 25.457 1.00 77.38 217 LYS A C 1
ATOM 1751 O O . LYS A 1 217 ? -4.914 -14.818 24.361 1.00 77.38 217 LYS A O 1
ATOM 1756 N N . LYS A 1 218 ? -5.388 -13.406 26.050 1.00 78.94 218 LYS A N 1
ATOM 1757 C CA . LYS A 1 218 ? -6.624 -12.870 25.454 1.00 78.94 218 LYS A CA 1
ATOM 1758 C C . LYS A 1 218 ? -6.316 -11.989 24.245 1.00 78.94 218 LYS A C 1
ATOM 1760 O O . LYS A 1 218 ? -7.000 -12.094 23.232 1.00 78.94 218 LYS A O 1
ATOM 1765 N N . PHE A 1 219 ? -5.266 -11.170 24.326 1.00 84.00 219 PHE A N 1
ATOM 1766 C CA . PHE A 1 219 ? -4.791 -10.384 23.187 1.00 84.00 219 PHE A CA 1
ATOM 1767 C C . PHE A 1 219 ? -4.382 -11.273 22.006 1.00 84.00 219 PHE A C 1
ATOM 1769 O O . PHE A 1 219 ? -4.772 -11.008 20.873 1.00 84.00 219 PHE A O 1
ATOM 1776 N N . ILE A 1 220 ? -3.652 -12.363 22.266 1.00 82.94 220 ILE A N 1
ATOM 1777 C CA . ILE A 1 220 ? -3.251 -13.314 21.220 1.00 82.94 220 ILE A CA 1
ATOM 1778 C C . ILE A 1 220 ? -4.462 -14.003 20.583 1.00 82.94 220 ILE A C 1
ATOM 1780 O O . ILE A 1 220 ? -4.533 -14.051 19.358 1.00 82.94 220 ILE A O 1
ATOM 1784 N N . ALA A 1 221 ? -5.425 -14.479 21.379 1.00 80.88 221 ALA A N 1
ATOM 1785 C CA . ALA A 1 221 ? -6.630 -15.147 20.871 1.00 80.88 221 ALA A CA 1
ATOM 1786 C C . ALA A 1 221 ? -7.474 -14.244 19.951 1.00 80.88 221 ALA A C 1
ATOM 1788 O O . ALA A 1 221 ? -8.090 -14.708 18.999 1.00 80.88 221 ALA A O 1
ATOM 1789 N N . LYS A 1 222 ? -7.450 -12.929 20.188 1.00 83.12 222 LYS A N 1
ATOM 1790 C CA . LYS A 1 222 ? -8.126 -11.930 19.353 1.00 83.12 222 LYS A CA 1
ATOM 1791 C C . LYS A 1 222 ? -7.523 -11.787 17.950 1.00 83.12 222 LYS A C 1
ATOM 1793 O O . LYS A 1 222 ? -8.225 -11.462 16.988 1.00 83.12 222 LYS A O 1
ATOM 1798 N N . ILE A 1 223 ? -6.210 -11.985 17.843 1.00 86.12 223 ILE A N 1
ATOM 1799 C CA . ILE A 1 223 ? -5.482 -11.930 16.572 1.00 86.12 223 ILE A CA 1
ATOM 1800 C C . ILE A 1 223 ? -5.513 -13.297 15.882 1.00 86.12 223 ILE A C 1
ATOM 1802 O O . ILE A 1 223 ? -5.736 -13.367 14.677 1.00 86.12 223 ILE A O 1
ATOM 1806 N N . PHE A 1 224 ? -5.325 -14.374 16.647 1.00 83.62 224 PHE A N 1
ATOM 1807 C CA . PHE A 1 224 ? -5.326 -15.761 16.180 1.00 83.62 224 PHE A CA 1
ATOM 1808 C C . PHE A 1 224 ? -6.519 -16.503 16.785 1.00 83.62 224 PHE A C 1
ATOM 1810 O O . PHE A 1 224 ? -6.356 -17.142 17.829 1.00 83.62 224 PHE A O 1
ATOM 1817 N N . PRO A 1 225 ? -7.708 -16.419 16.163 1.00 69.38 225 PRO A N 1
ATOM 1818 C CA . PRO A 1 225 ? -8.869 -17.152 16.642 1.00 69.38 225 PRO A CA 1
ATOM 1819 C C . PRO A 1 225 ? -8.587 -18.659 16.594 1.00 69.38 225 PRO A C 1
ATOM 1821 O O . PRO A 1 225 ? -7.975 -19.165 15.647 1.00 69.38 225 PRO A O 1
ATOM 1824 N N . SER A 1 226 ? -9.006 -19.370 17.642 1.00 64.00 226 SER A N 1
ATOM 1825 C CA . SER A 1 226 ? -8.860 -20.821 17.759 1.00 64.00 226 SER A CA 1
ATOM 1826 C C . SER A 1 226 ? -10.173 -21.511 17.384 1.00 64.00 226 SER A C 1
ATOM 1828 O O . SER A 1 226 ? -11.246 -21.050 17.759 1.00 64.00 226 SER A O 1
ATOM 1830 N N . SER A 1 227 ? -10.112 -22.640 16.672 1.00 53.41 227 SER A N 1
ATOM 1831 C CA . SER A 1 227 ? -11.305 -23.429 16.310 1.00 53.41 227 SER A CA 1
ATOM 1832 C C . SER A 1 227 ? -12.045 -24.028 17.517 1.00 53.41 227 SER A C 1
ATOM 1834 O O . SER A 1 227 ? -13.177 -24.488 17.382 1.00 53.41 227 SER A O 1
ATOM 1836 N N . SER A 1 228 ? -11.421 -24.027 18.698 1.00 47.75 228 SER A N 1
ATOM 1837 C CA . SER A 1 228 ? -12.010 -24.477 19.963 1.00 47.75 228 SER A CA 1
ATOM 1838 C C . SER A 1 228 ? -12.898 -23.435 20.645 1.00 47.75 228 SER A C 1
ATOM 1840 O O . SER A 1 228 ? -13.734 -23.816 21.461 1.00 47.75 228 SER A O 1
ATOM 1842 N N . ASP A 1 229 ? -12.773 -22.150 20.301 1.00 46.28 229 ASP A N 1
ATOM 1843 C CA . ASP A 1 229 ? -13.614 -21.082 20.850 1.00 46.28 229 ASP A CA 1
ATOM 1844 C C . ASP A 1 229 ? -14.891 -20.916 20.011 1.00 46.28 229 ASP A C 1
ATOM 1846 O O . ASP A 1 229 ? -15.223 -19.833 19.537 1.00 46.28 229 ASP A O 1
ATOM 1850 N N . ASN A 1 230 ? -15.664 -21.998 19.866 1.00 38.66 230 ASN A N 1
ATOM 1851 C CA . ASN A 1 230 ? -17.081 -21.916 19.499 1.00 38.66 230 ASN A CA 1
ATOM 1852 C C . ASN A 1 230 ? -17.877 -21.343 20.684 1.00 38.66 230 ASN A C 1
ATOM 1854 O O . ASN A 1 230 ? -18.804 -21.970 21.199 1.00 38.66 230 ASN A O 1
ATOM 1858 N N . ASN A 1 231 ? -17.527 -20.141 21.140 1.00 39.03 231 ASN A N 1
ATOM 1859 C CA . ASN A 1 231 ? -18.497 -19.344 21.862 1.00 39.03 231 ASN A CA 1
ATOM 1860 C C . ASN A 1 231 ? -19.574 -19.012 20.837 1.00 39.03 231 ASN A C 1
ATOM 1862 O O . ASN A 1 231 ? -19.326 -18.298 19.862 1.00 39.03 231 ASN A O 1
ATOM 1866 N N . GLN A 1 232 ? -20.757 -19.602 21.029 1.00 33.50 232 GLN A N 1
ATOM 1867 C CA . GLN A 1 232 ? -21.965 -19.160 20.349 1.00 33.50 232 GLN A CA 1
ATOM 1868 C C . GLN A 1 232 ? -21.965 -17.627 20.340 1.00 33.50 232 GLN A C 1
ATOM 1870 O O . GLN A 1 232 ? -21.623 -17.036 21.369 1.00 33.50 232 GLN A O 1
ATOM 1875 N N . PRO A 1 233 ? -22.300 -16.979 19.209 1.00 37.88 233 PRO A N 1
ATOM 1876 C CA . PRO A 1 233 ? -22.399 -15.527 19.180 1.00 37.88 233 PRO A CA 1
ATOM 1877 C C . PRO A 1 233 ? -23.250 -15.089 20.371 1.00 37.88 233 PRO A C 1
ATOM 1879 O O . PRO A 1 233 ? -24.318 -15.665 20.582 1.00 37.88 233 PRO A O 1
ATOM 1882 N N . ASP A 1 234 ? -22.742 -14.146 21.167 1.00 34.69 234 ASP A N 1
ATOM 1883 C CA . ASP A 1 234 ? -23.457 -13.567 22.303 1.00 34.69 234 ASP A CA 1
ATOM 1884 C C . ASP A 1 234 ? -24.830 -13.094 21.796 1.00 34.69 234 ASP A C 1
ATOM 1886 O O . ASP A 1 234 ? -24.957 -12.035 21.179 1.00 34.69 234 ASP A O 1
ATOM 1890 N N . LYS A 1 235 ? -25.872 -13.906 22.020 1.00 32.94 235 LYS A N 1
ATOM 1891 C CA . LYS A 1 235 ? -27.269 -13.647 21.616 1.00 32.94 235 LYS A CA 1
ATOM 1892 C C . LYS A 1 235 ? -27.902 -12.483 22.395 1.00 32.94 235 LYS A C 1
ATOM 1894 O O . LYS A 1 235 ? -29.108 -12.292 22.357 1.00 32.94 235 LYS A O 1
ATOM 1899 N N . SER A 1 236 ? -27.102 -11.725 23.136 1.00 32.91 236 SER A N 1
ATOM 1900 C CA . SER A 1 236 ? -27.519 -10.691 24.081 1.00 32.91 236 SER A CA 1
ATOM 1901 C C . SER A 1 236 ? -27.336 -9.264 23.550 1.00 32.91 236 SER A C 1
ATOM 1903 O O . SER A 1 236 ? -27.448 -8.314 24.318 1.00 32.91 236 SER A O 1
ATOM 1905 N N . SER A 1 237 ? -27.061 -9.083 22.251 1.00 36.81 237 SER A N 1
ATOM 1906 C CA . SER A 1 237 ? -26.919 -7.746 21.643 1.00 36.81 237 SER A CA 1
ATOM 1907 C C . SER A 1 237 ? -27.662 -7.563 20.312 1.00 36.81 237 SER A C 1
ATOM 1909 O O . SER A 1 237 ? -27.309 -6.696 19.517 1.00 36.81 237 SER A O 1
ATOM 1911 N N . GLU A 1 238 ? -28.733 -8.328 20.088 1.00 33.25 238 GLU A N 1
ATOM 1912 C CA . GLU A 1 238 ? -29.786 -7.967 19.126 1.00 33.25 238 GLU A CA 1
ATOM 1913 C C . GLU A 1 238 ? -30.747 -6.960 19.779 1.00 33.25 238 GLU A C 1
ATOM 1915 O O . GLU A 1 238 ? -31.921 -7.240 19.986 1.00 33.25 238 GLU A O 1
ATOM 1920 N N . GLU A 1 239 ? -30.255 -5.781 20.158 1.00 35.28 239 GLU A N 1
ATOM 1921 C CA . GLU A 1 239 ? -31.137 -4.681 20.551 1.00 35.28 239 GLU A CA 1
ATOM 1922 C C . GLU A 1 239 ? -30.843 -3.442 19.705 1.00 35.28 239 GLU A C 1
ATOM 1924 O O . GLU A 1 239 ? -29.810 -2.787 19.839 1.00 35.28 239 GLU A O 1
ATOM 1929 N N . ASN A 1 240 ? -31.834 -3.130 18.862 1.00 34.53 240 ASN A N 1
ATOM 1930 C CA . ASN A 1 240 ? -32.088 -1.856 18.193 1.00 34.53 240 ASN A CA 1
ATOM 1931 C C . ASN A 1 240 ? -31.116 -1.454 17.070 1.00 34.53 240 ASN A C 1
ATOM 1933 O O . ASN A 1 240 ? -30.445 -0.427 17.153 1.00 34.53 240 ASN A O 1
ATOM 1937 N N . ALA A 1 241 ? -31.127 -2.201 15.962 1.00 41.28 241 ALA A N 1
ATOM 1938 C CA . ALA A 1 241 ? -30.820 -1.623 14.654 1.00 41.28 241 ALA A CA 1
ATOM 1939 C C . ALA A 1 241 ? -32.137 -1.133 14.030 1.00 41.28 241 ALA A C 1
ATOM 1941 O O . ALA A 1 241 ? -33.052 -1.917 13.805 1.00 41.28 241 ALA A O 1
ATOM 1942 N N . SER A 1 242 ? -32.245 0.176 13.817 1.00 42.38 242 SER A N 1
ATOM 1943 C CA . SER A 1 242 ? -33.342 0.841 13.106 1.00 42.38 242 SER A CA 1
ATOM 1944 C C . SER A 1 242 ? -33.634 0.203 11.739 1.00 42.38 242 SER A C 1
ATOM 1946 O O . SER A 1 242 ? -32.687 -0.167 11.049 1.00 42.38 242 SER A O 1
ATOM 1948 N N . ASP A 1 243 ? -34.915 0.176 11.345 1.00 43.16 243 ASP A N 1
ATOM 1949 C CA . ASP A 1 243 ? -35.557 -0.424 10.149 1.00 43.16 243 ASP A CA 1
ATOM 1950 C C . ASP A 1 243 ? -35.047 0.018 8.749 1.00 43.16 243 ASP A C 1
ATOM 1952 O O . ASP A 1 243 ? -35.785 -0.013 7.766 1.00 43.16 243 ASP A O 1
ATOM 1956 N N . ILE A 1 244 ? -33.787 0.427 8.605 1.00 55.97 244 ILE A N 1
ATOM 1957 C CA . ILE A 1 244 ? -33.156 0.609 7.294 1.00 55.97 244 ILE A CA 1
ATOM 1958 C C . ILE A 1 244 ? -32.376 -0.667 6.999 1.00 55.97 244 ILE A C 1
ATOM 1960 O O . ILE A 1 244 ? -31.411 -0.987 7.698 1.00 55.97 244 ILE A O 1
ATOM 1964 N N . SER A 1 245 ? -32.781 -1.400 5.960 1.00 74.12 245 SER A N 1
ATOM 1965 C CA . SER A 1 245 ? -31.974 -2.507 5.453 1.00 74.12 245 SER A CA 1
ATOM 1966 C C . SER A 1 245 ? -30.582 -1.969 5.125 1.00 74.12 245 SER A C 1
ATOM 1968 O O . SER A 1 245 ? -30.442 -1.014 4.366 1.00 74.12 245 SER A O 1
ATOM 1970 N N . ILE A 1 246 ? -29.532 -2.570 5.689 1.00 78.62 246 ILE A N 1
ATOM 1971 C CA . ILE A 1 246 ? -28.135 -2.189 5.407 1.00 78.62 246 ILE A CA 1
ATOM 1972 C C . ILE A 1 246 ? -27.851 -2.216 3.893 1.00 78.62 246 ILE A C 1
ATOM 1974 O O . ILE A 1 246 ? -27.009 -1.462 3.407 1.00 78.62 246 ILE A O 1
ATOM 1978 N N . ASP A 1 247 ? -28.577 -3.059 3.152 1.00 79.38 247 ASP A N 1
ATOM 1979 C CA . ASP A 1 247 ? -28.494 -3.165 1.694 1.00 79.38 247 ASP A CA 1
ATOM 1980 C C . ASP A 1 247 ? -29.073 -1.939 0.952 1.00 79.38 247 ASP A C 1
ATOM 1982 O O . ASP A 1 247 ? -28.679 -1.681 -0.186 1.00 79.38 247 ASP A O 1
ATOM 1986 N N . ASP A 1 248 ? -29.918 -1.134 1.603 1.00 75.44 248 ASP A N 1
ATOM 1987 C CA . ASP A 1 248 ? -30.496 0.097 1.046 1.00 75.44 248 ASP A CA 1
ATOM 1988 C C . ASP A 1 248 ? -29.597 1.329 1.253 1.00 75.44 248 ASP A C 1
ATOM 1990 O O . ASP A 1 248 ? -29.847 2.389 0.675 1.00 75.44 248 ASP A O 1
ATOM 1994 N N . LEU A 1 249 ? -28.531 1.215 2.054 1.00 79.50 249 LEU A N 1
ATOM 1995 C CA . LEU A 1 249 ? -27.580 2.307 2.253 1.00 79.50 249 LEU A CA 1
ATOM 1996 C C . LEU A 1 249 ? -26.783 2.555 0.964 1.00 79.50 249 LEU A C 1
ATOM 1998 O O . LEU A 1 249 ? -26.189 1.635 0.402 1.00 79.50 249 LEU A O 1
ATOM 2002 N N . GLY A 1 250 ? -26.708 3.819 0.533 1.00 81.06 250 GLY A N 1
ATOM 2003 C CA . GLY A 1 250 ? -26.040 4.233 -0.710 1.00 81.06 250 GLY A CA 1
ATOM 2004 C C . GLY A 1 250 ? -24.645 3.621 -0.933 1.00 81.06 250 GLY A C 1
ATOM 2005 O O . GLY A 1 250 ? -24.406 3.082 -2.015 1.00 81.06 250 GLY A O 1
ATOM 2006 N N . PRO A 1 251 ? -23.742 3.597 0.073 1.00 83.94 251 PRO A N 1
ATOM 2007 C CA . PRO A 1 251 ? -22.436 2.956 -0.071 1.00 83.94 251 PRO A CA 1
ATOM 2008 C C . PRO A 1 251 ? -22.496 1.462 -0.414 1.00 83.94 251 PRO A C 1
ATOM 2010 O O . PRO A 1 251 ? -21.609 0.984 -1.107 1.00 83.94 251 PRO A O 1
ATOM 2013 N N . MET A 1 252 ? -23.515 0.719 0.035 1.00 87.06 252 MET A N 1
ATOM 2014 C CA . MET A 1 252 ? -23.658 -0.724 -0.213 1.00 87.06 252 MET A CA 1
ATOM 2015 C C . MET A 1 252 ? -24.111 -1.031 -1.651 1.00 87.06 252 MET A C 1
ATOM 2017 O O . MET A 1 252 ? -23.730 -2.058 -2.218 1.00 87.06 252 MET A O 1
ATOM 2021 N N . GLN A 1 253 ? -24.883 -0.131 -2.267 1.00 85.12 253 GLN A N 1
ATOM 2022 C CA . GLN A 1 253 ? -25.435 -0.312 -3.616 1.00 85.12 253 GLN A CA 1
ATOM 2023 C C . GLN A 1 253 ? -24.364 -0.243 -4.714 1.00 85.12 253 GLN A C 1
ATOM 2025 O O . GLN A 1 253 ? -24.489 -0.906 -5.743 1.00 85.12 253 GLN A O 1
ATOM 2030 N N . CYS A 1 254 ? -23.287 0.509 -4.479 1.00 85.19 254 CYS A N 1
ATOM 2031 C CA . CYS A 1 254 ? -22.178 0.679 -5.421 1.00 85.19 254 CYS A CA 1
ATOM 2032 C C . CYS A 1 254 ? -21.138 -0.457 -5.376 1.00 85.19 254 CYS A C 1
ATOM 2034 O O . CYS A 1 254 ? -20.173 -0.426 -6.138 1.00 85.19 254 CYS A O 1
ATOM 2036 N N . LEU A 1 255 ? -21.295 -1.433 -4.475 1.00 92.44 255 LEU A N 1
ATOM 2037 C CA . LEU A 1 255 ? -20.318 -2.498 -4.247 1.00 92.44 255 LEU A CA 1
ATOM 2038 C C . LEU A 1 255 ? -20.692 -3.789 -4.974 1.00 92.44 255 LEU A C 1
ATOM 2040 O O . LEU A 1 255 ? -21.859 -4.185 -5.030 1.00 92.44 255 LEU A O 1
ATOM 2044 N N . ASN A 1 256 ? -19.678 -4.507 -5.455 1.00 94.31 256 ASN A N 1
ATOM 2045 C CA . ASN A 1 256 ? -19.862 -5.851 -5.997 1.00 94.31 256 ASN A CA 1
ATOM 2046 C C . ASN A 1 256 ? -20.115 -6.892 -4.894 1.00 94.31 256 ASN A C 1
ATOM 2048 O O . ASN A 1 256 ? -19.991 -6.625 -3.699 1.00 94.31 256 ASN A O 1
ATOM 2052 N N . THR A 1 257 ? -20.430 -8.127 -5.280 1.00 94.62 257 THR A N 1
ATOM 2053 C CA . THR A 1 257 ? -20.788 -9.199 -4.339 1.00 94.62 257 THR A CA 1
ATOM 2054 C C . THR A 1 257 ? -19.714 -9.476 -3.281 1.00 94.62 257 THR A C 1
ATOM 2056 O O . THR A 1 257 ? -20.053 -9.581 -2.102 1.00 94.62 257 THR A O 1
ATOM 2059 N N . LYS A 1 258 ? -18.430 -9.538 -3.656 1.00 95.50 258 LYS A N 1
ATOM 2060 C CA . LYS A 1 258 ? -17.324 -9.795 -2.715 1.00 95.50 258 LYS A CA 1
ATOM 2061 C C . LYS A 1 258 ? -17.042 -8.606 -1.801 1.00 95.50 258 LYS A C 1
ATOM 2063 O O . LYS A 1 258 ? -16.772 -8.788 -0.617 1.00 95.50 258 LYS A O 1
ATOM 2068 N N . GLN A 1 259 ? -17.160 -7.389 -2.316 1.00 96.31 259 GLN A N 1
ATOM 2069 C CA . GLN A 1 259 ? -17.038 -6.173 -1.515 1.00 96.31 259 GLN A CA 1
ATOM 2070 C C . GLN A 1 259 ? -18.183 -6.073 -0.495 1.00 96.31 259 GLN A C 1
ATOM 2072 O O . GLN A 1 259 ? -17.926 -5.835 0.683 1.00 96.31 259 GLN A O 1
ATOM 2077 N N . ARG A 1 260 ? -19.432 -6.353 -0.899 1.00 95.38 260 ARG A N 1
ATOM 2078 C CA . ARG A 1 260 ? -20.589 -6.423 0.014 1.00 95.38 260 ARG A CA 1
ATOM 2079 C C . ARG A 1 260 ? -20.407 -7.492 1.090 1.00 95.38 260 ARG A C 1
ATOM 2081 O O . ARG A 1 260 ? -20.681 -7.236 2.261 1.00 95.38 260 ARG A O 1
ATOM 2088 N N . GLU A 1 261 ? -19.907 -8.670 0.713 1.00 94.31 261 GLU A N 1
ATOM 2089 C CA . GLU A 1 261 ? -19.560 -9.746 1.652 1.00 94.31 261 GLU A CA 1
ATOM 2090 C C . GLU A 1 261 ? -18.550 -9.260 2.706 1.00 94.31 261 GLU A C 1
ATOM 2092 O O . GLU A 1 261 ? -18.766 -9.449 3.905 1.00 94.31 261 GLU A O 1
ATOM 2097 N N . ALA A 1 262 ? -17.481 -8.581 2.274 1.00 95.94 262 ALA A N 1
ATOM 2098 C CA . ALA A 1 262 ? -16.480 -8.011 3.172 1.00 95.94 262 ALA A CA 1
ATOM 2099 C C . ALA A 1 262 ? -17.085 -6.974 4.124 1.00 95.94 262 ALA A C 1
ATOM 2101 O O . ALA A 1 262 ? -16.859 -7.055 5.331 1.00 95.94 262 ALA A O 1
ATOM 2102 N N . VAL A 1 263 ? -17.893 -6.039 3.616 1.00 95.56 263 VAL A N 1
ATOM 2103 C CA . VAL A 1 263 ? -18.538 -5.020 4.454 1.00 95.56 263 VAL A CA 1
ATOM 2104 C C . VAL A 1 263 ? -19.449 -5.664 5.499 1.00 95.56 263 VAL A C 1
ATOM 2106 O O . VAL A 1 263 ? -19.302 -5.372 6.684 1.00 95.56 263 VAL A O 1
ATOM 2109 N N . LYS A 1 264 ? -20.326 -6.599 5.105 1.00 93.19 264 LYS A N 1
ATOM 2110 C CA . LYS A 1 264 ? -21.218 -7.318 6.037 1.00 93.19 264 LYS A CA 1
ATOM 2111 C C . LYS A 1 264 ? -20.434 -8.042 7.136 1.00 93.19 264 LYS A C 1
ATOM 2113 O O . LYS A 1 264 ? -20.830 -8.022 8.301 1.00 93.19 264 LYS A O 1
ATOM 2118 N N . LYS A 1 265 ? -19.288 -8.637 6.793 1.00 92.50 265 LYS A N 1
ATOM 2119 C CA . LYS A 1 265 ? -18.401 -9.275 7.773 1.00 92.50 265 LYS A CA 1
ATOM 2120 C C . LYS A 1 265 ? -17.717 -8.269 8.692 1.00 92.50 265 LYS A C 1
ATOM 2122 O O . LYS A 1 265 ? -17.612 -8.575 9.877 1.00 92.50 265 LYS A O 1
ATOM 2127 N N . ILE A 1 266 ? -17.284 -7.105 8.198 1.00 93.50 266 ILE A N 1
ATOM 2128 C CA . ILE A 1 266 ? -16.637 -6.043 8.996 1.00 93.50 266 ILE A CA 1
ATOM 2129 C C . ILE A 1 266 ? -17.603 -5.445 10.023 1.00 93.50 266 ILE A C 1
ATOM 2131 O O . ILE A 1 266 ? -17.216 -5.263 11.175 1.00 93.50 266 ILE A O 1
ATOM 2135 N N . ILE A 1 267 ? -18.851 -5.173 9.633 1.00 92.12 267 ILE A N 1
ATOM 2136 C CA . ILE A 1 267 ? -19.826 -4.499 10.509 1.00 92.12 267 ILE A CA 1
ATOM 2137 C C . ILE A 1 267 ? -20.454 -5.419 11.560 1.00 92.12 267 ILE A C 1
ATOM 2139 O O . ILE A 1 267 ? -21.056 -4.941 12.519 1.00 92.12 267 ILE A O 1
ATOM 2143 N N . ARG A 1 268 ? -20.317 -6.743 11.401 1.00 89.19 268 ARG A N 1
ATOM 2144 C CA . ARG A 1 268 ? -20.805 -7.724 12.376 1.00 89.19 268 ARG A CA 1
ATOM 2145 C C . ARG A 1 268 ? -20.208 -7.443 13.767 1.00 89.19 268 ARG A C 1
ATOM 2147 O O . ARG A 1 268 ? -18.993 -7.261 13.863 1.00 89.19 268 ARG A O 1
ATOM 2154 N N . PRO A 1 269 ? -20.998 -7.503 14.853 1.00 85.12 269 PRO A N 1
ATOM 2155 C CA . PRO A 1 269 ? -20.459 -7.469 16.209 1.00 85.12 269 PRO A CA 1
ATOM 2156 C C . PRO A 1 269 ? -19.479 -8.632 16.427 1.00 85.12 269 PRO A C 1
ATOM 2158 O O . PRO A 1 269 ? -19.868 -9.799 16.465 1.00 85.12 269 PRO A O 1
ATOM 2161 N N . SER A 1 270 ? -18.185 -8.326 16.503 1.00 86.00 270 SER A N 1
ATOM 2162 C CA . SER A 1 270 ? -17.114 -9.283 16.790 1.00 86.00 270 SER A CA 1
ATOM 2163 C C . SER A 1 270 ? -15.875 -8.532 17.268 1.00 86.00 270 SER A C 1
ATOM 2165 O O . SER A 1 270 ? -15.609 -7.418 16.823 1.00 86.00 270 SER A O 1
ATOM 2167 N N . SER A 1 271 ? -15.103 -9.144 18.162 1.00 81.88 271 SER A N 1
ATOM 2168 C CA . SER A 1 271 ? -13.774 -8.658 18.546 1.00 81.88 271 SER A CA 1
ATOM 2169 C C . SER A 1 271 ? -12.655 -9.307 17.726 1.00 81.88 271 SER A C 1
ATOM 2171 O O . SER A 1 271 ? -11.513 -8.854 17.800 1.00 81.88 271 SER A O 1
ATOM 2173 N N . GLU A 1 272 ? -12.965 -10.341 16.942 1.00 86.75 272 GLU A N 1
ATOM 2174 C CA . GLU A 1 272 ? -11.991 -11.089 16.154 1.00 86.75 272 GLU A CA 1
ATOM 2175 C C . GLU A 1 272 ? -11.434 -10.258 15.001 1.00 86.75 272 GLU A C 1
ATOM 2177 O O . GLU A 1 272 ? -12.135 -9.464 14.358 1.00 86.75 272 GLU A O 1
ATOM 2182 N N . THR A 1 273 ? -10.152 -10.484 14.725 1.00 91.06 273 THR A N 1
ATOM 2183 C CA . THR A 1 273 ? -9.472 -9.854 13.596 1.00 91.06 273 THR A CA 1
ATOM 2184 C C . THR A 1 273 ? -10.113 -10.288 12.279 1.00 91.06 273 THR A C 1
ATOM 2186 O O . THR A 1 273 ? -10.400 -11.464 12.075 1.00 91.06 273 THR A O 1
ATOM 2189 N N . PHE A 1 274 ? -10.320 -9.336 11.374 1.00 93.62 274 PHE A N 1
ATOM 2190 C CA . PHE A 1 274 ? -10.803 -9.572 10.016 1.00 93.62 274 PHE A CA 1
ATOM 2191 C C . PHE A 1 274 ? -9.713 -9.220 8.999 1.00 93.62 274 PHE A C 1
ATOM 2193 O O . PHE A 1 274 ? -8.994 -8.234 9.180 1.00 93.62 274 PHE A O 1
ATOM 2200 N N . VAL A 1 275 ? -9.598 -10.005 7.925 1.00 95.25 275 VAL A N 1
ATOM 2201 C CA . VAL A 1 275 ? -8.615 -9.789 6.855 1.00 95.25 275 VAL A CA 1
ATOM 2202 C C . VAL A 1 275 ? -9.316 -9.579 5.514 1.00 95.25 275 VAL A C 1
ATOM 2204 O O . VAL A 1 275 ? -10.001 -10.462 5.005 1.00 95.25 275 VAL A O 1
ATOM 2207 N N . LEU A 1 276 ? -9.090 -8.417 4.905 1.00 96.62 276 LEU A N 1
ATOM 2208 C CA . LEU A 1 276 ? -9.484 -8.112 3.536 1.00 96.62 276 LEU A CA 1
ATOM 2209 C C . LEU A 1 276 ? -8.269 -8.229 2.613 1.00 96.62 276 LEU A C 1
ATOM 2211 O O . LEU A 1 276 ? -7.398 -7.354 2.585 1.00 96.62 276 LEU A O 1
ATOM 2215 N N . ILE A 1 277 ? -8.221 -9.299 1.828 1.00 96.06 277 ILE A N 1
ATOM 2216 C CA . ILE A 1 277 ? -7.272 -9.418 0.727 1.00 96.06 277 ILE A CA 1
ATOM 2217 C C . ILE A 1 277 ? -7.887 -8.723 -0.476 1.00 96.06 277 ILE A C 1
ATOM 2219 O O . ILE A 1 277 ? -9.000 -9.024 -0.897 1.00 96.06 277 ILE A O 1
ATOM 2223 N N . GLY A 1 278 ? -7.157 -7.788 -1.059 1.00 95.38 278 GLY A N 1
ATOM 2224 C CA . GLY A 1 278 ? -7.558 -7.224 -2.332 1.00 95.38 278 GLY A CA 1
ATOM 2225 C C . GLY A 1 278 ? -6.361 -7.092 -3.252 1.00 95.38 278 GLY A C 1
ATOM 2226 O O . GLY A 1 278 ? -5.487 -6.259 -3.003 1.00 95.38 278 GLY A O 1
ATOM 2227 N N . PRO A 1 279 ? -6.343 -7.860 -4.341 1.00 95.62 279 PRO A N 1
ATOM 2228 C CA . PRO A 1 279 ? -5.416 -7.688 -5.448 1.00 95.62 279 PRO A CA 1
ATOM 2229 C C . PRO A 1 279 ? -5.397 -6.237 -5.979 1.00 95.62 279 PRO A C 1
ATOM 2231 O O . PRO A 1 279 ? -6.273 -5.423 -5.648 1.00 95.62 279 PRO A O 1
ATOM 2234 N N . PRO A 1 280 ? -4.398 -5.839 -6.783 1.00 93.81 280 PRO A N 1
ATOM 2235 C CA . PRO A 1 280 ? -4.357 -4.504 -7.371 1.00 93.81 280 PRO A CA 1
ATOM 2236 C C . PRO A 1 280 ? -5.647 -4.188 -8.134 1.00 93.81 280 PRO A C 1
ATOM 2238 O O . PRO A 1 280 ? -6.161 -5.028 -8.863 1.00 93.81 280 PRO A O 1
ATOM 2241 N N . GLY A 1 281 ? -6.158 -2.963 -7.973 1.00 92.44 281 GLY A N 1
ATOM 2242 C CA . GLY A 1 281 ? -7.315 -2.463 -8.722 1.00 92.44 281 GLY A CA 1
ATOM 2243 C C . GLY A 1 281 ? -8.684 -3.011 -8.303 1.00 92.44 281 GLY A C 1
ATOM 2244 O O . GLY A 1 281 ? -9.657 -2.697 -8.977 1.00 92.44 281 GLY A O 1
ATOM 2245 N N . THR A 1 282 ? -8.791 -3.773 -7.209 1.00 95.06 282 THR A N 1
ATOM 2246 C CA . THR A 1 282 ? -10.062 -4.405 -6.789 1.00 95.06 282 THR A CA 1
ATOM 2247 C C . THR A 1 282 ? -10.963 -3.561 -5.881 1.00 95.06 282 THR A C 1
ATOM 2249 O O . THR A 1 282 ? -11.976 -4.033 -5.369 1.00 95.06 282 THR A O 1
ATOM 2252 N N . GLY A 1 283 ? -10.604 -2.295 -5.650 1.00 93.25 283 GLY A N 1
ATOM 2253 C CA . GLY A 1 283 ? -11.407 -1.390 -4.821 1.00 93.25 283 GLY A CA 1
ATOM 2254 C C . GLY A 1 283 ? -11.309 -1.653 -3.313 1.00 93.25 283 GLY A C 1
ATOM 2255 O O . GLY A 1 283 ? -12.270 -1.397 -2.593 1.00 93.25 283 GLY A O 1
ATOM 2256 N N . LYS A 1 284 ? -10.159 -2.133 -2.806 1.00 94.81 284 LYS A N 1
ATOM 2257 C CA . LYS A 1 284 ? -9.914 -2.298 -1.354 1.00 94.81 284 LYS A CA 1
ATOM 2258 C C . LYS A 1 284 ? -10.282 -1.060 -0.545 1.00 94.81 284 LYS A C 1
ATOM 2260 O O . LYS A 1 284 ? -11.114 -1.140 0.347 1.00 94.81 284 LYS A O 1
ATOM 2265 N N . THR A 1 285 ? -9.662 0.075 -0.866 1.00 92.50 285 THR A N 1
ATOM 2266 C CA . THR A 1 285 ? -9.829 1.317 -0.105 1.00 92.50 285 THR A CA 1
ATOM 2267 C C . THR A 1 285 ? -11.276 1.812 -0.159 1.00 92.50 285 THR A C 1
ATOM 2269 O O . THR A 1 285 ? -11.811 2.203 0.872 1.00 92.50 285 THR A O 1
ATOM 2272 N N . LEU A 1 286 ? -11.942 1.683 -1.315 1.00 93.25 286 LEU A N 1
ATOM 2273 C CA . LEU A 1 286 ? -13.382 1.932 -1.471 1.00 93.25 286 LEU A CA 1
ATOM 2274 C C . LEU A 1 286 ? -14.215 1.035 -0.539 1.00 93.25 286 LEU A C 1
ATOM 2276 O O . LEU A 1 286 ? -15.093 1.517 0.169 1.00 93.25 286 LEU A O 1
ATOM 2280 N N . THR A 1 287 ? -13.902 -0.262 -0.487 1.00 96.06 287 THR A N 1
ATOM 2281 C CA . THR A 1 287 ? -14.591 -1.234 0.381 1.00 96.06 287 THR A CA 1
ATOM 2282 C C . THR A 1 287 ? -14.427 -0.880 1.861 1.00 96.06 287 THR A C 1
ATOM 2284 O O . THR A 1 287 ? -15.391 -0.943 2.621 1.00 96.06 287 THR A O 1
ATOM 2287 N N . LEU A 1 288 ? -13.221 -0.474 2.279 1.00 96.31 288 LEU A N 1
ATOM 2288 C CA . LEU A 1 288 ? -12.968 -0.022 3.650 1.00 96.31 288 LEU A CA 1
ATOM 2289 C C . LEU A 1 288 ? -13.733 1.259 3.972 1.00 96.31 288 LEU A C 1
ATOM 2291 O O . LEU A 1 288 ? -14.373 1.325 5.017 1.00 96.31 288 LEU A O 1
ATOM 2295 N N . ALA A 1 289 ? -13.694 2.252 3.082 1.00 94.12 289 ALA A N 1
ATOM 2296 C CA . ALA A 1 289 ? -14.404 3.513 3.259 1.00 94.12 289 ALA A CA 1
ATOM 2297 C C . ALA A 1 289 ? -15.924 3.297 3.364 1.00 94.12 289 ALA A C 1
ATOM 2299 O O . ALA A 1 289 ? -16.556 3.846 4.263 1.00 94.12 289 ALA A O 1
ATOM 2300 N N . ALA A 1 290 ? -16.499 2.420 2.534 1.00 93.62 290 ALA A N 1
ATOM 2301 C CA . ALA A 1 290 ? -17.907 2.039 2.630 1.00 93.62 290 ALA A CA 1
ATOM 2302 C C . ALA A 1 290 ? -18.234 1.328 3.957 1.00 93.62 290 ALA A C 1
ATOM 2304 O O . ALA A 1 290 ? -19.254 1.622 4.578 1.00 93.62 290 ALA A O 1
ATOM 2305 N N . ALA A 1 291 ? -17.363 0.427 4.433 1.00 95.19 291 ALA A N 1
ATOM 2306 C CA . ALA A 1 291 ? -17.548 -0.226 5.730 1.00 95.19 291 ALA A CA 1
ATOM 2307 C C . ALA A 1 291 ? -17.504 0.772 6.895 1.00 95.19 291 ALA A C 1
ATOM 2309 O O . ALA A 1 291 ? -18.334 0.698 7.797 1.00 95.19 291 ALA A O 1
ATOM 2310 N N . ILE A 1 292 ? -16.553 1.708 6.864 1.00 94.25 292 ILE A N 1
ATOM 2311 C CA . ILE A 1 292 ? -16.414 2.792 7.845 1.00 94.25 292 ILE A CA 1
ATOM 2312 C C . ILE A 1 292 ? -17.688 3.633 7.888 1.00 94.25 292 ILE A C 1
ATOM 2314 O O . ILE A 1 292 ? -18.214 3.891 8.968 1.00 94.25 292 ILE A O 1
ATOM 2318 N N . GLU A 1 293 ? -18.209 4.005 6.724 1.00 91.38 293 GLU A N 1
ATOM 2319 C CA . GLU A 1 293 ? -19.415 4.817 6.629 1.00 91.38 293 GLU A CA 1
ATOM 2320 C C . GLU A 1 293 ? -20.639 4.102 7.210 1.00 91.38 293 GLU A C 1
ATOM 2322 O O . GLU A 1 293 ? -21.378 4.653 8.027 1.00 91.38 293 GLU A O 1
ATOM 2327 N N . ILE A 1 294 ? -20.813 2.824 6.873 1.00 91.25 294 ILE A N 1
ATOM 2328 C CA . ILE A 1 294 ? -21.920 2.022 7.399 1.00 91.25 294 ILE A CA 1
ATOM 2329 C C . ILE A 1 294 ? -21.780 1.810 8.913 1.00 91.25 294 ILE A C 1
ATOM 2331 O O . ILE A 1 294 ? -22.777 1.881 9.631 1.00 91.25 294 ILE A O 1
ATOM 2335 N N . LEU A 1 295 ? -20.565 1.608 9.437 1.00 92.56 295 LEU A N 1
ATOM 2336 C CA . LEU A 1 295 ? -20.322 1.549 10.884 1.00 92.56 295 LEU A CA 1
ATOM 2337 C C . LEU A 1 295 ? -20.773 2.834 11.589 1.00 92.56 295 LEU A C 1
ATOM 2339 O O . LEU A 1 295 ? -21.384 2.767 12.655 1.00 92.56 295 LEU A O 1
ATOM 2343 N N . LEU A 1 296 ? -20.482 4.002 11.020 1.00 89.56 296 LEU A N 1
ATOM 2344 C CA . LEU A 1 296 ? -20.829 5.288 11.629 1.00 89.56 296 LEU A CA 1
ATOM 2345 C C . LEU A 1 296 ? -22.333 5.577 11.561 1.00 89.56 296 LEU A C 1
ATOM 2347 O O . LEU A 1 296 ? -22.883 6.133 12.513 1.00 89.56 296 LEU A O 1
ATOM 2351 N N . HIS A 1 297 ? -23.005 5.144 10.490 1.00 86.69 297 HIS A N 1
ATOM 2352 C CA . HIS A 1 297 ? -24.462 5.212 10.374 1.00 86.69 297 HIS A CA 1
ATOM 2353 C C . HIS A 1 297 ? -25.185 4.278 11.344 1.00 86.69 297 HIS A C 1
ATOM 2355 O O . HIS A 1 297 ? -26.171 4.671 11.963 1.00 86.69 297 HIS A O 1
ATOM 2361 N N . THR A 1 298 ? -24.702 3.043 11.474 1.00 85.50 298 THR A N 1
ATOM 2362 C CA . THR A 1 298 ? -25.347 2.012 12.301 1.00 85.50 298 THR A CA 1
ATOM 2363 C C . THR A 1 298 ? -25.168 2.262 13.793 1.00 85.50 298 THR A C 1
ATOM 2365 O O . THR A 1 298 ? -26.052 1.932 14.579 1.00 85.50 298 THR A O 1
ATOM 2368 N N . ASN A 1 299 ? -24.051 2.865 14.213 1.00 88.00 299 ASN A N 1
ATOM 2369 C CA . ASN A 1 299 ? -23.831 3.210 15.611 1.00 88.00 299 ASN A CA 1
ATOM 2370 C C . ASN A 1 299 ? -22.992 4.484 15.752 1.00 88.00 299 ASN A C 1
ATOM 2372 O O . ASN A 1 299 ? -21.777 4.486 15.557 1.00 88.00 299 ASN A O 1
ATOM 2376 N N . SER A 1 300 ? -23.636 5.555 16.216 1.00 84.75 300 SER A N 1
ATOM 2377 C CA . SER A 1 300 ? -23.013 6.869 16.414 1.00 84.75 300 SER A CA 1
ATOM 2378 C C . SER A 1 300 ? -21.923 6.902 17.494 1.00 84.75 300 SER A C 1
ATOM 2380 O O . SER A 1 300 ? -21.167 7.872 17.563 1.00 84.75 300 SER A O 1
ATOM 2382 N N . ARG A 1 301 ? -21.815 5.858 18.332 1.00 88.44 301 ARG A N 1
ATOM 2383 C CA . ARG A 1 301 ? -20.725 5.690 19.310 1.00 88.44 301 ARG A CA 1
ATOM 2384 C C . ARG A 1 301 ? -19.457 5.103 18.693 1.00 88.44 301 ARG A C 1
ATOM 2386 O O . ARG A 1 301 ? -18.435 5.051 19.376 1.00 88.44 301 ARG A O 1
ATOM 2393 N N . ASN A 1 302 ? -19.504 4.642 17.444 1.00 92.38 302 ASN A N 1
ATOM 2394 C CA . ASN A 1 302 ? -18.325 4.105 16.787 1.00 92.38 302 ASN A CA 1
ATOM 2395 C C . ASN A 1 302 ? -17.269 5.200 16.611 1.00 92.38 302 ASN A C 1
ATOM 2397 O O . ASN A 1 302 ? -17.495 6.236 15.991 1.00 92.38 302 ASN A O 1
ATOM 2401 N N . ARG A 1 303 ? -16.086 4.928 17.161 1.00 93.38 303 ARG A N 1
ATOM 2402 C CA . ARG A 1 303 ? -14.860 5.697 16.948 1.00 93.38 303 ARG A CA 1
ATOM 2403 C C . ARG A 1 303 ? -13.857 4.811 16.228 1.00 93.38 303 ARG A C 1
ATOM 2405 O O . ARG A 1 303 ? -13.660 3.658 16.630 1.00 93.38 303 ARG A O 1
ATOM 2412 N N . ILE A 1 304 ? -13.267 5.326 15.160 1.00 95.62 304 ILE A N 1
ATOM 2413 C CA . ILE A 1 304 ? -12.515 4.550 14.178 1.00 95.62 304 ILE A CA 1
ATOM 2414 C C . ILE A 1 304 ? -11.100 5.115 14.069 1.00 95.62 304 ILE A C 1
ATOM 2416 O O . ILE A 1 304 ? -10.909 6.310 13.844 1.00 95.62 304 ILE A O 1
ATOM 2420 N N . LEU A 1 305 ? -10.108 4.240 14.225 1.00 96.75 305 LEU A N 1
ATOM 2421 C CA . LEU A 1 305 ? -8.715 4.535 13.906 1.00 96.75 305 LEU A CA 1
ATOM 2422 C C . LEU A 1 305 ? -8.368 3.879 12.575 1.00 96.75 305 LEU A C 1
ATOM 2424 O O . LEU A 1 305 ? -8.590 2.684 12.403 1.00 96.75 305 LEU A O 1
ATOM 2428 N N . ILE A 1 306 ? -7.781 4.641 11.664 1.00 97.06 306 ILE A N 1
ATOM 2429 C CA . ILE A 1 306 ? -7.276 4.163 10.383 1.00 97.06 306 ILE A CA 1
ATOM 2430 C C . ILE A 1 306 ? -5.767 4.383 10.366 1.00 97.06 306 ILE A C 1
ATOM 2432 O O . ILE A 1 306 ? -5.277 5.509 10.456 1.00 97.06 306 ILE A O 1
ATOM 2436 N N . CYS A 1 307 ? -5.022 3.297 10.246 1.00 96.69 307 CYS A N 1
ATOM 2437 C CA . CYS A 1 307 ? -3.577 3.304 10.153 1.00 96.69 307 CYS A CA 1
ATOM 2438 C C . CYS A 1 307 ? -3.124 2.872 8.760 1.00 96.69 307 CYS A C 1
ATOM 2440 O O . CYS A 1 307 ? -3.754 2.038 8.115 1.00 96.69 307 CYS A O 1
ATOM 2442 N N . ALA A 1 308 ? -1.981 3.397 8.331 1.00 94.69 308 ALA A N 1
ATOM 2443 C CA . ALA A 1 308 ? -1.283 2.927 7.142 1.00 94.69 308 ALA A CA 1
ATOM 2444 C C . ALA A 1 308 ? 0.244 2.921 7.365 1.00 94.69 308 ALA A C 1
ATOM 2446 O O . ALA A 1 308 ? 0.754 3.672 8.203 1.00 94.69 308 ALA A O 1
ATOM 2447 N N . PRO A 1 309 ? 1.015 2.110 6.624 1.00 91.25 309 PRO A N 1
ATOM 2448 C CA . PRO A 1 309 ? 2.478 2.098 6.707 1.00 91.25 309 PRO A CA 1
ATOM 2449 C C . PRO A 1 309 ? 3.121 3.404 6.224 1.00 91.25 309 PRO A C 1
ATOM 2451 O O . PRO A 1 309 ? 4.169 3.805 6.726 1.00 91.25 309 PRO A O 1
ATOM 2454 N N . THR A 1 310 ? 2.509 4.077 5.245 1.00 87.25 310 THR A N 1
ATOM 2455 C CA . THR A 1 310 ? 3.082 5.257 4.585 1.00 87.25 310 THR A CA 1
ATOM 2456 C C . THR A 1 310 ? 2.118 6.437 4.605 1.00 87.25 310 THR A C 1
ATOM 2458 O O . THR A 1 310 ? 0.899 6.266 4.622 1.00 87.25 310 THR A O 1
ATOM 2461 N N . ASN A 1 311 ? 2.665 7.658 4.552 1.00 85.25 311 ASN A N 1
ATOM 2462 C CA . ASN A 1 311 ? 1.852 8.873 4.448 1.00 85.25 311 ASN A CA 1
ATOM 2463 C C . ASN A 1 311 ? 0.972 8.857 3.192 1.00 85.25 311 ASN A C 1
ATOM 2465 O O . ASN A 1 311 ? -0.182 9.255 3.265 1.00 85.25 311 ASN A O 1
ATOM 2469 N N . LYS A 1 312 ? 1.488 8.351 2.063 1.00 84.62 312 LYS A N 1
ATOM 2470 C CA . LYS A 1 312 ? 0.728 8.294 0.811 1.00 84.62 312 LYS A CA 1
ATOM 2471 C C . LYS A 1 312 ? -0.466 7.343 0.908 1.00 84.62 312 LYS A C 1
ATOM 2473 O O . LYS A 1 312 ? -1.545 7.704 0.459 1.00 84.62 312 LYS A O 1
ATOM 2478 N N . ALA A 1 313 ? -0.299 6.169 1.520 1.00 88.88 313 ALA A N 1
ATOM 2479 C CA . ALA A 1 313 ? -1.416 5.256 1.764 1.00 88.88 313 ALA A CA 1
ATOM 2480 C C . ALA A 1 313 ? -2.454 5.879 2.718 1.00 88.88 313 ALA A C 1
ATOM 2482 O O . ALA A 1 313 ? -3.650 5.814 2.445 1.00 88.88 313 ALA A O 1
ATOM 2483 N N . ALA A 1 314 ? -2.001 6.575 3.771 1.00 90.44 314 ALA A N 1
ATOM 2484 C CA . ALA A 1 314 ? -2.886 7.324 4.666 1.00 90.44 314 ALA A CA 1
ATOM 2485 C C . ALA A 1 314 ? -3.641 8.465 3.950 1.00 90.44 314 ALA A C 1
ATOM 2487 O O . ALA A 1 314 ? -4.788 8.740 4.288 1.00 90.44 314 ALA A O 1
ATOM 2488 N N . ASP A 1 315 ? -3.021 9.133 2.970 1.00 87.94 315 ASP A N 1
ATOM 2489 C CA . ASP A 1 315 ? -3.688 10.143 2.135 1.00 87.94 315 ASP A CA 1
ATOM 2490 C C . ASP A 1 315 ? -4.796 9.517 1.287 1.00 87.94 315 ASP A C 1
ATOM 2492 O O . ASP A 1 315 ? -5.912 10.020 1.283 1.00 87.94 315 ASP A O 1
ATOM 2496 N N . VAL A 1 316 ? -4.502 8.402 0.611 1.00 88.81 316 VAL A N 1
ATOM 2497 C CA . VAL A 1 316 ? -5.441 7.735 -0.305 1.00 88.81 316 VAL A CA 1
ATOM 2498 C C . VAL A 1 316 ? -6.706 7.288 0.426 1.00 88.81 316 VAL A C 1
ATOM 2500 O O . VAL A 1 316 ? -7.807 7.565 -0.044 1.00 88.81 316 VAL A O 1
ATOM 2503 N N . ILE A 1 317 ? -6.574 6.653 1.595 1.00 90.38 317 ILE A N 1
ATOM 2504 C CA . ILE A 1 317 ? -7.751 6.264 2.382 1.00 90.38 317 ILE A CA 1
ATOM 2505 C C . ILE A 1 317 ? -8.490 7.470 2.966 1.00 90.38 317 ILE A C 1
ATOM 2507 O O . ILE A 1 317 ? -9.714 7.452 3.017 1.00 90.38 317 ILE A O 1
ATOM 2511 N N . ALA A 1 318 ? -7.785 8.540 3.351 1.00 90.12 318 ALA A N 1
ATOM 2512 C CA . ALA A 1 318 ? -8.430 9.766 3.815 1.00 90.12 318 ALA A CA 1
ATOM 2513 C C . ALA A 1 318 ? -9.267 10.430 2.716 1.00 90.12 318 ALA A C 1
ATOM 2515 O O . ALA A 1 318 ? -10.395 10.839 2.979 1.00 90.12 318 ALA A O 1
ATOM 2516 N N . GLU A 1 319 ? -8.740 10.498 1.491 1.00 88.19 319 GLU A N 1
ATOM 2517 C CA . GLU A 1 319 ? -9.460 11.026 0.330 1.00 88.19 319 GLU A CA 1
ATOM 2518 C C . GLU A 1 319 ? -10.703 10.186 0.031 1.00 88.19 319 GLU A C 1
ATOM 2520 O O . GLU A 1 319 ? -11.768 10.733 -0.239 1.00 88.19 319 GLU A O 1
ATOM 2525 N N . GLU A 1 320 ? -10.587 8.859 0.092 1.00 88.69 320 GLU A N 1
ATOM 2526 C CA . GLU A 1 320 ? -11.707 7.972 -0.214 1.00 88.69 320 GLU A CA 1
ATOM 2527 C C . GLU A 1 320 ? -12.803 8.025 0.853 1.00 88.69 320 GLU A C 1
ATOM 2529 O O . GLU A 1 320 ? -13.982 8.133 0.521 1.00 88.69 320 GLU A O 1
ATOM 2534 N N . VAL A 1 321 ? -12.420 8.050 2.134 1.00 89.06 321 VAL A N 1
ATOM 2535 C CA . VAL A 1 321 ? -13.360 8.278 3.238 1.00 89.06 321 VAL A CA 1
ATOM 2536 C C . VAL A 1 321 ? -14.053 9.629 3.063 1.00 89.06 321 VAL A C 1
ATOM 2538 O O . VAL A 1 321 ? -15.270 9.687 3.164 1.00 89.06 321 VAL A O 1
ATOM 2541 N N . GLN A 1 322 ? -13.333 10.701 2.720 1.00 84.56 322 GLN A N 1
ATOM 2542 C CA . GLN A 1 322 ? -13.925 12.030 2.524 1.00 84.56 322 GLN A CA 1
ATOM 2543 C C . GLN A 1 322 ? -14.963 12.086 1.394 1.00 84.56 322 GLN A C 1
ATOM 2545 O O . GLN A 1 322 ? -15.915 12.856 1.492 1.00 84.56 322 GLN A O 1
ATOM 2550 N N . LYS A 1 323 ? -14.784 11.308 0.318 1.00 84.00 323 LYS A N 1
ATOM 2551 C CA . LYS A 1 323 ? -15.726 11.280 -0.817 1.00 84.00 323 LYS A CA 1
ATOM 2552 C C . LYS A 1 323 ? -17.057 10.619 -0.471 1.00 84.00 323 LYS A C 1
ATOM 2554 O O . LYS A 1 323 ? -18.079 11.009 -1.024 1.00 84.00 323 LYS A O 1
ATOM 2559 N N . ILE A 1 324 ? -17.019 9.588 0.370 1.00 79.25 324 ILE A N 1
ATOM 2560 C CA . ILE A 1 324 ? -18.171 8.714 0.644 1.00 79.25 324 ILE A CA 1
ATOM 2561 C C . ILE A 1 324 ? -18.860 9.101 1.951 1.00 79.25 324 ILE A C 1
ATOM 2563 O O . ILE A 1 324 ? -20.063 8.907 2.094 1.00 79.25 324 ILE A O 1
ATOM 2567 N N . SER A 1 325 ? -18.098 9.651 2.893 1.00 70.44 325 SER A N 1
ATOM 2568 C CA . SER A 1 325 ? -18.559 9.932 4.241 1.00 70.44 325 SER A CA 1
ATOM 2569 C C . SER A 1 325 ? -19.642 11.008 4.278 1.00 70.44 325 SER A C 1
ATOM 2571 O O . SER A 1 325 ? -19.399 12.154 3.902 1.00 70.44 325 SER A O 1
ATOM 2573 N N . THR A 1 326 ? -20.811 10.670 4.819 1.00 67.06 326 THR A N 1
ATOM 2574 C CA . THR A 1 326 ? -21.876 11.618 5.187 1.00 67.06 326 THR A CA 1
ATOM 2575 C C . THR A 1 326 ? -21.591 12.315 6.517 1.00 67.06 326 THR A C 1
ATOM 2577 O O . THR A 1 326 ? -22.222 13.324 6.844 1.00 67.06 326 THR A O 1
ATOM 2580 N N . VAL A 1 327 ? -20.620 11.807 7.285 1.00 64.50 327 VAL A N 1
ATOM 2581 C CA . VAL A 1 327 ? -20.125 12.454 8.499 1.00 64.50 327 VAL A CA 1
ATOM 2582 C C . VAL A 1 327 ? -19.531 13.827 8.169 1.00 64.50 327 VAL A C 1
ATOM 2584 O O . VAL A 1 327 ? -18.835 13.998 7.165 1.00 64.50 327 VAL A O 1
ATOM 2587 N N . LEU A 1 328 ? -19.803 14.818 9.030 1.00 61.88 328 LEU A N 1
ATOM 2588 C CA . LEU A 1 328 ? -19.266 16.170 8.886 1.00 61.88 328 LEU A CA 1
ATOM 2589 C C . LEU A 1 328 ? -17.740 16.106 8.774 1.00 61.88 328 LEU A C 1
ATOM 2591 O O . LEU A 1 328 ? -17.081 15.481 9.602 1.00 61.88 328 LEU A O 1
ATOM 2595 N N . GLN A 1 329 ? -17.165 16.819 7.801 1.00 69.81 329 GLN A N 1
ATOM 2596 C CA . GLN A 1 329 ? -15.708 16.865 7.598 1.00 69.81 329 GLN A CA 1
ATOM 2597 C C . GLN A 1 329 ? -14.937 17.257 8.872 1.00 69.81 329 GLN A C 1
ATOM 2599 O O . GLN A 1 329 ? -13.791 16.855 9.041 1.00 69.81 329 GLN A O 1
ATOM 2604 N N . SER A 1 330 ? -15.578 17.983 9.796 1.00 69.44 330 SER A N 1
ATOM 2605 C CA . SER A 1 330 ? -15.034 18.353 11.107 1.00 69.44 330 SER A CA 1
ATOM 2606 C C . SER A 1 330 ? -14.852 17.190 12.092 1.00 69.44 330 SER A C 1
ATOM 2608 O O . SER A 1 330 ? -14.172 17.368 13.095 1.00 69.44 330 SER A O 1
ATOM 2610 N N . GLU A 1 331 ? -15.464 16.025 11.861 1.00 84.19 331 GLU A N 1
ATOM 2611 C CA . GLU A 1 331 ? -15.321 14.834 12.717 1.00 84.19 331 GLU A CA 1
ATOM 2612 C C . GLU A 1 331 ? -14.235 13.866 12.203 1.00 84.19 331 GLU A C 1
ATOM 2614 O O . GLU A 1 331 ? -13.996 12.819 12.815 1.00 84.19 331 GLU A O 1
ATOM 2619 N N . ILE A 1 332 ? -13.562 14.204 11.099 1.00 87.94 332 ILE A N 1
ATOM 2620 C CA . ILE A 1 332 ? -12.443 13.443 10.540 1.00 87.94 332 ILE A CA 1
ATOM 2621 C C . ILE A 1 332 ? -11.158 14.208 10.843 1.00 87.94 332 ILE A C 1
ATOM 2623 O O . ILE A 1 332 ? -11.072 15.408 10.598 1.00 87.94 332 ILE A O 1
ATOM 2627 N N . PHE A 1 333 ? -10.140 13.514 11.347 1.00 87.81 333 PHE A N 1
ATOM 2628 C CA . PHE A 1 333 ? -8.826 14.099 11.586 1.00 87.81 333 PHE A CA 1
ATOM 2629 C C . PHE A 1 333 ? -7.716 13.228 11.021 1.00 87.81 333 PHE A C 1
ATOM 2631 O O . PHE A 1 333 ? -7.645 12.028 11.283 1.00 87.81 333 PHE A O 1
ATOM 2638 N N . LYS A 1 334 ? -6.798 13.852 10.283 1.00 88.50 334 LYS A N 1
ATOM 2639 C CA . LYS A 1 334 ? -5.603 13.187 9.772 1.00 88.50 334 LYS A CA 1
ATOM 2640 C C . LYS A 1 334 ? -4.352 13.707 10.464 1.00 88.50 334 LYS A C 1
ATOM 2642 O O . LYS A 1 334 ? -3.884 14.812 10.195 1.00 88.50 334 LYS A O 1
ATOM 2647 N N . LEU A 1 335 ? -3.771 12.860 11.304 1.00 86.19 335 LEU A N 1
ATOM 2648 C CA . LEU A 1 335 ? -2.532 13.139 12.005 1.00 86.19 335 LEU A CA 1
ATOM 2649 C C . LEU A 1 335 ? -1.333 12.902 11.079 1.00 86.19 335 LEU A C 1
ATOM 2651 O O . LEU A 1 335 ? -0.990 11.764 10.751 1.00 86.19 335 LEU A O 1
ATOM 2655 N N . ASN A 1 336 ? -0.670 13.989 10.686 1.00 82.44 336 ASN A N 1
ATOM 2656 C CA . ASN A 1 336 ? 0.581 13.944 9.935 1.00 82.44 336 ASN A CA 1
ATOM 2657 C C . ASN A 1 336 ? 1.789 14.067 10.873 1.00 82.44 336 ASN A C 1
ATOM 2659 O O . ASN A 1 336 ? 1.723 14.698 11.927 1.00 82.44 336 ASN A O 1
ATOM 2663 N N . SER A 1 337 ? 2.922 13.491 10.463 1.00 73.56 337 SER A N 1
ATOM 2664 C CA . SER A 1 337 ? 4.195 13.708 11.157 1.00 73.56 337 SER A CA 1
ATOM 2665 C C . SER A 1 337 ? 4.617 15.170 11.037 1.00 73.56 337 SER A C 1
ATOM 2667 O O . SER A 1 337 ? 4.522 15.747 9.958 1.00 73.56 337 SER A O 1
ATOM 2669 N N . ILE A 1 338 ? 5.204 15.724 12.097 1.00 65.00 338 ILE A N 1
ATOM 2670 C CA . ILE A 1 338 ? 5.827 17.058 12.078 1.00 65.00 338 ILE A CA 1
ATOM 2671 C C . ILE A 1 338 ? 6.953 17.134 11.025 1.00 65.00 338 ILE A C 1
ATOM 2673 O O . ILE A 1 338 ? 7.233 18.190 10.469 1.00 65.00 338 ILE A O 1
ATOM 2677 N N . SER A 1 339 ? 7.584 15.999 10.708 1.00 64.44 339 SER A N 1
ATOM 2678 C CA . SER A 1 339 ? 8.630 15.913 9.683 1.00 64.44 339 SER A CA 1
ATOM 2679 C C . SER A 1 339 ? 8.102 15.931 8.248 1.00 64.44 339 SER A C 1
ATOM 2681 O O . SER A 1 339 ? 8.903 16.001 7.319 1.00 64.44 339 SER A O 1
ATOM 2683 N N . ARG A 1 340 ? 6.787 15.773 8.049 1.00 70.94 340 ARG A N 1
ATOM 2684 C CA . ARG A 1 340 ? 6.183 15.826 6.718 1.00 70.94 340 ARG A CA 1
ATOM 2685 C C . ARG A 1 340 ? 6.209 17.272 6.250 1.00 70.94 340 ARG A C 1
ATOM 2687 O O . ARG A 1 340 ? 5.783 18.160 6.986 1.00 70.94 340 ARG A O 1
ATOM 2694 N N . ASP A 1 341 ? 6.689 17.496 5.034 1.00 68.38 341 ASP A N 1
ATOM 2695 C CA . ASP A 1 341 ? 6.663 18.833 4.466 1.00 68.38 341 ASP A CA 1
ATOM 2696 C C . ASP A 1 341 ? 5.207 19.296 4.308 1.00 68.38 341 ASP A C 1
ATOM 2698 O O . ASP A 1 341 ? 4.364 18.595 3.740 1.00 68.38 341 ASP A O 1
ATOM 2702 N N . VAL A 1 342 ? 4.896 20.471 4.853 1.00 68.62 342 VAL A N 1
ATOM 2703 C CA . VAL A 1 342 ? 3.573 21.086 4.713 1.00 68.62 342 VAL A CA 1
ATOM 2704 C C . VAL A 1 342 ? 3.345 21.518 3.264 1.00 68.62 342 VAL A C 1
ATOM 2706 O O . VAL A 1 342 ? 2.201 21.565 2.828 1.00 68.62 342 VAL A O 1
ATOM 2709 N N . LEU A 1 343 ? 4.402 21.753 2.480 1.00 64.19 343 LEU A N 1
ATOM 2710 C CA . LEU A 1 343 ? 4.290 22.023 1.045 1.00 64.19 343 LEU A CA 1
ATOM 2711 C C . LEU A 1 343 ? 3.836 20.791 0.246 1.00 64.19 343 LEU A C 1
ATOM 2713 O O . LEU A 1 343 ? 3.197 20.942 -0.790 1.00 64.19 343 LEU A O 1
ATOM 2717 N N . GLU A 1 344 ? 4.076 19.579 0.756 1.00 63.69 344 GLU A N 1
ATOM 2718 C CA . GLU A 1 344 ? 3.558 18.320 0.194 1.00 63.69 344 GLU A CA 1
ATOM 2719 C C . GLU A 1 344 ? 2.114 18.014 0.650 1.00 63.69 344 GLU A C 1
ATOM 2721 O O . GLU A 1 344 ? 1.641 16.873 0.546 1.00 63.69 344 GLU A O 1
ATOM 2726 N N . ARG A 1 345 ? 1.403 19.002 1.215 1.00 65.75 345 ARG A N 1
ATOM 2727 C CA . ARG A 1 345 ? -0.002 18.839 1.598 1.00 65.75 345 ARG A CA 1
ATOM 2728 C C . ARG A 1 345 ? -0.863 18.587 0.368 1.00 65.75 345 ARG A C 1
ATOM 2730 O O . ARG A 1 345 ? -0.720 19.240 -0.665 1.00 65.75 345 ARG A O 1
ATOM 2737 N N . ASN A 1 346 ? -1.792 17.649 0.502 1.00 67.75 346 ASN A N 1
ATOM 2738 C CA . ASN A 1 346 ? -2.827 17.481 -0.498 1.00 67.75 346 ASN A CA 1
ATOM 2739 C C . ASN A 1 346 ? -3.949 18.484 -0.211 1.00 67.75 346 ASN A C 1
ATOM 2741 O O . ASN A 1 346 ? -4.666 18.309 0.770 1.00 67.75 346 ASN A O 1
ATOM 2745 N N . LEU A 1 347 ? -4.115 19.483 -1.083 1.00 64.25 347 LEU A N 1
ATOM 2746 C CA . LEU A 1 347 ? -5.160 20.508 -0.963 1.00 64.25 347 LEU A CA 1
ATOM 2747 C C . LEU A 1 347 ? -6.570 19.906 -0.871 1.00 64.25 347 LEU A C 1
ATOM 2749 O O . LEU A 1 347 ? -7.438 20.467 -0.211 1.00 64.25 347 LEU A O 1
ATOM 2753 N N . ASN A 1 348 ? -6.798 18.730 -1.467 1.00 65.69 348 ASN A N 1
ATOM 2754 C CA . ASN A 1 348 ? -8.087 18.038 -1.375 1.00 65.69 348 ASN A CA 1
ATOM 2755 C C . ASN A 1 348 ? -8.417 17.606 0.065 1.00 65.69 348 ASN A C 1
ATOM 2757 O O . ASN A 1 348 ? -9.587 17.513 0.429 1.00 65.69 348 ASN A O 1
ATOM 2761 N N . LEU A 1 349 ? -7.390 17.389 0.891 1.00 70.44 349 LEU A N 1
ATOM 2762 C CA . LEU A 1 349 ? -7.511 17.002 2.295 1.00 70.44 349 LEU A CA 1
ATOM 2763 C C . LEU A 1 349 ? -7.516 18.207 3.250 1.00 70.44 349 LEU A C 1
ATOM 2765 O O . LEU A 1 349 ? -7.738 18.019 4.447 1.00 70.44 349 LEU A O 1
ATOM 2769 N N . ASP A 1 350 ? -7.305 19.434 2.761 1.00 64.75 350 ASP A N 1
ATOM 2770 C CA . ASP A 1 350 ? -7.256 20.649 3.589 1.00 64.75 350 ASP A CA 1
ATOM 2771 C C . ASP A 1 350 ? -8.494 20.854 4.489 1.00 64.75 350 ASP A C 1
ATOM 2773 O O . ASP A 1 350 ? -8.311 21.285 5.631 1.00 64.75 350 ASP A O 1
ATOM 2777 N N . PRO A 1 351 ? -9.735 20.505 4.077 1.00 62.84 351 PRO A N 1
ATOM 2778 C CA . PRO A 1 351 ? -10.902 20.612 4.955 1.00 62.84 351 PRO A CA 1
ATOM 2779 C C . PRO A 1 351 ? -10.826 19.736 6.217 1.00 62.84 351 PRO A C 1
ATOM 2781 O O . PRO A 1 351 ? -11.339 20.131 7.260 1.00 62.84 351 PRO A O 1
ATOM 2784 N N . ILE A 1 352 ? -10.145 18.587 6.137 1.00 62.66 352 ILE A N 1
ATOM 2785 C CA . ILE A 1 352 ? -9.919 17.627 7.236 1.00 62.66 352 ILE A CA 1
ATOM 2786 C C . ILE A 1 352 ? -8.647 17.989 8.025 1.00 62.66 352 ILE A C 1
ATOM 2788 O O . ILE A 1 352 ? -8.542 17.750 9.226 1.00 62.66 352 ILE A O 1
ATOM 2792 N N . ILE A 1 353 ? -7.658 18.590 7.353 1.00 61.03 353 ILE A N 1
ATOM 2793 C CA . ILE A 1 353 ? -6.372 19.016 7.934 1.00 61.03 353 ILE A CA 1
ATOM 2794 C C . ILE A 1 353 ? -6.508 20.336 8.725 1.00 61.03 353 ILE A C 1
ATOM 2796 O O . ILE A 1 353 ? -5.563 20.754 9.390 1.00 61.03 353 ILE A O 1
ATOM 2800 N N . ARG A 1 354 ? -7.677 20.995 8.704 1.00 53.56 354 ARG A N 1
ATOM 2801 C CA . ARG A 1 354 ? -7.873 22.399 9.115 1.00 53.56 354 ARG A CA 1
ATOM 2802 C C . ARG A 1 354 ? -7.619 22.745 10.592 1.00 53.56 354 ARG A C 1
ATOM 2804 O O . ARG A 1 354 ? -7.879 23.875 10.992 1.00 53.56 354 ARG A O 1
ATOM 2811 N N . ILE A 1 355 ? -7.096 21.844 11.413 1.00 53.62 355 ILE A N 1
ATOM 2812 C CA . ILE A 1 355 ? -6.787 22.126 12.814 1.00 53.62 355 ILE A CA 1
ATOM 2813 C C . ILE A 1 355 ? -5.438 21.479 13.124 1.00 53.62 355 ILE A C 1
ATOM 2815 O O . ILE A 1 355 ? -5.272 20.277 12.940 1.00 53.62 355 ILE A O 1
ATOM 2819 N N . CYS A 1 356 ? -4.499 22.288 13.620 1.00 58.69 356 CYS A N 1
ATOM 2820 C CA . CYS A 1 356 ? -3.137 21.936 14.046 1.00 58.69 356 CYS A CA 1
ATOM 2821 C C . CYS A 1 356 ? -2.027 22.118 13.008 1.00 58.69 356 CYS A C 1
ATOM 2823 O O . CYS A 1 356 ? -1.161 21.259 12.857 1.00 58.69 356 CYS A O 1
ATOM 2825 N N . LEU A 1 357 ? -1.994 23.273 12.349 1.00 64.50 357 LEU A N 1
ATOM 2826 C CA . LEU A 1 357 ? -0.718 23.831 11.907 1.00 64.50 357 LEU A CA 1
ATOM 2827 C C . LEU A 1 357 ? -0.209 24.789 12.986 1.00 64.50 357 LEU A C 1
ATOM 2829 O O . LEU A 1 357 ? -0.997 25.510 13.596 1.00 64.50 357 LEU A O 1
ATOM 2833 N N . ASP A 1 358 ? 1.092 24.766 13.237 1.00 59.09 358 ASP A N 1
ATOM 2834 C CA . ASP A 1 358 ? 1.772 25.720 14.110 1.00 59.09 358 ASP A CA 1
ATOM 2835 C C . ASP A 1 358 ? 2.996 26.287 13.385 1.00 59.09 358 ASP A C 1
ATOM 2837 O O . ASP A 1 358 ? 3.481 25.702 12.409 1.00 59.09 358 ASP A O 1
ATOM 2841 N N . TYR A 1 359 ? 3.489 27.426 13.856 1.00 59.69 359 TYR A N 1
ATOM 2842 C CA . TYR A 1 359 ? 4.723 28.016 13.353 1.00 59.69 359 TYR A CA 1
ATOM 2843 C C . TYR A 1 359 ? 5.907 27.519 14.177 1.00 59.69 359 TYR A C 1
ATOM 2845 O O . TYR A 1 359 ? 5.900 27.542 15.407 1.00 59.69 359 TYR A O 1
ATOM 2853 N N . PHE A 1 360 ? 6.946 27.067 13.484 1.00 48.12 360 PHE A N 1
ATOM 2854 C CA . PHE A 1 360 ? 8.163 26.556 14.087 1.00 48.12 360 PHE A CA 1
ATOM 2855 C C . PHE A 1 360 ? 9.349 27.488 13.809 1.00 48.12 360 PHE A C 1
ATOM 2857 O O . PHE A 1 360 ? 9.819 27.597 12.675 1.00 48.12 360 PHE A O 1
ATOM 2864 N N . GLY A 1 361 ? 9.871 28.111 14.871 1.00 50.00 361 GLY A N 1
ATOM 2865 C CA . GLY A 1 361 ? 11.061 28.970 14.835 1.00 50.00 361 GLY A CA 1
ATOM 2866 C C . GLY A 1 361 ? 10.808 30.424 14.413 1.00 50.00 361 GLY A C 1
ATOM 2867 O O . GLY A 1 361 ? 9.707 30.785 14.012 1.00 50.00 361 GLY A O 1
ATOM 2868 N N . GLU A 1 362 ? 11.859 31.253 14.478 1.00 43.06 362 GLU A N 1
ATOM 2869 C CA . GLU A 1 362 ? 11.833 32.675 14.071 1.00 43.06 362 GLU A CA 1
ATOM 2870 C C . GLU A 1 362 ? 11.585 32.876 12.560 1.00 43.06 362 GLU A C 1
ATOM 2872 O O . GLU A 1 362 ? 11.189 33.957 12.144 1.00 43.06 362 GLU A O 1
ATOM 2877 N N . LYS A 1 363 ? 11.785 31.833 11.736 1.00 46.03 363 LYS A N 1
ATOM 2878 C CA . LYS A 1 363 ? 11.638 31.849 10.263 1.00 46.03 363 LYS A CA 1
ATOM 2879 C C . LYS A 1 363 ? 10.291 31.286 9.753 1.00 46.03 363 LYS A C 1
ATOM 2881 O O . LYS A 1 363 ? 10.224 30.814 8.624 1.00 46.03 363 LYS A O 1
ATOM 2886 N N . GLU A 1 364 ? 9.234 31.293 10.571 1.00 57.84 364 GLU A N 1
ATOM 2887 C CA . GLU A 1 364 ? 7.842 30.983 10.169 1.00 57.84 364 GLU A CA 1
ATOM 2888 C C . GLU A 1 364 ? 7.622 29.649 9.409 1.00 57.84 364 GLU A C 1
ATOM 2890 O O . GLU A 1 364 ? 6.772 29.548 8.520 1.00 57.84 364 GLU A O 1
ATOM 2895 N N . ARG A 1 365 ? 8.341 28.568 9.745 1.00 61.75 365 ARG A N 1
ATOM 2896 C CA . ARG A 1 365 ? 8.087 27.270 9.097 1.00 61.75 365 ARG A CA 1
ATOM 2897 C C . ARG A 1 365 ? 6.794 26.652 9.626 1.00 61.75 365 ARG A C 1
ATOM 2899 O O . ARG A 1 365 ? 6.706 26.347 10.810 1.00 61.75 365 ARG A O 1
ATOM 2906 N N . LEU A 1 366 ? 5.834 26.383 8.747 1.00 65.75 366 LEU A N 1
ATOM 2907 C CA . LEU A 1 366 ? 4.624 25.644 9.112 1.00 65.75 366 LEU A CA 1
ATOM 2908 C C . LEU A 1 366 ? 4.955 24.183 9.438 1.00 65.75 366 LEU A C 1
ATOM 2910 O O . LEU A 1 366 ? 5.657 23.506 8.681 1.00 65.75 366 LEU A O 1
ATOM 2914 N N . VAL A 1 367 ? 4.415 23.696 10.551 1.00 68.94 367 VAL A N 1
ATOM 2915 C CA . VAL A 1 367 ? 4.510 22.299 10.987 1.00 68.94 367 VAL A CA 1
ATOM 2916 C C . VAL A 1 367 ? 3.152 21.771 11.421 1.00 68.94 367 VAL A C 1
ATOM 2918 O O . VAL A 1 367 ? 2.306 22.524 11.895 1.00 68.94 367 VAL A O 1
ATOM 2921 N N . TYR A 1 368 ? 2.951 20.460 11.299 1.00 73.62 368 TYR A N 1
ATOM 2922 C CA . TYR A 1 368 ? 1.788 19.793 11.881 1.00 73.62 368 TYR A CA 1
ATOM 2923 C C . TYR A 1 368 ? 1.925 19.708 13.402 1.00 73.62 368 TYR A C 1
ATOM 2925 O O . TYR A 1 368 ? 3.007 19.454 13.918 1.00 73.62 368 TYR A O 1
ATOM 2933 N N . LYS A 1 369 ? 0.826 19.883 14.124 1.00 72.62 369 LYS A N 1
ATOM 2934 C CA . LYS A 1 369 ? 0.732 19.834 15.583 1.00 72.62 369 LYS A CA 1
ATOM 2935 C C . LYS A 1 369 ? -0.306 18.794 16.005 1.00 72.62 369 LYS A C 1
ATOM 2937 O O . LYS A 1 369 ? -1.136 18.363 15.208 1.00 72.62 369 LYS A O 1
ATOM 2942 N N . LEU A 1 370 ? -0.239 18.369 17.262 1.00 77.75 370 LEU A N 1
ATOM 2943 C CA . LEU A 1 370 ? -1.268 17.535 17.873 1.00 77.75 370 LEU A CA 1
ATOM 2944 C C . LEU A 1 370 ? -2.440 18.399 18.378 1.00 77.75 370 LEU A C 1
ATOM 2946 O O . LEU A 1 370 ? -2.183 19.400 19.057 1.00 77.75 370 LEU A O 1
ATOM 2950 N N . PRO A 1 371 ? -3.697 18.013 18.092 1.00 79.19 371 PRO A N 1
ATOM 2951 C CA . PRO A 1 371 ? -4.881 18.654 18.659 1.00 79.19 371 PRO A CA 1
ATOM 2952 C C . PRO A 1 371 ? -4.888 18.652 20.177 1.00 79.19 371 PRO A C 1
ATOM 2954 O O . PRO A 1 371 ? -4.371 17.726 20.812 1.00 79.19 371 PRO A O 1
ATOM 2957 N N . ARG A 1 372 ? -5.541 19.659 20.760 1.00 81.25 372 ARG A N 1
ATOM 2958 C CA . ARG A 1 372 ? -5.816 19.659 22.204 1.00 81.25 372 ARG A CA 1
ATOM 2959 C C . ARG A 1 372 ? -6.769 18.522 22.564 1.00 81.25 372 ARG A C 1
ATOM 2961 O O . ARG A 1 372 ? -7.463 17.989 21.698 1.00 81.25 372 ARG A O 1
ATOM 2968 N N . LEU A 1 373 ? -6.827 18.155 23.844 1.00 82.94 373 LEU A N 1
ATOM 2969 C CA . LEU A 1 373 ? -7.691 17.068 24.307 1.00 82.94 373 LEU A CA 1
ATOM 2970 C C . LEU A 1 373 ? -9.169 17.314 23.964 1.00 82.94 373 LEU A C 1
ATOM 2972 O O . LEU A 1 373 ? -9.855 16.371 23.582 1.00 82.94 373 LEU A O 1
ATOM 2976 N N . GLU A 1 374 ? -9.656 18.553 24.056 1.00 82.81 374 GLU A N 1
ATOM 2977 C CA . GLU A 1 374 ? -11.056 18.899 23.772 1.00 82.81 374 GLU A CA 1
ATOM 2978 C C . GLU A 1 374 ? -11.388 18.795 22.280 1.00 82.81 374 GLU A C 1
ATOM 2980 O O . GLU A 1 374 ? -12.441 18.281 21.910 1.00 82.81 374 GLU A O 1
ATOM 2985 N N . GLU A 1 375 ? -10.471 19.237 21.418 1.00 82.25 375 GLU A N 1
ATOM 2986 C CA . GLU A 1 375 ? -10.596 19.096 19.963 1.00 82.25 375 GLU A CA 1
ATOM 2987 C C . GLU A 1 375 ? -10.539 17.623 19.574 1.00 82.25 375 GLU A C 1
ATOM 2989 O O . GLU A 1 375 ? -11.336 17.143 18.778 1.00 82.25 375 GLU A O 1
ATOM 2994 N N . PHE A 1 376 ? -9.630 16.872 20.190 1.00 85.25 376 PHE A N 1
ATOM 2995 C CA . PHE A 1 376 ? -9.475 15.465 19.891 1.00 85.25 376 PHE A CA 1
ATOM 2996 C C . PHE A 1 376 ? -10.749 14.664 20.203 1.00 85.25 376 PHE A C 1
ATOM 2998 O O . PHE A 1 376 ? -11.070 13.715 19.489 1.00 85.25 376 PHE A O 1
ATOM 3005 N N . GLN A 1 377 ? -11.519 15.048 21.224 1.00 87.50 377 GLN A N 1
ATOM 3006 C CA . GLN A 1 377 ? -12.771 14.378 21.591 1.00 87.50 377 GLN A CA 1
ATOM 3007 C C . GLN A 1 377 ? -13.826 14.392 20.482 1.00 87.50 377 GLN A C 1
ATOM 3009 O O . GLN A 1 377 ? -14.567 13.411 20.380 1.00 87.50 377 GLN A O 1
ATOM 3014 N N . SER A 1 378 ? -13.882 15.442 19.656 1.00 86.19 378 SER A N 1
ATOM 3015 C CA . SER A 1 378 ? -14.904 15.589 18.611 1.00 86.19 378 SER A CA 1
ATOM 3016 C C . SER A 1 378 ? -14.662 14.701 17.388 1.00 86.19 378 SER A C 1
ATOM 3018 O O . SER A 1 378 ? -15.600 14.422 16.644 1.00 86.19 378 SER A O 1
ATOM 3020 N N . PHE A 1 379 ? -13.437 14.206 17.187 1.00 88.69 379 PHE A N 1
ATOM 3021 C CA . PHE A 1 379 ? -13.127 13.352 16.044 1.00 88.69 379 PHE A CA 1
ATOM 3022 C C . PHE A 1 379 ? -13.672 11.931 16.225 1.00 88.69 379 PHE A C 1
ATOM 3024 O O . PHE A 1 379 ? -13.365 11.244 17.204 1.00 88.69 379 PHE A O 1
ATOM 3031 N N . LYS A 1 380 ? -14.437 11.462 15.237 1.00 90.69 380 LYS A N 1
ATOM 3032 C CA . LYS A 1 380 ? -14.909 10.073 15.131 1.00 90.69 380 LYS A CA 1
ATOM 3033 C C . LYS A 1 380 ? -13.964 9.211 14.313 1.00 90.69 380 LYS A C 1
ATOM 3035 O O . LYS A 1 380 ? -13.785 8.041 14.643 1.00 90.69 380 LYS A O 1
ATOM 3040 N N . ILE A 1 381 ? -13.352 9.788 13.280 1.00 92.69 381 ILE A N 1
ATOM 3041 C CA . ILE A 1 381 ? -12.392 9.104 12.414 1.00 92.69 381 ILE A CA 1
ATOM 3042 C C . ILE A 1 381 ? -11.030 9.757 12.593 1.00 92.69 381 ILE A C 1
ATOM 3044 O O . ILE A 1 381 ? -10.877 10.959 12.383 1.00 92.69 381 ILE A O 1
ATOM 3048 N N . ILE 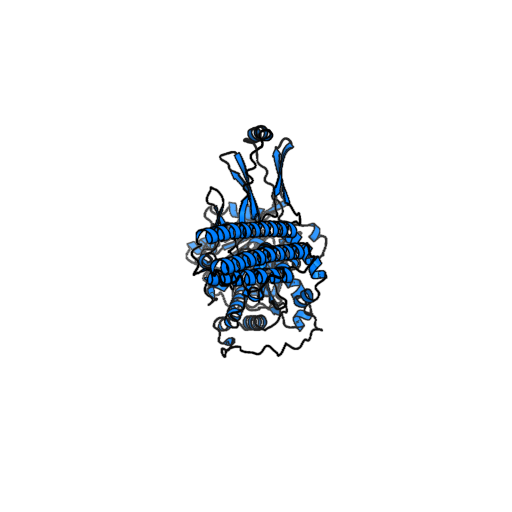A 1 382 ? -10.030 8.961 12.956 1.00 92.69 382 ILE A N 1
ATOM 3049 C CA . ILE A 1 382 ? -8.644 9.414 13.070 1.00 92.69 382 ILE A CA 1
ATOM 3050 C C . ILE A 1 382 ? -7.781 8.602 12.119 1.00 92.69 382 ILE A C 1
ATOM 3052 O O . ILE A 1 382 ? -7.819 7.376 12.143 1.00 92.69 382 ILE A O 1
ATOM 3056 N N . ILE A 1 383 ? -6.994 9.286 11.295 1.00 93.19 383 ILE A N 1
ATOM 3057 C CA . ILE A 1 383 ? -6.156 8.684 10.258 1.00 93.19 383 ILE A CA 1
ATOM 3058 C C . ILE A 1 383 ? -4.699 9.032 10.539 1.00 93.19 383 ILE A C 1
ATOM 3060 O O . ILE A 1 383 ? -4.364 10.205 10.689 1.00 93.19 383 ILE A O 1
ATOM 3064 N N . CYS A 1 384 ? -3.813 8.043 10.614 1.00 91.94 384 CYS A N 1
ATOM 3065 C CA . CYS A 1 384 ? -2.390 8.278 10.862 1.00 91.94 384 CYS A CA 1
ATOM 3066 C C . CYS A 1 384 ? -1.506 7.182 10.255 1.00 91.94 384 CYS A C 1
ATOM 3068 O O . CYS A 1 384 ? -1.984 6.154 9.777 1.00 91.94 384 CYS A O 1
ATOM 3070 N N . THR A 1 385 ? -0.188 7.384 10.268 1.00 91.38 385 THR A N 1
ATOM 3071 C CA . THR A 1 385 ? 0.743 6.289 9.974 1.00 91.38 385 THR A CA 1
ATOM 3072 C C . THR A 1 385 ? 0.996 5.440 11.219 1.00 91.38 385 THR A C 1
ATOM 3074 O O . THR A 1 385 ? 0.953 5.949 12.340 1.00 91.38 385 THR A O 1
ATOM 3077 N N . LEU A 1 386 ? 1.326 4.156 11.042 1.00 90.69 386 LEU A N 1
ATOM 3078 C CA . LEU A 1 386 ? 1.628 3.245 12.161 1.00 90.69 386 LEU A CA 1
ATOM 3079 C C . LEU A 1 386 ? 2.734 3.787 13.082 1.00 90.69 386 LEU A C 1
ATOM 3081 O O . LEU A 1 386 ? 2.654 3.651 14.300 1.00 90.69 386 LEU A O 1
ATOM 3085 N N . GLY A 1 387 ? 3.729 4.482 12.523 1.00 85.19 387 GLY A N 1
ATOM 3086 C CA . GLY A 1 387 ? 4.813 5.093 13.298 1.00 85.19 387 GLY A CA 1
ATOM 3087 C C . GLY A 1 387 ? 4.380 6.238 14.226 1.00 85.19 387 GLY A C 1
ATOM 3088 O O . GLY A 1 387 ? 5.121 6.574 15.149 1.00 85.19 387 GLY A O 1
ATOM 3089 N N . LEU A 1 388 ? 3.199 6.835 14.014 1.00 85.62 388 LEU A N 1
ATOM 3090 C CA . LEU A 1 388 ? 2.660 7.909 14.860 1.00 85.62 388 LEU A CA 1
ATOM 3091 C C . LEU A 1 388 ? 1.805 7.387 16.015 1.00 85.62 388 LEU A C 1
ATOM 3093 O O . LEU A 1 388 ? 1.609 8.117 16.986 1.00 85.62 388 LEU A O 1
ATOM 3097 N N . VAL A 1 389 ? 1.348 6.134 15.949 1.00 89.25 389 VAL A N 1
ATOM 3098 C CA . VAL A 1 389 ? 0.515 5.495 16.977 1.00 89.25 389 VAL A CA 1
ATOM 3099 C C . VAL A 1 389 ? 1.137 5.595 18.378 1.00 89.25 389 VAL A C 1
ATOM 3101 O O . VAL A 1 389 ? 0.429 6.036 19.275 1.00 89.25 389 VAL A O 1
ATOM 3104 N N . PRO A 1 390 ? 2.436 5.302 18.593 1.00 82.75 390 PRO A N 1
ATOM 3105 C CA . PRO A 1 390 ? 3.116 5.556 19.865 1.00 82.75 390 PRO A CA 1
ATOM 3106 C C . PRO A 1 390 ? 3.023 6.970 20.440 1.00 82.75 390 PRO A C 1
ATOM 3108 O O . PRO A 1 390 ? 2.897 7.176 21.646 1.00 82.75 390 PRO A O 1
ATOM 3111 N N . ILE A 1 391 ? 3.176 7.966 19.570 1.00 75.56 391 ILE A N 1
ATOM 3112 C CA . ILE A 1 391 ? 3.204 9.376 19.963 1.00 75.56 391 ILE A CA 1
ATOM 3113 C C . ILE A 1 391 ? 1.795 9.771 20.387 1.00 75.56 391 ILE A C 1
ATOM 3115 O O . ILE A 1 391 ? 1.570 10.323 21.462 1.00 75.56 391 ILE A O 1
ATOM 3119 N N . PHE A 1 392 ? 0.856 9.402 19.529 1.00 79.44 392 PHE A N 1
ATOM 3120 C CA . PHE A 1 392 ? -0.565 9.555 19.705 1.00 79.44 392 PHE A CA 1
ATOM 3121 C C . PHE A 1 392 ? -1.077 8.869 20.990 1.00 79.44 392 PHE A C 1
ATOM 3123 O O . PHE A 1 392 ? -1.778 9.499 21.777 1.00 79.44 392 PHE A O 1
ATOM 3130 N N . SER A 1 393 ? -0.682 7.620 21.262 1.00 84.38 393 SER A N 1
ATOM 3131 C CA . SER A 1 393 ? -1.146 6.865 22.433 1.00 84.38 393 SER A CA 1
ATOM 3132 C C . SER A 1 393 ? -0.685 7.478 23.745 1.00 84.38 393 SER A C 1
ATOM 3134 O O . SER A 1 393 ? -1.459 7.539 24.693 1.00 84.38 393 SER A O 1
ATOM 3136 N N . ASN A 1 394 ? 0.565 7.944 23.805 1.00 81.12 394 ASN A N 1
ATOM 3137 C CA . ASN A 1 394 ? 1.110 8.550 25.014 1.00 81.12 394 ASN A CA 1
ATOM 3138 C C . ASN A 1 394 ? 0.474 9.911 25.293 1.00 81.12 394 ASN A C 1
ATOM 3140 O O . ASN A 1 394 ? 0.111 10.180 26.434 1.00 81.12 394 ASN A O 1
ATOM 3144 N N . PHE A 1 395 ? 0.302 10.734 24.257 1.00 81.00 395 PHE A N 1
ATOM 3145 C CA . PHE A 1 395 ? -0.273 12.069 24.400 1.00 81.00 395 PHE A CA 1
ATOM 3146 C C . PHE A 1 395 ? -1.754 12.020 24.815 1.00 81.00 395 PHE A C 1
ATOM 3148 O O . PHE A 1 395 ? -2.159 12.725 25.729 1.00 81.00 395 PHE A O 1
ATOM 3155 N N . TYR A 1 396 ? -2.559 11.134 24.214 1.00 84.88 396 TYR A N 1
ATOM 3156 C CA . TYR A 1 396 ? -3.999 11.040 24.502 1.00 84.88 396 TYR A CA 1
ATOM 3157 C C . TYR A 1 396 ? -4.368 9.990 25.561 1.00 84.88 396 TYR A C 1
ATOM 3159 O O . TYR A 1 396 ? -5.554 9.722 25.772 1.00 84.88 396 TYR A O 1
ATOM 3167 N N . LYS A 1 397 ? -3.387 9.402 26.260 1.00 84.75 397 LYS A N 1
ATOM 3168 C CA . LYS A 1 397 ? -3.606 8.357 27.276 1.00 84.75 397 LYS A CA 1
ATOM 3169 C C . LYS A 1 397 ? -4.669 8.721 28.328 1.00 84.75 397 LYS A C 1
ATOM 3171 O O . LYS A 1 397 ? -5.513 7.865 28.600 1.00 84.75 397 LYS A O 1
ATOM 3176 N N . PRO A 1 398 ? -4.704 9.948 28.898 1.00 84.44 398 PRO A N 1
ATOM 3177 C CA . PRO A 1 398 ? -5.723 10.312 29.885 1.00 84.44 398 PRO A CA 1
ATOM 3178 C C . PRO A 1 398 ? -7.148 10.189 29.337 1.00 84.44 398 PRO A C 1
ATOM 3180 O O . PRO A 1 398 ? -8.052 9.755 30.049 1.00 84.44 398 PRO A O 1
ATOM 3183 N N . LEU A 1 399 ? -7.336 10.519 28.057 1.00 86.19 399 LEU A N 1
ATOM 3184 C CA . LEU A 1 399 ? -8.629 10.447 27.394 1.00 86.19 399 LEU A CA 1
ATOM 3185 C C . LEU A 1 399 ? -8.994 9.014 26.996 1.00 86.19 399 LEU A C 1
ATOM 3187 O O . LEU A 1 399 ? -10.119 8.580 27.220 1.00 86.19 399 LEU A O 1
ATOM 3191 N N . LEU A 1 400 ? -8.041 8.274 26.428 1.00 87.94 400 LEU A N 1
ATOM 3192 C CA . LEU A 1 400 ? -8.248 6.912 25.925 1.00 87.94 400 LEU A CA 1
ATOM 3193 C C . LEU A 1 400 ? -8.488 5.881 27.044 1.00 87.94 400 LEU A C 1
ATOM 3195 O O . LEU A 1 400 ? -9.018 4.800 26.789 1.00 87.94 400 LEU A O 1
ATOM 3199 N N . ASN A 1 401 ? -8.163 6.220 28.295 1.00 86.06 401 ASN A N 1
ATOM 3200 C CA . ASN A 1 401 ? -8.556 5.429 29.465 1.00 86.06 401 ASN A CA 1
ATOM 3201 C C . ASN A 1 401 ? -10.073 5.448 29.721 1.00 86.06 401 ASN A C 1
ATOM 3203 O O . ASN A 1 401 ? -10.586 4.572 30.413 1.00 86.06 401 ASN A O 1
ATOM 3207 N N . ASN A 1 402 ? -10.799 6.428 29.179 1.00 87.12 402 ASN A N 1
ATOM 3208 C CA . ASN A 1 402 ? -12.252 6.473 29.245 1.00 87.12 402 ASN A CA 1
ATOM 3209 C C . ASN A 1 402 ? -12.848 5.668 28.081 1.00 87.12 402 ASN A C 1
ATOM 3211 O O . ASN A 1 402 ? -12.607 5.986 26.916 1.00 87.12 402 ASN A O 1
ATOM 3215 N N . GLU A 1 403 ? -13.673 4.665 28.398 1.00 85.00 403 GLU A N 1
ATOM 3216 C CA . GLU A 1 403 ? -14.314 3.775 27.417 1.00 85.00 403 GLU A CA 1
ATOM 3217 C C . GLU A 1 403 ? -15.062 4.526 26.308 1.00 85.00 403 GLU A C 1
ATOM 3219 O O . GLU A 1 403 ? -15.096 4.067 25.169 1.00 85.00 403 GLU A O 1
ATOM 3224 N N . ARG A 1 404 ? -15.603 5.715 26.604 1.00 85.56 404 ARG A N 1
ATOM 3225 C CA . ARG A 1 404 ? -16.298 6.561 25.623 1.00 85.56 404 ARG A CA 1
ATOM 3226 C C . ARG A 1 404 ? -15.408 6.982 24.449 1.00 85.56 404 ARG A C 1
ATOM 3228 O O . ARG A 1 404 ? -15.920 7.204 23.356 1.00 85.56 404 ARG A O 1
ATOM 3235 N N . TYR A 1 405 ? -14.107 7.142 24.679 1.00 88.50 405 TYR A N 1
ATOM 3236 C CA . TYR A 1 405 ? -13.155 7.639 23.682 1.00 88.50 405 TYR A CA 1
ATOM 3237 C C . TYR A 1 405 ? -12.240 6.542 23.133 1.00 88.50 405 TYR A C 1
ATOM 3239 O O . TYR A 1 405 ? -11.360 6.830 22.322 1.00 88.50 405 TYR A O 1
ATOM 3247 N N . GLN A 1 406 ? -12.451 5.290 23.542 1.00 91.31 406 GLN A N 1
ATOM 3248 C CA . GLN A 1 406 ? -11.740 4.145 22.988 1.00 91.31 406 GLN A CA 1
ATOM 3249 C C . GLN A 1 406 ? -12.197 3.854 21.560 1.00 91.31 406 GLN A C 1
ATOM 3251 O O . GLN A 1 406 ? -13.332 4.126 21.165 1.00 91.31 406 GLN A O 1
ATOM 3256 N N . PHE A 1 407 ? -11.301 3.270 20.770 1.00 94.75 407 PHE A N 1
ATOM 3257 C CA . PHE A 1 407 ? -11.615 2.912 19.396 1.00 94.75 407 PHE A CA 1
ATOM 3258 C C . PHE A 1 407 ? -12.460 1.647 19.351 1.00 94.75 407 PHE A C 1
ATOM 3260 O O . PHE A 1 407 ? -12.065 0.598 19.850 1.00 94.75 407 PHE A O 1
ATOM 3267 N N . SER A 1 408 ? -13.616 1.731 18.707 1.00 95.12 408 SER A N 1
ATOM 3268 C CA . SER A 1 408 ? -14.457 0.570 18.403 1.00 95.12 408 SER A CA 1
ATOM 3269 C C . SER A 1 408 ? -13.820 -0.323 17.335 1.00 95.12 408 SER A C 1
ATOM 3271 O O . SER A 1 408 ? -13.885 -1.545 17.423 1.00 95.12 408 SER A O 1
ATOM 3273 N N . HIS A 1 409 ? -13.152 0.291 16.356 1.00 96.75 409 HIS A N 1
ATOM 3274 C CA . HIS A 1 409 ? -12.548 -0.386 15.218 1.00 96.75 409 HIS A CA 1
ATOM 3275 C C . HIS A 1 409 ? -11.189 0.239 14.907 1.00 96.75 409 HIS A C 1
ATOM 3277 O O . HIS A 1 409 ? -11.029 1.463 14.943 1.00 96.75 409 HIS A O 1
ATOM 3283 N N . ILE A 1 410 ? -10.220 -0.612 14.587 1.00 97.56 410 ILE A N 1
ATOM 3284 C CA . ILE A 1 410 ? -8.901 -0.230 14.092 1.00 97.56 410 ILE A CA 1
ATOM 3285 C C . ILE A 1 410 ? -8.744 -0.855 12.712 1.00 97.56 410 ILE A C 1
ATOM 3287 O O . ILE A 1 410 ? -8.739 -2.076 12.579 1.00 97.56 410 ILE A O 1
ATOM 3291 N N . PHE A 1 411 ? -8.598 -0.018 11.696 1.00 98.25 411 PHE A N 1
ATOM 3292 C CA . PHE A 1 411 ? -8.304 -0.413 10.328 1.00 98.25 411 PHE A CA 1
ATOM 3293 C C . PHE A 1 411 ? -6.818 -0.203 10.059 1.00 98.25 411 PHE A C 1
ATOM 3295 O O . PHE A 1 411 ? -6.275 0.847 10.389 1.00 98.25 411 PHE A O 1
ATOM 3302 N N . ILE A 1 412 ? -6.159 -1.179 9.446 1.00 97.81 412 ILE A N 1
ATOM 3303 C CA . ILE A 1 412 ? -4.801 -1.039 8.922 1.00 97.81 412 ILE A CA 1
ATOM 3304 C C . ILE A 1 412 ? -4.871 -1.301 7.420 1.00 97.81 412 ILE A C 1
ATOM 3306 O O . ILE A 1 412 ? -4.980 -2.455 7.005 1.00 97.81 412 ILE A O 1
ATOM 3310 N N . ASP A 1 413 ? -4.840 -0.233 6.622 1.00 96.50 413 ASP A N 1
ATOM 3311 C CA . ASP A 1 413 ? -4.734 -0.344 5.165 1.00 96.50 413 ASP A CA 1
ATOM 3312 C C . ASP A 1 413 ? -3.275 -0.588 4.768 1.00 96.50 413 ASP A C 1
ATOM 3314 O O . ASP A 1 413 ? -2.340 -0.190 5.469 1.00 96.50 413 ASP A O 1
ATOM 3318 N N . GLU A 1 414 ? -3.079 -1.269 3.644 1.00 95.06 414 GLU A N 1
ATOM 3319 C CA . GLU A 1 414 ? -1.771 -1.711 3.166 1.00 95.06 414 GLU A CA 1
ATOM 3320 C C . GLU A 1 414 ? -0.968 -2.529 4.211 1.00 95.06 414 GLU A C 1
ATOM 3322 O O . GLU A 1 414 ? 0.266 -2.530 4.225 1.00 95.06 414 GLU A O 1
ATOM 3327 N N . ALA A 1 415 ? -1.660 -3.289 5.069 1.00 95.69 415 ALA A N 1
ATOM 3328 C CA . ALA A 1 415 ? -1.080 -4.096 6.149 1.00 95.69 415 ALA A CA 1
ATOM 3329 C C . ALA A 1 415 ? -0.060 -5.139 5.657 1.00 95.69 415 ALA A C 1
ATOM 3331 O O . ALA A 1 415 ? 0.827 -5.546 6.406 1.00 95.69 415 ALA A O 1
ATOM 3332 N N . GLY A 1 416 ? -0.150 -5.551 4.387 1.00 93.00 416 GLY A N 1
ATOM 3333 C CA . GLY A 1 416 ? 0.823 -6.433 3.740 1.00 93.00 416 GLY A CA 1
ATOM 3334 C C . GLY A 1 416 ? 2.252 -5.871 3.715 1.00 93.00 416 GLY A C 1
ATOM 3335 O O . GLY A 1 416 ? 3.203 -6.651 3.713 1.00 93.00 416 GLY A O 1
ATOM 3336 N N . GLN A 1 417 ? 2.402 -4.542 3.753 1.00 91.88 417 GLN A N 1
ATOM 3337 C CA . GLN A 1 417 ? 3.686 -3.835 3.672 1.00 91.88 417 GLN A CA 1
ATOM 3338 C C . GLN A 1 417 ? 4.375 -3.676 5.033 1.00 91.88 417 GLN A C 1
ATOM 3340 O O . GLN A 1 417 ? 5.558 -3.346 5.090 1.00 91.88 417 GLN A O 1
ATOM 3345 N N . SER A 1 418 ? 3.647 -3.875 6.132 1.00 91.56 418 SER A N 1
ATOM 3346 C CA . SER A 1 418 ? 4.158 -3.671 7.486 1.00 91.56 418 SER A CA 1
ATOM 3347 C C . SER A 1 418 ? 4.678 -4.968 8.091 1.00 91.56 418 SER A C 1
ATOM 3349 O O . SER A 1 418 ? 4.041 -6.015 7.931 1.00 91.56 418 SER A O 1
ATOM 3351 N N . PRO A 1 419 ? 5.823 -4.937 8.802 1.00 90.56 419 PRO A N 1
ATOM 3352 C CA . PRO A 1 419 ? 6.197 -6.030 9.684 1.00 90.56 419 PRO A CA 1
ATOM 3353 C C . PRO A 1 419 ? 5.035 -6.348 10.621 1.00 90.56 419 PRO A C 1
ATOM 3355 O O . PRO A 1 419 ? 4.337 -5.451 11.090 1.00 90.56 419 PRO A O 1
ATOM 3358 N N . GLU A 1 420 ? 4.843 -7.625 10.927 1.00 92.31 420 GLU A N 1
ATOM 3359 C CA . GLU A 1 420 ? 3.763 -8.075 11.804 1.00 92.31 420 GLU A CA 1
ATOM 3360 C C . GLU A 1 420 ? 3.666 -7.299 13.124 1.00 92.31 420 GLU A C 1
ATOM 3362 O O . GLU A 1 420 ? 2.572 -6.922 13.543 1.00 92.31 420 GLU A O 1
ATOM 3367 N N . LEU A 1 421 ? 4.814 -7.042 13.752 1.00 88.25 421 LEU A N 1
ATOM 3368 C CA . LEU A 1 421 ? 4.886 -6.366 15.043 1.00 88.25 421 LEU A CA 1
ATOM 3369 C C . LEU A 1 421 ? 4.358 -4.931 14.973 1.00 88.25 421 LEU A C 1
ATOM 3371 O O . LEU A 1 421 ? 3.731 -4.477 15.926 1.00 88.25 421 LEU A O 1
ATOM 3375 N N . ASP A 1 422 ? 4.524 -4.246 13.842 1.00 89.88 422 ASP A N 1
ATOM 3376 C CA . ASP A 1 422 ? 4.002 -2.892 13.653 1.00 89.88 422 ASP A CA 1
ATOM 3377 C C . ASP A 1 422 ? 2.465 -2.896 13.640 1.00 89.88 422 ASP A C 1
ATOM 3379 O O . ASP A 1 422 ? 1.836 -1.970 14.151 1.00 89.88 422 ASP A O 1
ATOM 3383 N N . CYS A 1 423 ? 1.843 -3.963 13.124 1.00 92.31 423 CYS A N 1
ATOM 3384 C CA . CYS A 1 423 ? 0.387 -4.117 13.120 1.00 92.31 423 CYS A CA 1
ATOM 3385 C C . CYS A 1 423 ? -0.199 -4.386 14.517 1.00 92.31 423 CYS A C 1
ATOM 3387 O O . CYS A 1 423 ? -1.390 -4.160 14.727 1.00 92.31 423 CYS A O 1
ATOM 3389 N N . TRP A 1 424 ? 0.601 -4.854 15.483 1.00 90.12 424 TRP A N 1
ATOM 3390 C CA . TRP A 1 424 ? 0.137 -5.088 16.860 1.00 90.12 424 TRP A CA 1
ATOM 3391 C C . TRP A 1 424 ? 0.038 -3.793 17.666 1.00 90.12 424 TRP A C 1
ATOM 3393 O O . TRP A 1 424 ? -0.824 -3.677 18.539 1.00 90.12 424 TRP A O 1
ATOM 3403 N N . VAL A 1 425 ? 0.899 -2.819 17.358 1.00 89.06 425 VAL A N 1
ATOM 3404 C CA . VAL A 1 425 ? 1.037 -1.556 18.095 1.00 89.06 425 VAL A CA 1
ATOM 3405 C C . VAL A 1 425 ? -0.300 -0.824 18.287 1.00 89.06 425 VAL A C 1
ATOM 3407 O O . VAL A 1 425 ? -0.638 -0.543 19.440 1.00 89.06 425 VAL A O 1
ATOM 3410 N N . PRO A 1 426 ? -1.107 -0.534 17.243 1.00 91.81 426 PRO A N 1
ATOM 3411 C CA . PRO A 1 426 ? -2.372 0.174 17.443 1.00 91.81 426 PRO A CA 1
ATOM 3412 C C . PRO A 1 426 ? -3.360 -0.627 18.289 1.00 91.81 426 PRO A C 1
ATOM 3414 O O . PRO A 1 426 ? -3.999 -0.061 19.173 1.00 91.81 426 PRO A O 1
ATOM 3417 N N . LEU A 1 427 ? -3.448 -1.946 18.091 1.00 89.44 427 LEU A N 1
ATOM 3418 C CA . LEU A 1 427 ? -4.369 -2.776 18.862 1.00 89.44 427 LEU A CA 1
ATOM 3419 C C . LEU A 1 427 ? -3.993 -2.820 20.348 1.00 89.44 427 LEU A C 1
ATOM 3421 O O . LEU A 1 427 ? -4.881 -2.762 21.194 1.00 89.44 427 LEU A O 1
ATOM 3425 N N . LYS A 1 428 ? -2.699 -2.911 20.680 1.00 87.12 428 LYS A N 1
ATOM 3426 C CA . LYS A 1 428 ? -2.256 -3.009 22.077 1.00 87.12 428 LYS A CA 1
ATOM 3427 C C . LYS A 1 428 ? -2.317 -1.675 22.815 1.00 87.12 428 LYS A C 1
ATOM 3429 O O . LYS A 1 428 ? -2.693 -1.658 23.982 1.00 87.12 428 LYS A O 1
ATOM 3434 N N . LEU A 1 429 ? -1.924 -0.582 22.160 1.00 85.44 429 LEU A N 1
ATOM 3435 C CA . LEU A 1 429 ? -1.808 0.722 22.817 1.00 85.44 429 LEU A CA 1
ATOM 3436 C C . LEU A 1 429 ? -3.127 1.498 22.867 1.00 85.44 429 LEU A C 1
ATOM 3438 O O . LEU A 1 429 ? -3.275 2.372 23.716 1.00 85.44 429 LEU A O 1
ATOM 3442 N N . LEU A 1 430 ? -4.058 1.213 21.952 1.00 83.81 430 LEU A N 1
ATOM 3443 C CA . LEU A 1 430 ? -5.269 2.019 21.750 1.00 83.81 430 LEU A CA 1
ATOM 3444 C C . LEU A 1 430 ? -6.565 1.200 21.723 1.00 83.81 430 LEU A C 1
ATOM 3446 O O . LEU A 1 430 ? -7.653 1.777 21.700 1.00 83.81 430 LEU A O 1
ATOM 3450 N N . GLY A 1 431 ? -6.462 -0.128 21.671 1.00 79.69 431 GLY A N 1
ATOM 3451 C CA . GLY A 1 431 ? -7.609 -1.021 21.633 1.00 79.69 431 GLY A CA 1
ATOM 3452 C C . GLY A 1 431 ? -8.151 -1.347 23.024 1.00 79.69 431 GLY A C 1
ATOM 3453 O O . GLY A 1 431 ? -7.413 -1.529 23.988 1.00 79.69 431 GLY A O 1
ATOM 3454 N N . SER A 1 432 ? -9.466 -1.491 23.102 1.00 86.19 432 SER A N 1
ATOM 3455 C CA . SER A 1 432 ? -10.186 -2.138 24.192 1.00 86.19 432 SER A CA 1
ATOM 3456 C C . SER A 1 432 ? -10.354 -3.642 23.912 1.00 86.19 432 SER A C 1
ATOM 3458 O O . SER A 1 432 ? -10.122 -4.111 22.787 1.00 86.19 432 SER A O 1
ATOM 3460 N N . PRO A 1 433 ? -10.829 -4.438 24.890 1.00 84.06 433 PRO A N 1
ATOM 3461 C CA . PRO A 1 433 ? -11.182 -5.838 24.656 1.00 84.06 433 PRO A CA 1
ATOM 3462 C C . PRO A 1 433 ? -12.182 -6.022 23.504 1.00 84.06 433 PRO A C 1
ATOM 3464 O O . PRO A 1 433 ? -12.052 -6.975 22.736 1.00 84.06 433 PRO A O 1
ATOM 3467 N N . LYS A 1 434 ? -13.109 -5.072 23.320 1.00 87.38 434 LYS A N 1
ATOM 3468 C CA . LYS A 1 434 ? -14.163 -5.110 22.294 1.00 87.38 434 LYS A CA 1
ATOM 3469 C C . LYS A 1 434 ? -13.725 -4.564 20.931 1.00 87.38 434 LYS A C 1
ATOM 3471 O O . LYS A 1 434 ? -14.421 -4.798 19.955 1.00 87.38 434 LYS A O 1
ATOM 3476 N N . THR A 1 435 ? -12.592 -3.862 20.847 1.00 92.12 435 THR A N 1
ATOM 3477 C CA . THR A 1 435 ? -12.132 -3.232 19.597 1.00 92.12 435 THR A CA 1
ATOM 3478 C C . THR A 1 435 ? -11.916 -4.249 18.492 1.00 92.12 435 THR A C 1
ATOM 3480 O O . THR A 1 435 ? -11.146 -5.177 18.690 1.00 92.12 435 THR A O 1
ATOM 3483 N N . ARG A 1 436 ? -12.482 -4.074 17.307 1.00 93.50 436 ARG A N 1
ATOM 3484 C CA . ARG A 1 436 ? -12.195 -4.982 16.195 1.00 93.50 436 ARG A CA 1
ATOM 3485 C C . ARG A 1 436 ? -10.971 -4.528 15.402 1.00 93.50 436 ARG A C 1
ATOM 3487 O O . ARG A 1 436 ? -10.830 -3.337 15.133 1.00 93.50 436 ARG A O 1
ATOM 3494 N N . LEU A 1 437 ? -10.096 -5.461 15.019 1.00 95.19 437 LEU A N 1
ATOM 3495 C CA . LEU A 1 437 ? -8.967 -5.189 14.122 1.00 95.19 437 LEU A CA 1
ATOM 3496 C C . LEU A 1 437 ? -9.321 -5.617 12.694 1.00 95.19 437 LEU A C 1
ATOM 3498 O O . LEU A 1 437 ? -9.709 -6.759 12.467 1.00 95.19 437 LEU A O 1
ATOM 3502 N N . ILE A 1 438 ? -9.162 -4.712 11.734 1.00 96.94 438 ILE A N 1
ATOM 3503 C CA . ILE A 1 438 ? -9.368 -4.957 10.310 1.00 96.94 438 ILE A CA 1
ATOM 3504 C C . ILE A 1 438 ? -8.035 -4.740 9.606 1.00 96.94 438 ILE A C 1
ATOM 3506 O O . ILE A 1 438 ? -7.501 -3.633 9.605 1.00 96.94 438 ILE A O 1
ATOM 3510 N N . LEU A 1 439 ? -7.495 -5.792 9.000 1.00 97.25 439 LEU A N 1
ATOM 3511 C CA . LEU A 1 439 ? -6.288 -5.726 8.183 1.00 97.25 439 LEU A CA 1
ATOM 3512 C C . LEU A 1 439 ? -6.685 -5.776 6.717 1.00 97.25 439 LEU A C 1
ATOM 3514 O O . LEU A 1 439 ? -7.372 -6.704 6.299 1.00 97.25 439 LEU A O 1
ATOM 3518 N N . ALA A 1 440 ? -6.224 -4.819 5.929 1.00 97.38 440 ALA A N 1
ATOM 3519 C CA . ALA A 1 440 ? -6.460 -4.795 4.499 1.00 97.38 440 ALA A CA 1
ATOM 3520 C C . ALA A 1 440 ? -5.153 -4.623 3.742 1.00 97.38 440 ALA A C 1
ATOM 3522 O O . ALA A 1 440 ? -4.251 -3.915 4.181 1.00 97.38 440 ALA A O 1
ATOM 3523 N N . GLY A 1 441 ? -5.031 -5.281 2.598 1.00 95.81 441 GLY A N 1
ATOM 3524 C CA . GLY A 1 441 ? -3.829 -5.179 1.783 1.00 95.81 441 GLY A CA 1
ATOM 3525 C C . GLY A 1 441 ? -3.737 -6.292 0.759 1.00 95.81 441 GLY A C 1
ATOM 3526 O O . GLY A 1 441 ? -4.742 -6.885 0.365 1.00 95.81 441 GLY A O 1
ATOM 3527 N N . ASP A 1 442 ? -2.513 -6.588 0.344 1.00 94.75 442 ASP A N 1
ATOM 3528 C CA . ASP A 1 442 ? -2.211 -7.696 -0.552 1.00 94.75 442 ASP A CA 1
ATOM 3529 C C . ASP A 1 442 ? -0.883 -8.359 -0.140 1.00 94.75 442 ASP A C 1
ATOM 3531 O O . ASP A 1 442 ? 0.170 -7.723 -0.245 1.00 94.75 442 ASP A O 1
ATOM 3535 N N . PRO A 1 443 ? -0.881 -9.626 0.318 1.00 92.56 443 PRO A N 1
ATOM 3536 C CA . PRO A 1 443 ? 0.334 -10.297 0.770 1.00 92.56 443 PRO A CA 1
ATOM 3537 C C . PRO A 1 443 ? 1.217 -10.761 -0.405 1.00 92.56 443 PRO A C 1
ATOM 3539 O O . PRO A 1 443 ? 2.350 -11.211 -0.190 1.00 92.56 443 PRO A O 1
ATOM 3542 N N . LYS A 1 444 ? 0.715 -10.670 -1.646 1.00 93.12 444 LYS A N 1
ATOM 3543 C CA . LYS A 1 444 ? 1.426 -10.995 -2.888 1.00 93.12 444 LYS A CA 1
ATOM 3544 C C . LYS A 1 444 ? 2.055 -9.763 -3.550 1.00 93.12 444 LYS A C 1
ATOM 3546 O O . LYS A 1 444 ? 2.801 -9.926 -4.517 1.00 93.12 444 LYS A O 1
ATOM 3551 N N . GLN A 1 445 ? 1.809 -8.557 -3.033 1.00 93.00 445 GLN A N 1
ATOM 3552 C CA . GLN A 1 445 ? 2.552 -7.338 -3.380 1.00 93.00 445 GLN A CA 1
ATOM 3553 C C . GLN A 1 445 ? 3.715 -7.088 -2.414 1.00 93.00 445 GLN A C 1
ATOM 3555 O O . GLN A 1 445 ? 4.038 -7.934 -1.581 1.00 93.00 445 GLN A O 1
ATOM 3560 N N . LEU A 1 446 ? 4.410 -5.958 -2.588 1.00 90.81 446 LEU A N 1
ATOM 3561 C CA . LEU A 1 446 ? 5.533 -5.530 -1.755 1.00 90.81 446 LEU A CA 1
ATOM 3562 C C . LEU A 1 446 ? 5.243 -5.714 -0.258 1.00 90.81 446 LEU A C 1
ATOM 3564 O O . LEU A 1 446 ? 4.299 -5.144 0.285 1.00 90.81 446 LEU A O 1
ATOM 3568 N N . GLY A 1 447 ? 6.103 -6.501 0.387 1.00 89.12 447 GLY A N 1
ATOM 3569 C CA . GLY A 1 447 ? 6.083 -6.716 1.827 1.00 89.12 447 GLY A CA 1
ATOM 3570 C C . GLY A 1 447 ? 7.021 -5.769 2.582 1.00 89.12 447 GLY A C 1
ATOM 3571 O O . GLY A 1 447 ? 7.561 -4.824 1.999 1.00 89.12 447 GLY A O 1
ATOM 3572 N N . PRO A 1 448 ? 7.285 -6.060 3.864 1.00 87.19 448 PRO A N 1
ATOM 3573 C CA . PRO A 1 448 ? 8.154 -5.253 4.711 1.00 87.19 448 PRO A CA 1
ATOM 3574 C C . PRO A 1 448 ? 9.569 -5.101 4.152 1.00 87.19 448 PRO A C 1
ATOM 3576 O O . PRO A 1 448 ? 10.271 -6.085 3.892 1.00 87.19 448 PRO A O 1
ATOM 3579 N N . VAL A 1 449 ? 10.018 -3.852 4.011 1.00 76.50 449 VAL A N 1
ATOM 3580 C CA . VAL A 1 449 ? 11.382 -3.529 3.581 1.00 76.50 449 VAL A CA 1
ATOM 3581 C C . VAL A 1 449 ? 12.288 -3.423 4.806 1.00 76.50 449 VAL A C 1
ATOM 3583 O O . VAL A 1 449 ? 12.032 -2.641 5.716 1.00 76.50 449 VAL A O 1
ATOM 3586 N N . THR A 1 450 ? 13.385 -4.183 4.817 1.00 71.25 450 THR A N 1
ATOM 3587 C CA . THR A 1 450 ? 14.403 -4.122 5.873 1.00 71.25 450 THR A CA 1
ATOM 3588 C C . THR A 1 450 ? 15.784 -3.841 5.298 1.00 71.25 450 THR A C 1
ATOM 3590 O O . THR A 1 450 ? 16.176 -4.385 4.266 1.00 71.25 450 THR A O 1
ATOM 3593 N N . THR A 1 451 ? 16.531 -2.972 5.976 1.00 67.31 451 THR A N 1
ATOM 3594 C CA . THR A 1 451 ? 17.930 -2.648 5.662 1.00 67.31 451 THR A CA 1
ATOM 3595 C C . THR A 1 451 ? 18.912 -3.608 6.334 1.00 67.31 451 THR A C 1
ATOM 3597 O O . THR A 1 451 ? 20.082 -3.681 5.947 1.00 67.31 451 THR A O 1
ATOM 3600 N N . ALA A 1 452 ? 18.453 -4.367 7.331 1.00 69.94 452 ALA A N 1
ATOM 3601 C CA . ALA A 1 452 ? 19.279 -5.269 8.111 1.00 69.94 452 ALA A CA 1
ATOM 3602 C C . ALA A 1 452 ? 19.518 -6.576 7.341 1.00 69.94 452 ALA A C 1
ATOM 3604 O O . ALA A 1 452 ? 18.814 -7.562 7.539 1.00 69.94 452 ALA A O 1
ATOM 3605 N N . LYS A 1 453 ? 20.564 -6.607 6.504 1.00 68.50 453 LYS A N 1
ATOM 3606 C CA . LYS A 1 453 ? 20.972 -7.793 5.714 1.00 68.50 453 LYS A CA 1
ATOM 3607 C C . LYS A 1 453 ? 21.187 -9.059 6.549 1.00 68.50 453 LYS A C 1
ATOM 3609 O O . LYS A 1 453 ? 21.137 -10.163 6.021 1.00 68.50 453 LYS A O 1
ATOM 3614 N N . VAL A 1 454 ? 21.449 -8.922 7.851 1.00 72.56 454 VAL A N 1
ATOM 3615 C CA . VAL A 1 454 ? 21.533 -10.066 8.771 1.00 72.56 454 VAL A CA 1
ATOM 3616 C C . VAL A 1 454 ? 20.219 -10.853 8.809 1.00 72.56 454 VAL A C 1
ATOM 3618 O O . VAL A 1 454 ? 20.255 -12.076 8.855 1.00 72.56 454 VAL A O 1
ATOM 3621 N N . LEU A 1 455 ? 19.074 -10.177 8.670 1.00 70.31 455 LEU A N 1
ATOM 3622 C CA . LEU A 1 455 ? 17.753 -10.803 8.592 1.00 70.31 455 LEU A CA 1
ATOM 3623 C C . LEU A 1 455 ? 17.541 -11.579 7.287 1.00 70.31 455 LEU A C 1
ATOM 3625 O O . LEU A 1 455 ? 16.644 -12.405 7.218 1.00 70.31 455 LEU A O 1
ATOM 3629 N N . ASP A 1 456 ? 18.358 -11.347 6.255 1.00 68.25 456 ASP A N 1
ATOM 3630 C CA . ASP A 1 456 ? 18.319 -12.146 5.023 1.00 68.25 456 ASP A CA 1
ATOM 3631 C C . ASP A 1 456 ? 18.961 -13.522 5.229 1.00 68.25 456 ASP A C 1
ATOM 3633 O O . ASP A 1 456 ? 18.684 -14.449 4.474 1.00 68.25 456 ASP A O 1
ATOM 3637 N N . ARG A 1 457 ? 19.837 -13.653 6.236 1.00 69.44 457 ARG A N 1
ATOM 3638 C CA . ARG A 1 457 ? 20.532 -14.907 6.561 1.00 69.44 457 ARG A CA 1
ATOM 3639 C C . ARG A 1 457 ? 19.714 -15.816 7.471 1.00 69.44 457 ARG A C 1
ATOM 3641 O O . ARG A 1 457 ? 20.005 -17.005 7.541 1.00 69.44 457 ARG A O 1
ATOM 3648 N N . PHE A 1 458 ? 18.732 -15.261 8.175 1.00 67.25 458 PHE A N 1
ATOM 3649 C CA . PHE A 1 458 ? 17.925 -15.980 9.150 1.00 67.25 458 PHE A CA 1
ATOM 3650 C C . PHE A 1 458 ? 16.449 -15.896 8.749 1.00 67.25 458 PHE A C 1
ATOM 3652 O O . PHE A 1 458 ? 15.880 -14.807 8.740 1.00 67.25 458 PHE A O 1
ATOM 3659 N N . ASP A 1 459 ? 15.801 -17.031 8.459 1.00 68.00 459 ASP A N 1
ATOM 3660 C CA . ASP A 1 459 ? 14.346 -17.085 8.224 1.00 68.00 459 ASP A CA 1
ATOM 3661 C C . ASP A 1 459 ? 13.571 -16.989 9.551 1.00 68.00 459 ASP A C 1
ATOM 3663 O O . ASP A 1 459 ? 12.875 -17.903 9.978 1.00 68.00 459 ASP A O 1
ATOM 3667 N N . ILE A 1 460 ? 13.731 -15.864 10.249 1.00 72.56 460 ILE A N 1
ATOM 3668 C CA . ILE A 1 460 ? 13.081 -15.595 11.542 1.00 72.56 460 ILE A CA 1
ATOM 3669 C C . ILE A 1 460 ? 11.700 -14.947 11.381 1.00 72.56 460 ILE A C 1
ATOM 3671 O O . ILE A 1 460 ? 11.123 -14.462 12.347 1.00 72.56 460 ILE A O 1
ATOM 3675 N N . GLY A 1 461 ? 11.173 -14.879 10.154 1.00 77.81 461 GLY A N 1
ATOM 3676 C CA . GLY A 1 461 ? 9.824 -14.380 9.879 1.00 77.81 461 GLY A CA 1
ATOM 3677 C C . GLY A 1 461 ? 9.632 -12.859 9.932 1.00 77.81 461 GLY A C 1
ATOM 3678 O O . GLY A 1 461 ? 8.551 -12.405 9.586 1.00 77.81 461 GLY A O 1
ATOM 3679 N N . TYR A 1 462 ? 10.648 -12.047 10.259 1.00 80.81 462 TYR A N 1
ATOM 3680 C CA . TYR A 1 462 ? 10.506 -10.577 10.368 1.00 80.81 462 TYR A CA 1
ATOM 3681 C C . TYR A 1 462 ? 10.017 -9.889 9.074 1.00 80.81 462 TYR A C 1
ATOM 3683 O O . TYR A 1 462 ? 9.426 -8.814 9.107 1.00 80.81 462 TYR A O 1
ATOM 3691 N N . LYS A 1 463 ? 10.254 -10.511 7.912 1.00 80.69 463 LYS A N 1
ATOM 3692 C CA . LYS A 1 463 ? 9.786 -10.034 6.598 1.00 80.69 463 LYS A CA 1
ATOM 3693 C C . LYS A 1 463 ? 8.366 -10.488 6.236 1.00 80.69 463 LYS A C 1
ATOM 3695 O O . LYS A 1 463 ? 7.934 -10.275 5.103 1.00 80.69 463 LYS A O 1
ATOM 3700 N N . LYS A 1 464 ? 7.666 -11.152 7.153 1.00 88.31 464 LYS A N 1
ATOM 3701 C CA . LYS A 1 464 ? 6.274 -11.569 6.986 1.00 88.31 464 LYS A CA 1
ATOM 3702 C C . LYS A 1 464 ? 5.394 -10.556 7.711 1.00 88.31 464 LYS A C 1
ATOM 3704 O O . LYS A 1 464 ? 5.688 -10.149 8.836 1.00 88.31 464 LYS A O 1
ATOM 3709 N N . SER A 1 465 ? 4.342 -10.110 7.039 1.00 93.62 465 SER A N 1
ATOM 3710 C CA . SER A 1 465 ? 3.330 -9.260 7.660 1.00 93.62 465 SER A CA 1
ATOM 3711 C C . SER A 1 465 ? 2.353 -10.107 8.469 1.00 93.62 465 SER A C 1
ATOM 3713 O O . SER A 1 465 ? 2.197 -11.309 8.224 1.00 93.62 465 SER A O 1
ATOM 3715 N N . LEU A 1 466 ? 1.642 -9.466 9.402 1.00 93.06 466 LEU A N 1
ATOM 3716 C CA . LEU A 1 466 ? 0.583 -10.131 10.163 1.00 93.06 466 LEU A CA 1
ATOM 3717 C C . LEU A 1 466 ? -0.479 -10.707 9.218 1.00 93.06 466 LEU A C 1
ATOM 3719 O O . LEU A 1 466 ? -0.911 -11.846 9.367 1.00 93.06 466 LEU A O 1
ATOM 3723 N N . MET A 1 467 ? -0.846 -9.919 8.210 1.00 92.50 467 MET A N 1
ATOM 3724 C CA . MET A 1 467 ? -1.794 -10.299 7.173 1.00 92.50 467 MET A CA 1
ATOM 3725 C C . MET A 1 467 ? -1.339 -11.550 6.409 1.00 92.50 467 MET A C 1
ATOM 3727 O O . MET A 1 467 ? -2.133 -12.467 6.218 1.00 92.50 4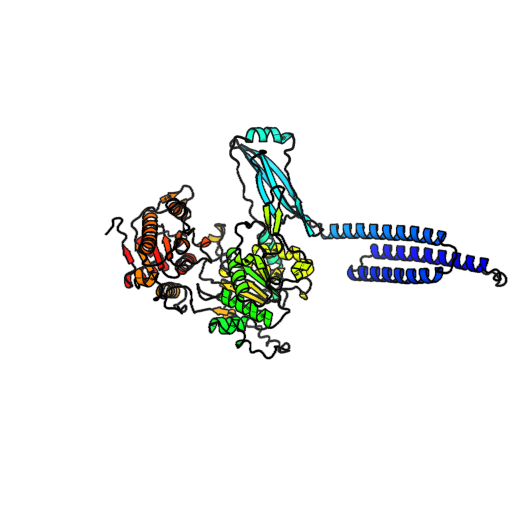67 MET A O 1
ATOM 3731 N N . GLU A 1 468 ? -0.064 -11.624 6.006 1.00 91.50 468 GLU A N 1
ATOM 3732 C CA . GLU A 1 468 ? 0.469 -12.816 5.340 1.00 91.50 468 GLU A CA 1
ATOM 3733 C C . GLU A 1 468 ? 0.359 -14.048 6.245 1.00 91.50 468 GLU A C 1
ATOM 3735 O O . GLU A 1 468 ? -0.071 -15.110 5.789 1.00 91.50 468 GLU A O 1
ATOM 3740 N N . ARG A 1 469 ? 0.716 -13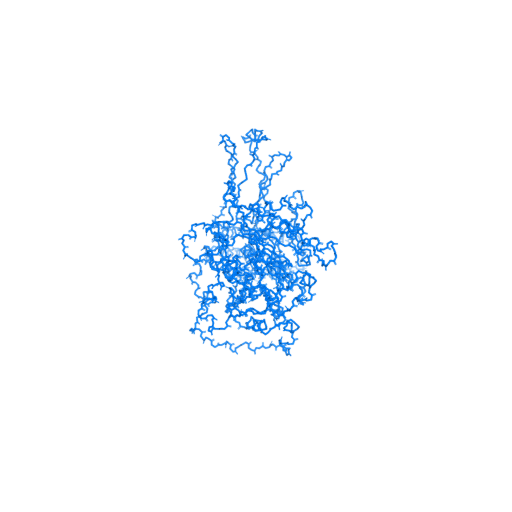.921 7.529 1.00 90.94 469 ARG A N 1
ATOM 3741 C CA . ARG A 1 469 ? 0.630 -15.042 8.471 1.00 90.94 469 ARG A CA 1
ATOM 3742 C C . ARG A 1 469 ? -0.812 -15.502 8.677 1.00 90.94 469 ARG A C 1
ATOM 3744 O O . ARG A 1 469 ? -1.054 -16.705 8.643 1.00 90.94 469 ARG A O 1
ATOM 3751 N N . LEU A 1 470 ? -1.754 -14.574 8.840 1.00 89.38 470 LEU A N 1
ATOM 3752 C CA . LEU A 1 470 ? -3.176 -14.887 9.009 1.00 89.38 470 LEU A CA 1
ATOM 3753 C C . LEU A 1 470 ? -3.789 -15.517 7.755 1.00 89.38 470 LEU A C 1
ATOM 3755 O O . LEU A 1 470 ? -4.519 -16.491 7.881 1.00 89.38 470 LEU A O 1
ATOM 3759 N N . SER A 1 471 ? -3.410 -15.058 6.557 1.00 84.75 471 SER A N 1
ATOM 3760 C CA . SER A 1 471 ? -3.890 -15.637 5.289 1.00 84.75 471 SER A CA 1
ATOM 3761 C C . SER A 1 471 ? -3.477 -17.098 5.067 1.00 84.75 471 SER A C 1
ATOM 3763 O O . SER A 1 471 ? -4.056 -17.788 4.240 1.00 84.75 471 SER A O 1
ATOM 3765 N N . LYS A 1 472 ? -2.455 -17.575 5.788 1.00 84.06 472 LYS A N 1
ATOM 3766 C CA . LYS A 1 472 ? -1.971 -18.965 5.738 1.00 84.06 472 LYS A CA 1
ATOM 3767 C C . LYS A 1 472 ? -2.421 -19.781 6.951 1.00 84.06 472 LYS A C 1
ATOM 3769 O O . LYS A 1 472 ? -2.060 -20.950 7.072 1.00 84.06 472 LYS A O 1
ATOM 3774 N N . TYR A 1 473 ? -3.133 -19.162 7.890 1.00 78.31 473 TYR A N 1
ATOM 3775 C CA . TYR A 1 473 ? -3.540 -19.802 9.127 1.00 78.31 473 TYR A CA 1
ATOM 3776 C C . TYR A 1 473 ? -4.845 -20.561 8.885 1.00 78.31 473 TYR A C 1
ATOM 3778 O O . TYR A 1 473 ? -5.886 -19.952 8.673 1.00 78.31 473 TYR A O 1
ATOM 3786 N N . SER A 1 474 ? -4.797 -21.893 8.931 1.00 58.94 474 SER A N 1
ATOM 3787 C CA . SER A 1 474 ? -5.921 -22.771 8.560 1.00 58.94 474 SER A CA 1
ATOM 3788 C C . SER A 1 474 ? -7.223 -22.493 9.319 1.00 58.94 474 SER A C 1
ATOM 3790 O O . SER A 1 474 ? -8.306 -22.740 8.797 1.00 58.94 474 SER A O 1
ATOM 3792 N N . CYS A 1 475 ? -7.137 -21.953 10.540 1.00 58.62 475 CYS A N 1
ATOM 3793 C CA . CYS A 1 475 ? -8.321 -21.605 11.325 1.00 58.62 475 CYS A CA 1
ATOM 3794 C C . CYS A 1 475 ? -9.018 -20.328 10.818 1.00 58.62 475 CYS A C 1
ATOM 3796 O O . CYS A 1 475 ? -10.204 -20.137 11.072 1.00 58.62 475 CYS A O 1
ATOM 3798 N N . PHE A 1 476 ? -8.321 -19.463 10.076 1.00 62.56 476 PHE A N 1
ATOM 3799 C CA . PHE A 1 476 ? -8.893 -18.220 9.552 1.00 62.56 476 PHE A CA 1
ATOM 3800 C C . PHE A 1 476 ? -9.881 -18.478 8.403 1.00 62.56 476 PHE A C 1
ATOM 3802 O O . PHE A 1 476 ? -10.908 -17.802 8.322 1.00 62.56 476 PHE A O 1
ATOM 3809 N N . ASP A 1 477 ? -9.627 -19.520 7.602 1.00 57.56 477 ASP A N 1
ATOM 3810 C CA . ASP A 1 477 ? -10.570 -20.028 6.599 1.00 57.56 477 ASP A CA 1
ATOM 3811 C C . ASP A 1 477 ? -11.805 -20.652 7.262 1.00 57.56 477 ASP A C 1
ATOM 3813 O O . ASP A 1 477 ? -12.932 -20.393 6.844 1.00 57.56 477 ASP A O 1
ATOM 3817 N N . SER A 1 478 ? -11.625 -21.414 8.351 1.00 53.69 478 SER A N 1
ATOM 3818 C CA . SER A 1 478 ? -12.751 -22.065 9.039 1.00 53.69 478 SER A CA 1
ATOM 3819 C C . SER A 1 478 ? -13.686 -21.096 9.771 1.00 53.69 478 SER A C 1
ATOM 3821 O O . SER A 1 478 ? -14.874 -21.381 9.890 1.00 53.69 478 SER A O 1
ATOM 3823 N N . VAL A 1 479 ? -13.178 -19.949 10.241 1.00 59.50 479 VAL A N 1
ATOM 3824 C CA . VAL A 1 479 ? -13.980 -18.933 10.958 1.00 59.50 479 VAL A CA 1
ATOM 3825 C C . VAL A 1 479 ? -14.564 -17.887 9.989 1.00 59.50 479 VAL A C 1
ATOM 3827 O O . VAL A 1 479 ? -15.308 -16.997 10.391 1.00 59.50 479 VAL A O 1
ATOM 3830 N N . ASN A 1 480 ? -14.294 -18.002 8.681 1.00 74.56 480 ASN A N 1
ATOM 3831 C CA . ASN A 1 480 ? -14.845 -17.124 7.641 1.00 74.56 480 ASN A CA 1
ATOM 3832 C C . ASN A 1 480 ? -14.531 -15.621 7.860 1.00 74.56 480 ASN A C 1
ATOM 3834 O O . ASN A 1 480 ? -15.269 -14.744 7.403 1.00 74.56 480 ASN A O 1
ATOM 3838 N N . ASN A 1 481 ? -13.419 -15.315 8.543 1.00 86.00 481 ASN A N 1
ATOM 3839 C CA . ASN A 1 481 ? -12.965 -13.955 8.885 1.00 86.00 481 ASN A CA 1
ATOM 3840 C C . ASN A 1 481 ? -12.025 -13.347 7.828 1.00 86.00 481 ASN A C 1
ATOM 3842 O O . ASN A 1 481 ? -11.331 -12.362 8.083 1.00 86.00 481 ASN A O 1
ATOM 3846 N N . MET A 1 482 ? -12.021 -13.920 6.627 1.00 91.25 482 MET A N 1
ATOM 3847 C CA . MET A 1 482 ? -11.271 -13.432 5.479 1.00 91.25 482 MET A CA 1
ATOM 3848 C C . MET A 1 482 ? -12.191 -13.267 4.273 1.00 91.25 482 MET A C 1
ATOM 3850 O O . MET A 1 482 ? -13.144 -14.031 4.093 1.00 91.25 482 MET A O 1
ATOM 3854 N N . VAL A 1 483 ? -11.910 -12.258 3.452 1.00 94.00 483 VAL A N 1
ATOM 3855 C CA . VAL A 1 483 ? -12.485 -12.109 2.110 1.00 94.00 483 VAL A CA 1
ATOM 3856 C C . VAL A 1 483 ? -11.379 -11.705 1.148 1.00 94.00 483 VAL A C 1
ATOM 3858 O O . VAL A 1 483 ? -10.603 -10.800 1.452 1.00 94.00 483 VAL A O 1
ATOM 3861 N N . GLU A 1 484 ? -11.332 -12.357 -0.012 1.00 95.06 484 GLU A N 1
ATOM 3862 C CA . GLU A 1 484 ? -10.493 -11.963 -1.144 1.00 95.06 484 GLU A CA 1
ATOM 3863 C C . GLU A 1 484 ? -11.363 -11.339 -2.243 1.00 95.06 484 GLU A C 1
ATOM 3865 O O . GLU A 1 484 ? -12.361 -11.922 -2.672 1.00 95.06 484 GLU A O 1
ATOM 3870 N N . LEU A 1 485 ? -11.021 -10.117 -2.659 1.00 96.81 485 LEU A N 1
ATOM 3871 C CA . LEU A 1 485 ? -11.692 -9.420 -3.757 1.00 96.81 485 LEU A CA 1
ATOM 3872 C C . LEU A 1 485 ? -11.179 -9.932 -5.108 1.00 96.81 485 LEU A C 1
ATOM 3874 O O . LEU A 1 485 ? -9.986 -10.171 -5.264 1.00 96.81 485 LEU A O 1
ATOM 3878 N N . GLN A 1 486 ? -12.067 -10.044 -6.095 1.00 95.56 486 GLN A N 1
ATOM 3879 C CA . GLN A 1 486 ? -11.760 -10.711 -7.371 1.00 95.56 486 GLN A CA 1
ATOM 3880 C C . GLN A 1 486 ? -11.945 -9.807 -8.600 1.00 95.56 486 GLN A C 1
ATOM 3882 O O . GLN A 1 486 ? -11.326 -10.025 -9.632 1.00 95.56 486 GLN A O 1
ATOM 3887 N N . GLU A 1 487 ? -12.746 -8.751 -8.500 1.00 95.62 487 GLU A N 1
ATOM 3888 C CA . GLU A 1 487 ? -13.065 -7.870 -9.628 1.00 95.62 487 GLU A CA 1
ATOM 3889 C C . GLU A 1 487 ? -12.101 -6.679 -9.709 1.00 95.62 487 GLU A C 1
ATOM 3891 O O . GLU A 1 487 ? -12.046 -5.873 -8.784 1.00 95.62 487 GLU A O 1
ATOM 3896 N N . ASN A 1 488 ? -11.344 -6.553 -10.802 1.00 94.94 488 ASN A N 1
ATOM 3897 C CA . ASN A 1 488 ? -10.439 -5.440 -11.095 1.00 94.94 488 ASN A CA 1
ATOM 3898 C C . ASN A 1 488 ? -11.141 -4.359 -11.937 1.00 94.94 488 ASN A C 1
ATOM 3900 O O . ASN A 1 488 ? -11.733 -4.653 -12.977 1.00 94.94 488 ASN A O 1
ATOM 3904 N N . TYR A 1 489 ? -11.016 -3.102 -11.505 1.00 91.81 489 TYR A N 1
ATOM 3905 C CA . TYR A 1 489 ? -11.610 -1.910 -12.136 1.00 91.81 489 TYR A CA 1
ATOM 3906 C C . TYR A 1 489 ? -10.569 -0.951 -12.734 1.00 91.81 489 TYR A C 1
ATOM 3908 O O . TYR A 1 489 ? -10.897 0.157 -13.153 1.00 91.81 489 TYR A O 1
ATOM 3916 N N . ARG A 1 490 ? -9.284 -1.317 -12.685 1.00 90.94 490 ARG A N 1
ATOM 3917 C CA . ARG A 1 490 ? -8.164 -0.406 -12.959 1.00 90.94 490 ARG A CA 1
ATOM 3918 C C . ARG A 1 490 ? -7.560 -0.618 -14.338 1.00 90.94 490 ARG A C 1
ATOM 3920 O O . ARG A 1 490 ? -7.187 0.360 -14.986 1.00 90.94 490 ARG A O 1
ATOM 3927 N N . SER A 1 491 ? -7.296 -1.877 -14.661 1.00 92.12 491 SER A N 1
ATOM 3928 C CA . SER A 1 491 ? -6.332 -2.265 -15.680 1.00 92.12 491 SER A CA 1
ATOM 3929 C C . SER A 1 491 ? -7.022 -2.956 -16.844 1.00 92.12 491 SER A C 1
ATOM 3931 O O . SER A 1 491 ? -7.982 -3.698 -16.663 1.00 92.12 491 SER A O 1
ATOM 3933 N N . HIS A 1 492 ? -6.467 -2.763 -18.036 1.00 91.00 492 HIS A N 1
ATOM 3934 C CA . HIS A 1 492 ? -6.871 -3.464 -19.243 1.00 91.00 492 HIS A CA 1
ATOM 3935 C C . HIS A 1 492 ? -6.871 -4.984 -19.038 1.00 91.00 492 HIS A C 1
ATOM 3937 O O . HIS A 1 492 ? -5.924 -5.524 -18.464 1.00 91.00 492 HIS A O 1
ATOM 3943 N N . GLU A 1 493 ? -7.876 -5.675 -19.588 1.00 91.25 493 GLU A N 1
ATOM 3944 C CA . GLU A 1 493 ? -8.058 -7.133 -19.484 1.00 91.25 493 GLU A CA 1
ATOM 3945 C C . GLU A 1 493 ? -6.770 -7.945 -19.684 1.00 91.25 493 GLU A C 1
ATOM 3947 O O . GLU A 1 493 ? -6.410 -8.704 -18.798 1.00 91.25 493 GLU A O 1
ATOM 3952 N N . LYS A 1 494 ? -5.992 -7.716 -20.752 1.00 90.62 494 LYS A N 1
ATOM 3953 C CA . LYS A 1 494 ? -4.738 -8.445 -21.010 1.00 90.62 494 LYS A CA 1
ATOM 3954 C C . LYS A 1 494 ? -3.640 -8.196 -19.980 1.00 90.62 494 LYS A C 1
ATOM 3956 O O . LYS A 1 494 ? -2.813 -9.069 -19.752 1.00 90.62 494 LYS A O 1
ATOM 3961 N N . ILE A 1 495 ? -3.621 -7.026 -19.340 1.00 93.56 495 ILE A N 1
ATOM 3962 C CA . ILE A 1 495 ? -2.711 -6.769 -18.216 1.00 93.56 495 ILE A CA 1
ATOM 3963 C C . ILE A 1 495 ? -3.179 -7.579 -17.000 1.00 93.56 495 ILE A C 1
ATOM 3965 O O . ILE A 1 495 ? -2.351 -8.203 -16.335 1.00 93.56 495 ILE A O 1
ATOM 3969 N N . VAL A 1 496 ? -4.494 -7.584 -16.735 1.00 94.94 496 VAL A N 1
ATOM 3970 C CA . VAL A 1 496 ? -5.112 -8.334 -15.630 1.00 94.94 496 VAL A CA 1
ATOM 3971 C C . VAL A 1 496 ? -4.911 -9.831 -15.789 1.00 94.94 496 VAL A C 1
ATOM 3973 O O . VAL A 1 496 ? -4.425 -10.442 -14.848 1.00 94.94 496 VAL A O 1
ATOM 3976 N N . GLU A 1 497 ? -5.198 -10.397 -16.962 1.00 93.94 497 GLU A N 1
ATOM 3977 C CA . GLU A 1 497 ? -4.974 -11.810 -17.295 1.00 93.94 497 GLU A CA 1
ATOM 3978 C C . GLU A 1 497 ? -3.548 -12.232 -16.916 1.00 93.94 497 GLU A C 1
ATOM 3980 O O . GLU A 1 497 ? -3.366 -13.136 -16.105 1.00 93.94 497 GLU A O 1
ATOM 3985 N N . ILE A 1 498 ? -2.532 -11.490 -17.378 1.00 94.06 498 ILE A N 1
ATOM 3986 C CA . ILE A 1 498 ? -1.126 -11.815 -17.108 1.00 94.06 498 ILE A CA 1
ATOM 3987 C C . ILE A 1 498 ? -0.821 -11.856 -15.608 1.00 94.06 498 ILE A C 1
ATOM 3989 O O . ILE A 1 498 ? -0.277 -12.845 -15.120 1.00 94.06 498 ILE A O 1
ATOM 3993 N N . PHE A 1 499 ? -1.114 -10.794 -14.847 1.00 95.12 499 PHE A N 1
ATOM 3994 C CA . PHE A 1 499 ? -0.759 -10.813 -13.422 1.00 95.12 499 PHE A CA 1
ATOM 3995 C C . PHE A 1 499 ? -1.686 -11.725 -12.602 1.00 95.12 499 PHE A C 1
ATOM 3997 O O . PHE A 1 499 ? -1.260 -12.254 -11.574 1.00 95.12 499 PHE A O 1
ATOM 4004 N N . SER A 1 500 ? -2.933 -11.929 -13.035 1.00 96.81 500 SER A N 1
ATOM 4005 C CA . SER A 1 500 ? -3.889 -12.842 -12.404 1.00 96.81 500 SER A CA 1
ATOM 4006 C C . SER A 1 500 ? -3.416 -14.286 -12.520 1.00 96.81 500 SER A C 1
ATOM 4008 O O . SER A 1 500 ? -3.343 -14.986 -11.510 1.00 96.81 500 SER A O 1
ATOM 4010 N N . ASP A 1 501 ? -2.976 -14.705 -13.703 1.00 95.62 501 ASP A N 1
ATOM 4011 C CA . ASP A 1 501 ? -2.425 -16.040 -13.936 1.00 95.62 501 ASP A CA 1
ATOM 4012 C C . ASP A 1 501 ? -1.125 -16.247 -13.150 1.00 95.62 501 ASP A C 1
ATOM 4014 O O . ASP A 1 501 ? -0.969 -17.234 -12.428 1.00 95.62 501 ASP A O 1
ATOM 4018 N N . LEU A 1 502 ? -0.208 -15.274 -13.214 1.00 95.25 502 LEU A N 1
ATOM 4019 C CA . LEU A 1 502 ? 1.104 -15.375 -12.570 1.00 95.25 502 LEU A CA 1
ATOM 4020 C C . LEU A 1 502 ? 1.036 -15.399 -11.037 1.00 95.25 502 LEU A C 1
ATOM 4022 O O . LEU A 1 502 ? 1.857 -16.066 -10.404 1.00 95.25 502 LEU A O 1
ATOM 4026 N N . PHE A 1 503 ? 0.115 -14.645 -10.425 1.00 95.38 503 PHE A N 1
ATOM 4027 C CA . PHE A 1 503 ? 0.141 -14.401 -8.976 1.00 95.38 503 PHE A CA 1
ATOM 4028 C C . PHE A 1 503 ? -1.169 -14.754 -8.257 1.00 95.38 503 PHE A C 1
ATOM 4030 O O . PHE A 1 503 ? -1.156 -15.017 -7.052 1.00 95.38 503 PHE A O 1
ATOM 4037 N N . TYR A 1 504 ? -2.308 -14.802 -8.944 1.00 95.25 504 TYR A N 1
ATOM 4038 C CA . TYR A 1 504 ? -3.636 -14.946 -8.331 1.00 95.25 504 TYR A CA 1
ATOM 4039 C C . TYR A 1 504 ? -4.456 -16.123 -8.868 1.00 95.25 504 TYR A C 1
ATOM 4041 O O . TYR A 1 504 ? -5.668 -16.124 -8.703 1.00 95.25 504 TYR A O 1
ATOM 4049 N N . LYS A 1 505 ? -3.808 -17.150 -9.438 1.00 94.44 505 LYS A N 1
ATOM 4050 C CA . LYS A 1 505 ? -4.468 -18.388 -9.898 1.00 94.44 505 LYS A CA 1
ATOM 4051 C C . LYS A 1 505 ? -5.634 -18.131 -10.868 1.00 94.44 505 LYS A C 1
ATOM 4053 O O . LYS A 1 505 ? -6.617 -18.865 -10.846 1.00 94.44 505 LYS A O 1
ATOM 4058 N N . SER A 1 506 ? -5.540 -17.069 -11.667 1.00 95.12 506 SER A N 1
ATOM 4059 C CA . SER A 1 506 ? -6.587 -16.662 -12.614 1.00 95.12 506 SER A CA 1
ATOM 4060 C C . SER A 1 506 ? -7.923 -16.270 -11.956 1.00 95.12 506 SER A C 1
ATOM 4062 O O . SER A 1 506 ? -8.950 -16.210 -12.626 1.00 95.12 506 SER A O 1
ATOM 4064 N N . GLU A 1 507 ? -7.939 -15.986 -10.648 1.00 94.69 507 GLU A N 1
ATOM 4065 C CA . GLU A 1 507 ? -9.161 -15.630 -9.909 1.00 94.69 507 GLU A CA 1
ATOM 4066 C C . GLU A 1 507 ? -9.484 -14.129 -9.961 1.00 94.69 507 GLU A C 1
ATOM 4068 O O . GLU A 1 507 ? -10.595 -13.724 -9.619 1.00 94.69 507 GLU A O 1
ATOM 4073 N N . VAL A 1 508 ? -8.531 -13.289 -10.381 1.00 96.06 508 VAL A N 1
ATOM 4074 C CA . VAL A 1 508 ? -8.749 -11.847 -10.557 1.00 96.06 508 VAL A CA 1
ATOM 4075 C C . VAL A 1 508 ? -9.190 -11.567 -11.985 1.00 96.06 508 VAL A C 1
ATOM 4077 O O . VAL A 1 508 ? -8.478 -11.899 -12.932 1.00 96.06 508 VAL A O 1
ATOM 4080 N N . LEU A 1 509 ? -10.345 -10.925 -12.133 1.00 94.94 509 LEU A N 1
ATOM 4081 C CA . LEU A 1 509 ? -11.020 -10.708 -13.409 1.00 94.94 509 LEU A CA 1
ATOM 4082 C C . LEU A 1 509 ? -11.180 -9.216 -13.688 1.00 94.94 509 LEU A C 1
ATOM 4084 O O . LEU A 1 509 ? -11.547 -8.447 -12.801 1.00 94.94 509 LEU A O 1
ATOM 4088 N N . ALA A 1 510 ? -10.924 -8.794 -14.924 1.00 92.50 510 ALA A N 1
ATOM 4089 C CA . ALA A 1 510 ? -11.217 -7.431 -15.351 1.00 92.50 510 ALA A CA 1
ATOM 4090 C C . ALA A 1 510 ? -12.731 -7.246 -15.525 1.00 92.50 510 ALA A C 1
ATOM 4092 O O . ALA A 1 510 ? -13.396 -8.072 -16.143 1.00 92.50 510 ALA A O 1
ATOM 4093 N N . THR A 1 511 ? -13.270 -6.152 -14.992 1.00 86.56 511 THR A N 1
ATOM 4094 C CA . THR A 1 511 ? -14.705 -5.816 -15.100 1.00 86.56 511 THR A CA 1
ATOM 4095 C C . THR A 1 511 ? -15.025 -4.885 -16.264 1.00 86.56 511 THR A C 1
ATOM 4097 O O . THR A 1 511 ? -16.178 -4.776 -16.679 1.00 86.56 511 THR A O 1
ATOM 4100 N N . HIS A 1 512 ? -14.012 -4.202 -16.798 1.00 71.62 512 HIS A N 1
ATOM 4101 C CA . HIS A 1 512 ? -14.161 -3.244 -17.882 1.00 71.62 512 HIS A CA 1
ATOM 4102 C C . HIS A 1 512 ? -13.262 -3.618 -19.056 1.00 71.62 512 HIS A C 1
ATOM 4104 O O . HIS A 1 512 ? -12.052 -3.798 -18.902 1.00 71.62 512 HIS A O 1
ATOM 4110 N N . HIS A 1 513 ? -13.848 -3.647 -20.251 1.00 65.38 513 HIS A N 1
ATOM 4111 C CA . HIS A 1 513 ? -13.084 -3.632 -21.490 1.00 65.38 513 HIS A CA 1
ATOM 4112 C C . HIS A 1 513 ? -12.644 -2.186 -21.753 1.00 65.38 513 HIS A C 1
ATOM 4114 O O . HIS A 1 513 ? -13.466 -1.296 -21.980 1.00 65.38 513 HIS A O 1
ATOM 4120 N N . HIS A 1 514 ? -11.336 -1.931 -21.689 1.00 65.62 514 HIS A N 1
ATOM 4121 C CA . HIS A 1 514 ? -10.751 -0.609 -21.946 1.00 65.62 514 HIS A CA 1
ATOM 4122 C C . HIS A 1 514 ? -10.696 -0.258 -23.448 1.00 65.62 514 HIS A C 1
ATOM 4124 O O . HIS A 1 514 ? -10.098 0.750 -23.823 1.00 65.62 514 HIS A O 1
ATOM 4130 N N . ASP A 1 515 ? -11.356 -1.040 -24.307 1.00 59.72 515 ASP A N 1
ATOM 4131 C CA . ASP A 1 515 ? -11.331 -0.925 -25.772 1.00 59.72 515 ASP A C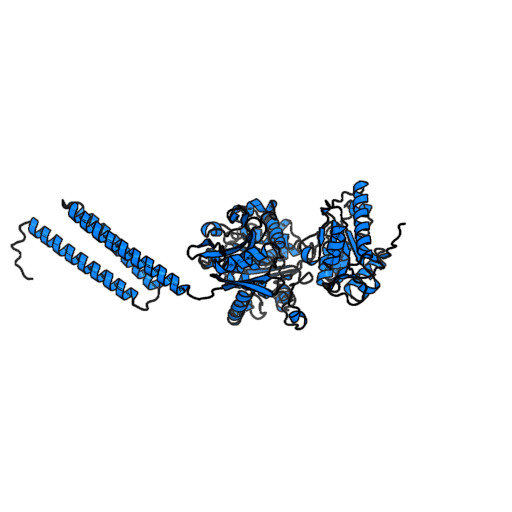A 1
ATOM 4132 C C . ASP A 1 515 ? -11.751 0.462 -26.288 1.00 59.72 515 ASP A C 1
ATOM 4134 O O . ASP A 1 515 ? -11.315 0.907 -27.352 1.00 59.72 515 ASP A O 1
ATOM 4138 N N . ASN A 1 516 ? -12.558 1.189 -25.509 1.00 57.38 516 ASN A N 1
ATOM 4139 C CA . ASN A 1 516 ? -12.995 2.539 -25.846 1.00 57.38 516 ASN A CA 1
ATOM 4140 C C . ASN A 1 516 ? -11.972 3.640 -25.504 1.00 57.38 516 ASN A C 1
ATOM 4142 O O . ASN A 1 516 ? -12.161 4.770 -25.964 1.00 57.38 516 ASN A O 1
ATOM 4146 N N . ASP A 1 517 ? -10.885 3.374 -24.769 1.00 72.12 517 ASP A N 1
ATOM 4147 C CA . ASP A 1 517 ? -9.848 4.386 -24.512 1.00 72.12 517 ASP A CA 1
ATOM 4148 C C . ASP A 1 517 ? -9.058 4.700 -25.800 1.00 72.12 517 ASP A C 1
ATOM 4150 O O . ASP A 1 517 ? -8.672 3.825 -26.579 1.00 72.12 517 ASP A O 1
ATOM 4154 N N . SER A 1 518 ? -8.821 5.992 -26.047 1.00 68.00 518 SER A N 1
ATOM 4155 C CA . SER A 1 518 ? -8.106 6.482 -27.235 1.00 68.00 518 SER A CA 1
ATOM 4156 C C . SER A 1 518 ? -6.689 5.915 -27.401 1.00 68.00 518 SER A C 1
ATOM 4158 O O . SER A 1 518 ? -6.232 5.782 -28.537 1.00 68.00 518 SER A O 1
ATOM 4160 N N . ILE A 1 519 ? -6.009 5.572 -26.301 1.00 73.94 519 ILE A N 1
ATOM 4161 C CA . ILE A 1 519 ? -4.683 4.946 -26.294 1.00 73.94 519 ILE A CA 1
ATOM 4162 C C . ILE A 1 519 ? -4.794 3.526 -26.855 1.00 73.94 519 ILE A C 1
ATOM 4164 O O . ILE A 1 519 ? -4.060 3.169 -27.773 1.00 73.94 519 ILE A O 1
ATOM 4168 N N . CYS A 1 520 ? -5.750 2.736 -26.364 1.00 69.31 520 CYS A N 1
ATOM 4169 C CA . CYS A 1 520 ? -5.958 1.350 -26.792 1.00 69.31 520 CYS A CA 1
ATOM 4170 C C . CYS A 1 520 ? -6.285 1.263 -28.292 1.00 69.31 520 CYS A C 1
ATOM 4172 O O . CYS A 1 520 ? -5.720 0.437 -29.006 1.00 69.31 520 CYS A O 1
ATOM 4174 N N . ARG A 1 521 ? -7.092 2.199 -28.811 1.00 70.31 521 ARG A N 1
ATOM 4175 C CA . ARG A 1 521 ? -7.433 2.264 -30.245 1.00 70.31 521 ARG A CA 1
ATOM 4176 C C . ARG A 1 521 ? -6.241 2.534 -31.170 1.00 70.31 521 ARG A C 1
ATOM 4178 O O . ARG A 1 521 ? -6.210 2.006 -32.276 1.00 70.31 521 ARG A O 1
ATOM 4185 N N . HIS A 1 522 ? -5.271 3.347 -30.749 1.00 70.44 522 HIS A N 1
ATOM 4186 C CA . HIS A 1 522 ? -4.155 3.765 -31.614 1.00 70.44 522 HIS A CA 1
ATOM 4187 C C . HIS A 1 522 ? -2.892 2.922 -31.459 1.00 70.44 522 HIS A C 1
ATOM 4189 O O . HIS A 1 522 ? -2.077 2.869 -32.378 1.00 70.44 522 HIS A O 1
ATOM 4195 N N . ILE A 1 523 ? -2.709 2.284 -30.304 1.00 66.31 523 ILE A N 1
ATOM 4196 C CA . ILE A 1 523 ? -1.508 1.493 -30.001 1.00 66.31 523 ILE A CA 1
ATOM 4197 C C . ILE A 1 523 ? -1.741 -0.007 -30.290 1.00 66.31 523 ILE A C 1
ATOM 4199 O O . ILE A 1 523 ? -0.789 -0.792 -30.334 1.00 66.31 523 ILE A O 1
ATOM 4203 N N . GLY A 1 524 ? -2.988 -0.365 -30.625 1.00 59.75 524 GLY A N 1
ATOM 4204 C CA . GLY A 1 524 ? -3.438 -1.689 -31.051 1.00 59.75 524 GLY A CA 1
ATOM 4205 C C . GLY A 1 524 ? -4.013 -2.515 -29.898 1.00 59.75 524 GLY A C 1
ATOM 4206 O O . GLY A 1 524 ? -3.857 -2.159 -28.733 1.00 59.75 524 GLY A O 1
ATOM 4207 N N . HIS A 1 525 ? -4.611 -3.668 -30.222 1.00 63.09 525 HIS A N 1
ATOM 4208 C CA . HIS A 1 525 ? -5.195 -4.640 -29.273 1.00 63.09 525 HIS A CA 1
ATOM 4209 C C . HIS A 1 525 ? -4.186 -5.291 -28.300 1.00 63.09 525 HIS A C 1
ATOM 4211 O O . HIS A 1 525 ? -4.505 -6.262 -27.619 1.00 63.09 525 HIS A O 1
ATOM 4217 N N . TYR A 1 526 ? -2.952 -4.792 -28.248 1.00 74.56 526 TYR A N 1
ATOM 4218 C CA . TYR A 1 526 ? -1.826 -5.390 -27.542 1.00 74.56 526 TYR A CA 1
ATOM 4219 C C . TYR A 1 526 ? -1.304 -4.407 -26.484 1.00 74.56 526 TYR A C 1
ATOM 4221 O O . TYR A 1 526 ? -0.297 -3.732 -26.715 1.00 74.56 526 TYR A O 1
ATOM 4229 N N . PRO A 1 527 ? -1.991 -4.285 -25.330 1.00 86.25 527 PRO A N 1
ATOM 4230 C CA . PRO A 1 527 ? -1.676 -3.313 -24.278 1.00 86.25 527 PRO A CA 1
ATOM 4231 C C . PRO A 1 527 ? -0.435 -3.690 -23.452 1.00 86.25 527 PRO A C 1
ATOM 4233 O O . PRO A 1 527 ? -0.125 -3.032 -22.462 1.00 86.25 527 PRO A O 1
ATOM 4236 N N . VAL A 1 528 ? 0.261 -4.765 -23.825 1.00 92.19 528 VAL A N 1
ATOM 4237 C CA . VAL A 1 528 ? 1.457 -5.276 -23.157 1.00 92.19 528 VAL A CA 1
ATOM 4238 C C . VAL A 1 528 ? 2.535 -5.492 -24.207 1.00 92.19 528 VAL A C 1
ATOM 4240 O O . VAL A 1 528 ? 2.252 -6.010 -25.285 1.00 92.19 528 VAL A O 1
ATOM 4243 N N . ARG A 1 529 ? 3.770 -5.090 -23.902 1.00 93.50 529 ARG A N 1
ATOM 4244 C CA . ARG A 1 529 ? 4.945 -5.346 -24.740 1.00 93.50 529 ARG A CA 1
ATOM 4245 C C . ARG A 1 529 ? 6.136 -5.771 -23.900 1.00 93.50 529 ARG A C 1
ATOM 4247 O O . ARG A 1 529 ? 6.435 -5.128 -22.895 1.00 93.50 529 ARG A O 1
ATOM 4254 N N . PHE A 1 530 ? 6.847 -6.792 -24.363 1.00 96.19 530 PHE A N 1
ATOM 4255 C CA . PHE A 1 530 ? 8.204 -7.085 -23.921 1.00 96.19 530 PHE A CA 1
ATOM 4256 C C . PHE A 1 530 ? 9.178 -6.669 -25.022 1.00 96.19 530 PHE A C 1
ATOM 4258 O O . PHE A 1 530 ? 9.030 -7.082 -26.168 1.00 96.19 530 PHE A O 1
ATOM 4265 N N . VAL A 1 531 ? 10.150 -5.833 -24.681 1.00 96.19 531 VAL A N 1
ATOM 4266 C CA . VAL A 1 531 ? 11.131 -5.266 -25.604 1.00 96.19 531 VAL A CA 1
ATOM 4267 C C . VAL A 1 531 ? 12.495 -5.822 -25.228 1.00 96.19 531 VAL A C 1
ATOM 4269 O O . VAL A 1 531 ? 13.059 -5.431 -24.201 1.00 96.19 531 VAL A O 1
ATOM 4272 N N . ASP A 1 532 ? 12.995 -6.740 -26.050 1.00 95.94 532 ASP A N 1
ATOM 4273 C CA . ASP A 1 532 ? 14.263 -7.416 -25.814 1.00 95.94 532 ASP A CA 1
ATOM 4274 C C . ASP A 1 532 ? 15.437 -6.557 -26.276 1.00 95.94 532 ASP A C 1
ATOM 4276 O O . ASP A 1 532 ? 15.614 -6.314 -27.470 1.00 95.94 532 ASP A O 1
ATOM 4280 N N . VAL A 1 533 ? 16.229 -6.070 -25.323 1.00 94.69 533 VAL A N 1
ATOM 4281 C CA . VAL A 1 533 ? 17.321 -5.127 -25.565 1.00 94.69 533 VAL A CA 1
ATOM 4282 C C . VAL A 1 533 ? 18.674 -5.789 -25.338 1.00 94.69 533 VAL A C 1
ATOM 4284 O O . VAL A 1 533 ? 19.053 -6.136 -24.216 1.00 94.69 533 VAL A O 1
ATOM 4287 N N . MET A 1 534 ? 19.475 -5.833 -26.404 1.00 87.75 534 MET A N 1
ATOM 4288 C CA . MET A 1 534 ? 20.880 -6.234 -26.351 1.00 87.75 534 MET A CA 1
ATOM 4289 C C . MET A 1 534 ? 21.747 -5.076 -25.836 1.00 87.75 534 MET A C 1
ATOM 4291 O O . MET A 1 534 ? 22.296 -4.284 -26.601 1.00 87.75 534 MET A O 1
ATOM 4295 N N . GLY A 1 535 ? 21.818 -4.951 -24.510 1.00 88.38 535 GLY A N 1
ATOM 4296 C CA . GLY A 1 535 ? 22.682 -4.010 -23.793 1.00 88.38 535 GLY A CA 1
ATOM 4297 C C . GLY A 1 535 ? 23.599 -4.697 -22.784 1.00 88.38 535 GLY A C 1
ATOM 4298 O O . GLY A 1 535 ? 23.515 -5.909 -22.572 1.00 88.38 535 GLY A O 1
ATOM 4299 N N . GLU A 1 536 ? 24.442 -3.904 -22.126 1.00 90.44 536 GLU A N 1
ATOM 4300 C CA . GLU A 1 536 ? 25.311 -4.342 -21.031 1.00 90.44 536 GLU A CA 1
ATOM 4301 C C . GLU A 1 536 ? 24.970 -3.605 -19.729 1.00 90.44 536 GLU A C 1
ATOM 4303 O O . GLU A 1 536 ? 24.506 -2.462 -19.742 1.00 90.44 536 GLU A O 1
ATOM 4308 N N . GLU A 1 537 ? 25.179 -4.281 -18.592 1.00 91.75 537 GLU A N 1
ATOM 4309 C CA . GLU A 1 537 ? 24.970 -3.676 -17.273 1.00 91.75 537 GLU A CA 1
ATOM 4310 C C . GLU A 1 537 ? 26.255 -2.982 -16.792 1.00 91.75 537 GLU A C 1
ATOM 4312 O O . GLU A 1 537 ? 27.336 -3.569 -16.807 1.00 91.75 537 GLU A O 1
ATOM 4317 N N . GLU A 1 538 ? 26.129 -1.751 -16.305 1.00 92.69 538 GLU A N 1
ATOM 4318 C CA . GLU A 1 538 ? 27.224 -0.939 -15.770 1.00 92.69 538 GLU A CA 1
ATOM 4319 C C . GLU A 1 538 ? 26.997 -0.673 -14.274 1.00 92.69 538 GLU A C 1
ATOM 4321 O O . GLU A 1 538 ? 25.897 -0.297 -13.859 1.00 92.69 538 GLU A O 1
ATOM 4326 N N . LEU A 1 539 ? 28.034 -0.843 -13.449 1.00 89.19 539 LEU A N 1
ATOM 4327 C CA . LEU A 1 539 ? 27.983 -0.609 -12.002 1.00 89.19 539 LEU A CA 1
ATOM 4328 C C . LEU A 1 539 ? 28.579 0.754 -11.643 1.00 89.19 539 LEU A C 1
ATOM 4330 O O . LEU A 1 539 ? 29.635 1.126 -12.149 1.00 89.19 539 LEU A O 1
ATOM 4334 N N . ASN A 1 540 ? 27.946 1.469 -10.713 1.00 86.06 540 ASN A N 1
ATOM 4335 C CA . ASN A 1 540 ? 28.578 2.619 -10.067 1.00 86.06 540 ASN A CA 1
ATOM 4336 C C . ASN A 1 540 ? 29.445 2.196 -8.863 1.00 86.06 540 ASN A C 1
ATOM 4338 O O . ASN A 1 540 ? 29.401 1.053 -8.405 1.00 86.06 540 ASN A O 1
ATOM 4342 N N . SER A 1 541 ? 30.183 3.152 -8.292 1.00 78.94 541 SER A N 1
ATOM 4343 C CA . SER A 1 541 ? 31.035 2.951 -7.106 1.00 78.94 541 SER A CA 1
ATOM 4344 C C . SER A 1 541 ? 30.283 2.477 -5.853 1.00 78.94 541 SER A C 1
ATOM 4346 O O . SER A 1 541 ? 30.893 1.918 -4.947 1.00 78.94 541 SER A O 1
ATOM 4348 N N . GLN A 1 542 ? 28.962 2.667 -5.799 1.00 76.75 542 GLN A N 1
ATOM 4349 C CA . GLN A 1 542 ? 28.089 2.251 -4.696 1.00 76.75 542 GLN A CA 1
ATOM 4350 C C . GLN A 1 542 ? 27.413 0.886 -4.940 1.00 76.75 542 GLN A C 1
ATOM 4352 O O . GLN A 1 542 ? 26.612 0.441 -4.118 1.00 76.75 542 GLN A O 1
ATOM 4357 N N . GLY A 1 543 ? 27.704 0.217 -6.063 1.00 79.12 543 GLY A N 1
ATOM 4358 C CA . GLY A 1 543 ? 27.155 -1.098 -6.409 1.00 79.12 543 GLY A CA 1
ATOM 4359 C C . GLY A 1 543 ? 25.730 -1.093 -6.982 1.00 79.12 543 GLY A C 1
ATOM 4360 O O . GLY A 1 543 ? 25.087 -2.141 -7.005 1.00 79.12 543 GLY A O 1
ATOM 4361 N N . SER A 1 544 ? 25.212 0.053 -7.438 1.00 85.38 544 SER A N 1
ATOM 4362 C CA . SER A 1 544 ? 23.948 0.150 -8.184 1.00 85.38 544 SER A CA 1
ATOM 4363 C C . SER A 1 544 ? 24.192 0.003 -9.688 1.00 85.38 544 SER A C 1
ATOM 4365 O O . SER A 1 544 ? 25.185 0.511 -10.204 1.00 85.38 544 SER A O 1
ATOM 4367 N N . CYS A 1 545 ? 23.254 -0.628 -10.400 1.00 90.00 545 CYS A N 1
ATOM 4368 C CA . CYS A 1 545 ? 23.364 -0.883 -11.838 1.00 90.00 545 CYS A CA 1
ATOM 4369 C C . CYS A 1 545 ? 22.648 0.174 -12.696 1.00 90.00 545 CYS A C 1
ATOM 4371 O O . CYS A 1 545 ? 21.630 0.734 -12.275 1.00 90.00 545 CYS A O 1
ATOM 4373 N N . ARG A 1 546 ? 23.137 0.373 -13.922 1.00 94.69 546 ARG A N 1
ATOM 4374 C CA . ARG A 1 546 ? 22.416 0.994 -15.044 1.00 94.69 546 ARG A CA 1
ATOM 4375 C C . ARG A 1 546 ? 22.617 0.180 -16.325 1.00 94.69 546 ARG A C 1
ATOM 4377 O O . ARG A 1 546 ? 23.537 -0.627 -16.396 1.00 94.69 546 ARG A O 1
ATOM 4384 N N . ASN A 1 547 ? 21.774 0.411 -17.321 1.00 95.75 547 ASN A N 1
ATOM 4385 C CA . ASN A 1 547 ? 21.915 -0.131 -18.668 1.00 95.75 547 ASN A CA 1
ATOM 4386 C C . ASN A 1 547 ? 21.534 0.968 -19.664 1.00 95.75 547 ASN A C 1
ATOM 4388 O O . ASN A 1 547 ? 20.375 1.394 -19.732 1.00 95.75 547 ASN A O 1
ATOM 4392 N N . THR A 1 548 ? 22.532 1.445 -20.407 1.00 96.00 548 THR A N 1
ATOM 4393 C CA . THR A 1 548 ? 22.391 2.578 -21.328 1.00 96.00 548 THR A CA 1
ATOM 4394 C C . THR A 1 548 ? 21.473 2.244 -22.508 1.00 96.00 548 THR A C 1
ATOM 4396 O O . THR A 1 548 ? 20.667 3.083 -22.911 1.00 96.00 548 THR A O 1
ATOM 4399 N N . ALA A 1 549 ? 21.534 1.017 -23.034 1.00 95.81 549 ALA A N 1
ATOM 4400 C CA . ALA A 1 549 ? 20.683 0.594 -24.146 1.00 95.81 549 ALA A CA 1
ATOM 4401 C C . ALA A 1 549 ? 19.205 0.532 -23.730 1.00 95.81 549 ALA A C 1
ATOM 4403 O O . ALA A 1 549 ? 18.348 1.054 -24.441 1.00 95.81 549 ALA A O 1
ATOM 4404 N N . GLU A 1 550 ? 18.911 -0.024 -22.550 1.00 96.94 550 GLU A N 1
ATOM 4405 C CA . GLU A 1 550 ? 17.547 -0.024 -22.009 1.00 96.94 550 GLU A CA 1
ATOM 4406 C C . GLU A 1 550 ? 17.044 1.396 -21.731 1.00 96.94 550 GLU A C 1
ATOM 4408 O O . GLU A 1 550 ? 15.903 1.715 -22.051 1.00 96.94 550 GLU A O 1
ATOM 4413 N N . ALA A 1 551 ? 17.890 2.277 -21.184 1.00 97.25 551 ALA A N 1
ATOM 4414 C CA . ALA A 1 551 ? 17.522 3.674 -20.955 1.00 97.25 551 ALA A CA 1
ATOM 4415 C C . ALA A 1 551 ? 17.174 4.395 -22.269 1.00 97.25 551 ALA A C 1
ATOM 4417 O O . ALA A 1 551 ? 16.208 5.154 -22.320 1.00 97.25 551 ALA A O 1
ATOM 4418 N N . ASN A 1 552 ? 17.914 4.127 -23.349 1.00 96.44 552 ASN A N 1
ATOM 4419 C CA . ASN A 1 552 ? 17.600 4.668 -24.670 1.00 96.44 552 ASN A CA 1
ATOM 4420 C C . ASN A 1 552 ? 16.250 4.152 -25.187 1.00 96.44 552 ASN A C 1
ATOM 4422 O O . ASN A 1 552 ? 15.457 4.950 -25.684 1.00 96.44 552 ASN A O 1
ATOM 4426 N N . ALA A 1 553 ? 15.956 2.860 -25.015 1.00 96.75 553 ALA A N 1
ATOM 4427 C CA . ALA A 1 553 ? 14.663 2.287 -25.382 1.00 96.75 553 ALA A CA 1
ATOM 4428 C C . ALA A 1 553 ? 13.508 2.920 -24.578 1.00 96.75 553 ALA A C 1
ATOM 4430 O O . ALA A 1 553 ? 12.485 3.283 -25.158 1.00 96.75 553 ALA A O 1
ATOM 4431 N N . VAL A 1 554 ? 13.689 3.154 -23.269 1.00 97.56 554 VAL A N 1
ATOM 4432 C CA . VAL A 1 554 ? 12.717 3.892 -22.435 1.00 97.56 554 VAL A CA 1
ATOM 4433 C C . VAL A 1 554 ? 12.430 5.272 -23.035 1.00 97.56 554 VAL A C 1
ATOM 4435 O O . VAL A 1 554 ? 11.271 5.629 -23.239 1.00 97.56 554 VAL A O 1
ATOM 4438 N N . LEU A 1 555 ? 13.474 6.046 -23.350 1.00 97.00 555 LEU A N 1
ATOM 4439 C CA . LEU A 1 555 ? 13.328 7.394 -23.906 1.00 97.00 555 LEU A CA 1
ATOM 4440 C C . LEU A 1 555 ? 12.658 7.386 -25.287 1.00 97.00 555 LEU A C 1
ATOM 4442 O O . LEU A 1 555 ? 11.888 8.294 -25.595 1.00 97.00 555 LEU A O 1
ATOM 4446 N N . GLN A 1 556 ? 12.913 6.370 -26.114 1.00 94.94 556 GLN A N 1
ATOM 4447 C CA . GLN A 1 556 ? 12.233 6.209 -27.400 1.00 94.94 556 GLN A CA 1
ATOM 4448 C C . GLN A 1 556 ? 10.736 5.946 -27.230 1.00 94.94 556 GLN A C 1
ATOM 4450 O O . GLN A 1 556 ? 9.937 6.577 -27.918 1.00 94.94 556 GLN A O 1
ATOM 4455 N N . TYR A 1 557 ? 10.341 5.088 -26.287 1.00 94.06 557 TYR A N 1
ATOM 4456 C CA . TYR A 1 557 ? 8.926 4.863 -25.985 1.00 94.06 557 TYR A CA 1
ATOM 4457 C C . TYR A 1 557 ? 8.244 6.123 -25.449 1.00 94.06 557 TYR A C 1
ATOM 4459 O O . TYR A 1 557 ? 7.143 6.450 -25.884 1.00 94.06 557 TYR A O 1
ATOM 4467 N N . ILE A 1 558 ? 8.907 6.879 -24.569 1.00 95.38 558 ILE A N 1
ATOM 4468 C CA . ILE A 1 558 ? 8.388 8.173 -24.098 1.00 95.38 558 ILE A CA 1
ATOM 4469 C C . ILE A 1 558 ? 8.146 9.118 -25.281 1.00 95.38 558 ILE A C 1
ATOM 4471 O O . ILE A 1 558 ? 7.052 9.666 -25.411 1.00 95.38 558 ILE A O 1
ATOM 4475 N N . LYS A 1 559 ? 9.128 9.262 -26.182 1.00 93.62 559 LYS A N 1
ATOM 4476 C CA . LYS A 1 559 ? 8.984 10.075 -27.400 1.00 93.62 559 LYS A CA 1
ATOM 4477 C C . LYS A 1 559 ? 7.858 9.574 -28.298 1.00 93.62 559 LYS A C 1
ATOM 4479 O O . LYS A 1 559 ? 7.106 10.381 -28.825 1.00 93.62 559 LYS A O 1
ATOM 4484 N N . PHE A 1 560 ? 7.711 8.260 -28.453 1.00 91.06 560 PHE A N 1
ATOM 4485 C CA . PHE A 1 560 ? 6.620 7.664 -29.219 1.00 91.06 560 PHE A CA 1
ATOM 4486 C C . PHE A 1 560 ? 5.247 8.073 -28.666 1.00 91.06 560 PHE A C 1
ATOM 4488 O O . PHE A 1 560 ? 4.409 8.552 -29.428 1.00 91.06 560 PHE A O 1
ATOM 4495 N N . PHE A 1 561 ? 5.027 7.963 -27.351 1.00 90.56 561 PHE A N 1
ATOM 4496 C CA . PHE A 1 561 ? 3.757 8.367 -26.739 1.00 90.56 561 PHE A CA 1
ATOM 4497 C C . PHE A 1 561 ? 3.514 9.881 -26.834 1.00 90.56 561 PHE A C 1
ATOM 4499 O O . PHE A 1 561 ? 2.394 10.287 -27.143 1.00 90.56 561 PHE A O 1
ATOM 4506 N N . LYS A 1 562 ? 4.551 10.713 -26.650 1.00 90.12 562 LYS A N 1
ATOM 4507 C CA . LYS A 1 562 ? 4.445 12.168 -26.863 1.00 90.12 562 LYS A CA 1
ATOM 4508 C C . LYS A 1 562 ? 4.068 12.502 -28.311 1.00 90.12 562 LYS A C 1
ATOM 4510 O O . LYS A 1 562 ? 3.094 13.210 -28.531 1.00 90.12 562 LYS A O 1
ATOM 4515 N N . ASN A 1 563 ? 4.726 11.882 -29.292 1.00 89.81 563 ASN A N 1
ATOM 4516 C CA . ASN A 1 563 ? 4.429 12.082 -30.713 1.00 89.81 563 ASN A CA 1
ATOM 4517 C C . ASN A 1 563 ? 2.989 11.682 -31.082 1.00 89.81 563 ASN A C 1
ATOM 4519 O O . ASN A 1 563 ? 2.368 12.330 -31.923 1.00 89.81 563 ASN A O 1
ATOM 4523 N N . LEU A 1 564 ? 2.439 10.620 -30.478 1.00 86.50 564 LEU A N 1
ATOM 4524 C CA . LEU A 1 564 ? 1.025 10.265 -30.665 1.00 86.50 564 LEU A CA 1
ATOM 4525 C C . LEU A 1 564 ? 0.085 11.360 -30.135 1.00 86.50 564 LEU A C 1
ATOM 4527 O O . LEU A 1 564 ? -0.946 11.633 -30.757 1.00 86.50 564 LEU A O 1
ATOM 4531 N N . SER A 1 565 ? 0.459 11.991 -29.020 1.00 86.69 565 SER A N 1
ATOM 4532 C CA . SER A 1 565 ? -0.247 13.141 -28.446 1.00 86.69 565 SER A CA 1
ATOM 4533 C C . SER A 1 565 ? -0.184 14.362 -29.361 1.00 86.69 565 SER A C 1
ATOM 4535 O O . SER A 1 565 ? -1.224 14.920 -29.714 1.00 86.69 565 SER A O 1
ATOM 4537 N N . ASP A 1 566 ? 1.005 14.700 -29.863 1.00 86.81 566 ASP A N 1
ATOM 4538 C CA . ASP A 1 566 ? 1.227 15.847 -30.755 1.00 86.81 566 ASP A CA 1
ATOM 4539 C C . ASP A 1 566 ? 0.483 15.705 -32.089 1.00 86.81 566 ASP A C 1
ATOM 4541 O O . ASP A 1 566 ? -0.077 16.664 -32.622 1.00 86.81 566 ASP A O 1
ATOM 4545 N N . GLN A 1 567 ? 0.400 14.476 -32.607 1.00 85.38 567 GLN A N 1
ATOM 4546 C CA . GLN A 1 567 ? -0.385 14.143 -33.799 1.00 85.38 567 GLN A CA 1
ATOM 4547 C C . GLN A 1 567 ? -1.903 14.119 -33.541 1.00 85.38 567 GLN A C 1
ATOM 4549 O O . GLN A 1 567 ? -2.662 13.758 -34.441 1.00 85.38 567 GLN A O 1
ATOM 4554 N N . LYS A 1 568 ? -2.356 14.478 -32.330 1.00 79.00 568 LYS A N 1
ATOM 4555 C CA . LYS A 1 568 ? -3.760 14.470 -31.887 1.00 79.00 568 LYS A CA 1
ATOM 4556 C C . LYS A 1 568 ? -4.456 13.116 -32.058 1.00 79.00 568 LYS A C 1
ATOM 4558 O O . LYS A 1 568 ? -5.677 13.058 -32.185 1.00 79.00 568 LYS A O 1
ATOM 4563 N N . LYS A 1 569 ? -3.691 12.019 -32.043 1.00 76.19 569 LYS A N 1
ATOM 4564 C CA . LYS A 1 569 ? -4.233 10.654 -32.113 1.00 76.19 569 LYS A CA 1
ATOM 4565 C C . LYS A 1 569 ? -4.846 10.249 -30.771 1.00 76.19 569 LYS A C 1
ATOM 4567 O O . LYS A 1 569 ? -5.949 9.714 -30.717 1.00 76.19 569 LYS A O 1
ATOM 4572 N N . CYS A 1 570 ? -4.170 10.563 -29.671 1.00 81.56 570 CYS A N 1
ATOM 4573 C CA . CYS A 1 570 ? -4.663 10.319 -28.315 1.00 81.56 570 CYS A CA 1
ATOM 4574 C C . CYS A 1 570 ? -4.099 11.359 -27.348 1.00 81.56 570 CYS A C 1
ATOM 4576 O O . CYS A 1 570 ? -2.932 11.704 -27.454 1.00 81.56 570 CYS A O 1
ATOM 4578 N N . ILE A 1 571 ? -4.884 11.825 -26.378 1.00 85.00 571 ILE A N 1
ATOM 4579 C CA . ILE A 1 571 ? -4.388 12.780 -25.377 1.00 85.00 571 ILE A CA 1
ATOM 4580 C C . ILE A 1 571 ? -3.597 12.006 -24.317 1.00 85.00 571 ILE A C 1
ATOM 4582 O O . ILE A 1 571 ? -4.177 11.221 -23.557 1.00 85.00 571 ILE A O 1
ATOM 4586 N N . ILE A 1 572 ? -2.281 12.219 -24.297 1.00 89.12 572 ILE A N 1
ATOM 4587 C CA . ILE A 1 572 ? -1.351 11.665 -23.306 1.00 89.12 572 ILE A CA 1
ATOM 4588 C C . ILE A 1 572 ? -0.564 12.824 -22.698 1.00 89.12 572 ILE A C 1
ATOM 4590 O O . ILE A 1 572 ? 0.163 13.519 -23.410 1.00 89.12 572 ILE A O 1
ATOM 4594 N N . ASN A 1 573 ? -0.699 13.008 -21.386 1.00 91.94 573 ASN A N 1
ATOM 4595 C CA . ASN A 1 573 ? 0.078 13.980 -20.620 1.00 91.94 573 ASN A CA 1
ATOM 4596 C C . ASN A 1 573 ? 1.300 13.310 -19.972 1.00 91.94 573 ASN A C 1
ATOM 4598 O O . ASN A 1 573 ? 1.299 12.105 -19.732 1.00 91.94 573 ASN A O 1
ATOM 4602 N N . ASP A 1 574 ? 2.318 14.084 -19.590 1.00 94.25 574 ASP A N 1
ATOM 4603 C CA . ASP A 1 574 ? 3.487 13.558 -18.858 1.00 94.25 574 ASP A CA 1
ATOM 4604 C C . ASP A 1 574 ? 3.085 12.792 -17.583 1.00 94.25 574 ASP A C 1
ATOM 4606 O O . ASP A 1 574 ? 3.663 11.762 -17.243 1.00 94.25 574 ASP A O 1
ATOM 4610 N N . GLU A 1 575 ? 2.043 13.265 -16.898 1.00 93.56 575 GLU A N 1
ATOM 4611 C CA . GLU A 1 575 ? 1.507 12.659 -15.678 1.00 93.56 575 GLU A CA 1
ATOM 4612 C C . GLU A 1 575 ? 0.829 11.300 -15.928 1.00 93.56 575 GLU A C 1
ATOM 4614 O O . GLU A 1 575 ? 0.661 10.534 -14.977 1.00 93.56 575 GLU A O 1
ATOM 4619 N N . ASP A 1 576 ? 0.487 10.968 -17.178 1.00 93.12 576 ASP A N 1
ATOM 4620 C CA . ASP A 1 576 ? -0.079 9.675 -17.575 1.00 93.12 576 ASP A CA 1
ATOM 4621 C C . ASP A 1 576 ? 0.987 8.583 -17.738 1.00 93.12 576 ASP A C 1
ATOM 4623 O O . ASP A 1 576 ? 0.640 7.396 -17.752 1.00 93.12 576 ASP A O 1
ATOM 4627 N N . ILE A 1 577 ? 2.265 8.968 -17.844 1.00 95.62 577 ILE A N 1
ATOM 4628 C CA . ILE A 1 577 ? 3.403 8.075 -18.072 1.00 95.62 577 ILE A CA 1
ATOM 4629 C C . ILE A 1 577 ? 4.185 7.894 -16.768 1.00 95.62 577 ILE A C 1
ATOM 4631 O O . ILE A 1 577 ? 4.518 8.852 -16.066 1.00 95.62 577 ILE A O 1
ATOM 4635 N N . GLY A 1 578 ? 4.518 6.647 -16.448 1.00 97.38 578 GLY A N 1
ATOM 4636 C CA . GLY A 1 578 ? 5.440 6.312 -15.371 1.00 97.38 578 GLY A CA 1
ATOM 4637 C C . GLY A 1 578 ? 6.546 5.371 -15.818 1.00 97.38 578 GLY A C 1
ATOM 4638 O O . GLY A 1 578 ? 6.304 4.426 -16.566 1.00 97.38 578 GLY A O 1
ATOM 4639 N N . VAL A 1 579 ? 7.762 5.605 -15.329 1.00 98.31 579 VAL A N 1
ATOM 4640 C CA . VAL A 1 579 ? 8.909 4.716 -15.520 1.00 98.31 579 VAL A CA 1
ATOM 4641 C C . VAL A 1 579 ? 9.309 4.088 -14.190 1.00 98.31 579 VAL A C 1
ATOM 4643 O O . VAL A 1 579 ? 9.628 4.792 -13.228 1.00 98.31 579 VAL A O 1
ATOM 4646 N N . ILE A 1 580 ? 9.341 2.759 -14.159 1.00 97.50 580 ILE A N 1
ATOM 4647 C CA . ILE A 1 580 ? 9.765 1.970 -13.007 1.00 97.50 580 ILE A CA 1
ATOM 4648 C C . ILE A 1 580 ? 11.147 1.383 -13.288 1.00 97.50 580 ILE A C 1
ATOM 4650 O O . ILE A 1 580 ? 11.331 0.594 -14.217 1.00 97.50 580 ILE A O 1
ATOM 4654 N N . ALA A 1 581 ? 12.120 1.753 -12.457 1.00 95.25 581 ALA A N 1
ATOM 4655 C CA . ALA A 1 581 ? 13.492 1.270 -12.543 1.00 95.25 581 ALA A CA 1
ATOM 4656 C C . ALA A 1 581 ? 13.947 0.687 -11.190 1.00 95.25 581 ALA A C 1
ATOM 4658 O O . ALA A 1 581 ? 13.992 1.404 -10.192 1.00 95.25 581 ALA A O 1
ATOM 4659 N N . PRO A 1 582 ? 14.346 -0.592 -11.120 1.00 90.06 582 PRO A N 1
ATOM 4660 C CA . PRO A 1 582 ? 14.691 -1.279 -9.873 1.00 90.06 582 PRO A CA 1
ATOM 4661 C C . PRO A 1 582 ? 15.981 -0.751 -9.230 1.00 90.06 582 PRO A C 1
ATOM 4663 O O . PRO A 1 582 ? 16.217 -0.969 -8.043 1.00 90.06 582 PRO A O 1
ATOM 4666 N N . TYR A 1 583 ? 16.815 -0.042 -9.995 1.00 89.88 583 TYR A N 1
ATOM 4667 C CA . TYR A 1 583 ? 18.075 0.527 -9.531 1.00 89.88 583 TYR A CA 1
ATOM 4668 C C . TYR A 1 583 ? 18.017 2.053 -9.558 1.00 89.88 583 TYR A C 1
ATOM 4670 O O . TYR A 1 583 ? 17.715 2.658 -10.587 1.00 89.88 583 TYR A O 1
ATOM 4678 N N . LYS A 1 584 ? 18.389 2.687 -8.437 1.00 90.38 584 LYS A N 1
ATOM 4679 C CA . LYS A 1 584 ? 18.434 4.154 -8.320 1.00 90.38 584 LYS A CA 1
ATOM 4680 C C . LYS A 1 584 ? 19.352 4.787 -9.366 1.00 90.38 584 LYS A C 1
ATOM 4682 O O . LYS A 1 584 ? 19.027 5.851 -9.878 1.00 90.38 584 LYS A O 1
ATOM 4687 N N . TYR A 1 585 ? 20.464 4.126 -9.703 1.00 93.38 585 TYR A N 1
ATOM 4688 C CA . TYR A 1 585 ? 21.379 4.625 -10.730 1.00 93.38 585 TYR A CA 1
ATOM 4689 C C . TYR A 1 585 ? 20.714 4.695 -12.114 1.00 93.38 585 TYR A C 1
ATOM 4691 O O . TYR A 1 585 ? 20.796 5.737 -12.755 1.00 93.38 585 TYR A O 1
ATOM 4699 N N . GLN A 1 586 ? 19.969 3.660 -12.522 1.00 95.50 586 GLN A N 1
ATOM 4700 C CA . GLN A 1 586 ? 19.157 3.687 -13.746 1.00 95.50 586 GLN A CA 1
ATOM 4701 C C . GLN A 1 586 ? 18.073 4.774 -13.696 1.00 95.50 586 GLN A C 1
ATOM 4703 O O . GLN A 1 586 ? 17.916 5.531 -14.652 1.00 95.50 586 GLN A O 1
ATOM 4708 N N . ALA A 1 587 ? 17.343 4.882 -12.580 1.00 94.88 587 ALA A N 1
ATOM 4709 C CA . ALA A 1 587 ? 16.279 5.874 -12.427 1.00 94.88 587 ALA A CA 1
ATOM 4710 C C . ALA A 1 587 ? 16.803 7.312 -12.587 1.00 94.88 587 ALA A C 1
ATOM 4712 O O . ALA A 1 587 ? 16.234 8.102 -13.337 1.00 94.88 587 ALA A O 1
ATOM 4713 N N . SER A 1 588 ? 17.910 7.648 -11.916 1.00 94.06 588 SER A N 1
ATOM 4714 C CA . SER A 1 588 ? 18.549 8.962 -12.052 1.00 94.06 588 SER A CA 1
ATOM 4715 C C . SER A 1 588 ? 19.086 9.194 -13.460 1.00 94.06 588 SER A C 1
ATOM 4717 O O . SER A 1 588 ? 18.856 10.258 -14.023 1.00 94.06 588 SER A O 1
ATOM 4719 N N . PHE A 1 589 ? 19.709 8.181 -14.064 1.00 96.19 589 PHE A N 1
ATOM 4720 C CA . PHE A 1 589 ? 20.259 8.267 -15.415 1.00 96.19 589 PHE A CA 1
ATOM 4721 C C . PHE A 1 589 ? 19.198 8.564 -16.486 1.00 96.19 589 PHE A C 1
ATOM 4723 O O . PHE A 1 589 ? 19.463 9.333 -17.414 1.00 96.19 589 PHE A O 1
ATOM 4730 N N . ILE A 1 590 ? 18.003 7.976 -16.357 1.00 97.44 590 ILE A N 1
ATOM 4731 C CA . ILE A 1 590 ? 16.854 8.266 -17.226 1.00 97.44 590 ILE A CA 1
ATOM 4732 C C . ILE A 1 590 ? 16.325 9.675 -16.943 1.00 97.44 590 ILE A C 1
ATOM 4734 O O . ILE A 1 590 ? 16.129 10.441 -17.881 1.00 97.44 590 ILE A O 1
ATOM 4738 N N . ARG A 1 591 ? 16.144 10.043 -15.667 1.00 96.00 591 ARG A N 1
ATOM 4739 C CA . ARG A 1 591 ? 15.613 11.358 -15.272 1.00 96.00 591 ARG A CA 1
ATOM 4740 C C . ARG A 1 591 ? 16.468 12.517 -15.789 1.00 96.00 591 ARG A C 1
ATOM 4742 O O . ARG A 1 591 ? 15.922 13.492 -16.278 1.00 96.00 591 ARG A O 1
ATOM 4749 N N . GLU A 1 592 ? 17.792 12.387 -15.739 1.00 95.50 592 GLU A N 1
ATOM 4750 C CA . GLU A 1 592 ? 18.744 13.381 -16.267 1.00 95.50 592 GLU A CA 1
ATOM 4751 C C . GLU A 1 592 ? 18.642 13.593 -17.789 1.00 95.50 592 GLU A C 1
ATOM 4753 O O . GLU A 1 592 ? 19.133 14.597 -18.299 1.00 95.50 592 GLU A O 1
ATOM 4758 N N . ARG A 1 593 ? 18.038 12.648 -18.520 1.00 96.31 593 ARG A N 1
ATOM 4759 C CA . ARG A 1 593 ? 17.859 12.693 -19.982 1.00 96.31 593 ARG A CA 1
ATOM 4760 C C . ARG A 1 593 ? 16.451 13.085 -20.412 1.00 96.31 593 ARG A C 1
ATOM 4762 O O . ARG A 1 593 ? 16.207 13.203 -21.612 1.00 96.31 593 ARG A O 1
ATOM 4769 N N . LEU A 1 594 ? 15.535 13.250 -19.463 1.00 94.69 594 LEU A N 1
ATOM 4770 C CA . LEU A 1 594 ? 14.236 13.850 -19.731 1.00 94.69 594 LEU A CA 1
ATOM 4771 C C . LEU A 1 594 ? 14.379 15.369 -19.870 1.00 94.69 594 LEU A C 1
ATOM 4773 O O . LEU A 1 594 ? 15.363 15.970 -19.434 1.00 94.69 594 LEU A O 1
ATOM 4777 N N . GLU A 1 595 ? 13.386 15.991 -20.497 1.00 90.44 595 GLU A N 1
ATOM 4778 C CA . GLU A 1 595 ? 13.266 17.449 -20.553 1.00 90.44 595 GLU A CA 1
ATOM 4779 C C . GLU A 1 595 ? 13.168 18.016 -19.125 1.00 90.44 595 GLU A C 1
ATOM 4781 O O . GLU A 1 595 ? 12.602 17.378 -18.235 1.00 90.44 595 GLU A O 1
ATOM 4786 N N . LYS A 1 596 ? 13.741 19.203 -18.875 1.00 86.31 596 LYS A N 1
ATOM 4787 C CA . LYS A 1 596 ? 13.841 19.770 -17.513 1.00 86.31 596 LYS A CA 1
ATOM 4788 C C . LYS A 1 596 ? 12.480 20.021 -16.856 1.00 86.31 596 LYS A C 1
ATOM 4790 O O . LYS A 1 596 ? 12.380 19.987 -15.635 1.00 86.31 596 LYS A O 1
ATOM 4795 N N . ASP A 1 597 ? 11.472 20.306 -17.663 1.00 88.44 597 ASP A N 1
ATOM 4796 C CA . ASP A 1 597 ? 10.080 20.554 -17.297 1.00 88.44 597 ASP A CA 1
ATOM 4797 C C . ASP A 1 597 ? 9.210 19.291 -17.370 1.00 88.44 597 ASP A C 1
ATOM 4799 O O . ASP A 1 597 ? 8.007 19.352 -17.105 1.00 88.44 597 ASP A O 1
ATOM 4803 N N . SER A 1 598 ? 9.811 18.137 -17.677 1.00 91.06 598 SER A N 1
ATOM 4804 C CA . SER A 1 598 ? 9.081 16.883 -17.735 1.00 91.06 598 SER A CA 1
ATOM 4805 C C . SER A 1 598 ? 8.489 16.517 -16.377 1.00 91.06 598 SER A C 1
ATOM 4807 O O . SER A 1 598 ? 9.188 16.446 -15.364 1.00 91.06 598 SER A O 1
ATOM 4809 N N . LYS A 1 599 ? 7.193 16.199 -16.370 1.00 93.56 599 LYS A N 1
ATOM 4810 C CA . LYS A 1 599 ? 6.481 15.711 -15.177 1.00 93.56 599 LYS A CA 1
ATOM 4811 C C . LYS A 1 599 ? 6.404 14.184 -15.107 1.00 93.56 599 LYS A C 1
ATOM 4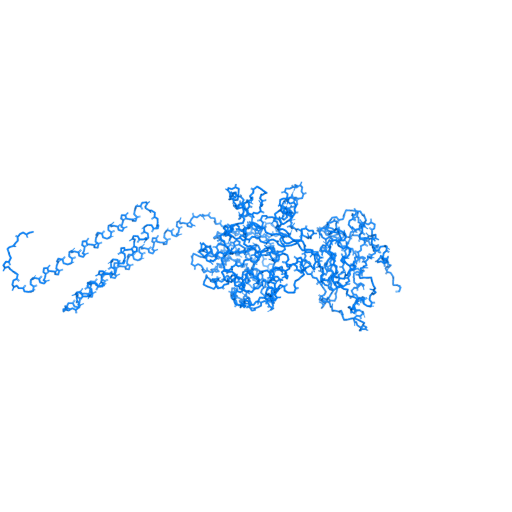813 O O . LYS A 1 599 ? 5.712 13.638 -14.244 1.00 93.56 599 LYS A O 1
ATOM 4818 N N . ILE A 1 600 ? 7.097 13.488 -16.011 1.00 95.25 600 ILE A N 1
ATOM 4819 C CA . ILE A 1 600 ? 7.122 12.026 -16.046 1.00 95.25 600 ILE A CA 1
ATOM 4820 C C . ILE A 1 600 ? 7.836 11.527 -14.798 1.00 95.25 600 ILE A C 1
ATOM 4822 O O . ILE A 1 600 ? 8.992 11.853 -14.521 1.00 95.25 600 ILE A O 1
ATOM 4826 N N . GLN A 1 601 ? 7.147 10.685 -14.043 1.00 94.31 601 GLN A N 1
ATOM 4827 C CA . GLN A 1 601 ? 7.715 10.126 -12.834 1.00 94.31 601 GLN A CA 1
ATOM 4828 C C . GLN A 1 601 ? 8.658 8.969 -13.185 1.00 94.31 601 GLN A C 1
ATOM 4830 O O . GLN A 1 601 ? 8.269 8.004 -13.838 1.00 94.31 601 GLN A O 1
ATOM 4835 N N . VAL A 1 602 ? 9.898 9.023 -12.704 1.00 96.25 602 VAL A N 1
ATOM 4836 C CA . VAL A 1 602 ? 10.883 7.940 -12.853 1.00 96.25 602 VAL A CA 1
ATOM 4837 C C . VAL A 1 602 ? 11.354 7.540 -11.468 1.00 96.25 602 VAL A C 1
ATOM 4839 O O . VAL A 1 602 ? 11.974 8.358 -10.789 1.00 96.25 602 VAL A O 1
ATOM 4842 N N . ASP A 1 603 ? 11.062 6.324 -11.013 1.00 93.12 603 ASP A N 1
ATOM 4843 C CA . ASP A 1 603 ? 11.471 5.892 -9.671 1.00 93.12 603 ASP A CA 1
ATOM 4844 C C . ASP A 1 603 ? 11.492 4.367 -9.488 1.00 93.12 603 ASP A C 1
ATOM 4846 O O . ASP A 1 603 ? 11.188 3.609 -10.410 1.00 93.12 603 ASP A O 1
ATOM 4850 N N . THR A 1 604 ? 11.889 3.908 -8.298 1.00 91.38 604 THR A N 1
ATOM 4851 C CA . THR A 1 604 ? 11.888 2.478 -7.956 1.00 91.38 604 THR A CA 1
ATOM 4852 C C . THR A 1 604 ? 10.487 1.947 -7.661 1.00 91.38 604 THR A C 1
ATOM 4854 O O . THR A 1 604 ? 9.564 2.707 -7.363 1.00 91.38 604 THR A O 1
ATOM 4857 N N . VAL A 1 605 ? 10.332 0.618 -7.709 1.00 89.69 605 VAL A N 1
ATOM 4858 C CA . VAL A 1 605 ? 9.058 -0.073 -7.437 1.00 89.69 605 VAL A CA 1
ATOM 4859 C C . VAL A 1 605 ? 8.496 0.323 -6.068 1.00 89.69 605 VAL A C 1
ATOM 4861 O O . VAL A 1 605 ? 7.302 0.577 -5.944 1.00 89.69 605 VAL A O 1
ATOM 4864 N N . GLU A 1 606 ? 9.359 0.433 -5.054 1.00 85.94 606 GLU A N 1
ATOM 4865 C CA . GLU A 1 606 ? 8.981 0.790 -3.682 1.00 85.94 606 GLU A CA 1
ATOM 4866 C C . GLU A 1 606 ? 8.327 2.172 -3.591 1.00 85.94 606 GLU A C 1
ATOM 4868 O O . GLU A 1 606 ? 7.376 2.359 -2.841 1.00 85.94 606 GLU A O 1
ATOM 4873 N N . LYS A 1 607 ? 8.791 3.147 -4.376 1.00 85.06 607 LYS A N 1
ATOM 4874 C CA . LYS A 1 607 ? 8.196 4.490 -4.388 1.00 85.06 607 LYS A CA 1
ATOM 4875 C C . LYS A 1 607 ? 6.981 4.616 -5.301 1.00 85.06 607 LYS A C 1
ATOM 4877 O O . LYS A 1 607 ? 6.209 5.554 -5.147 1.00 85.06 607 LYS A O 1
ATOM 4882 N N . TYR A 1 608 ? 6.803 3.677 -6.226 1.00 83.25 608 TYR A N 1
ATOM 4883 C CA . TYR A 1 608 ? 5.600 3.559 -7.051 1.00 83.25 608 TYR A CA 1
ATOM 4884 C C . TYR A 1 608 ? 4.427 2.892 -6.325 1.00 83.25 608 TYR A C 1
ATOM 4886 O O . TYR A 1 608 ? 3.323 2.785 -6.865 1.00 83.25 608 TYR A O 1
ATOM 4894 N N . GLN A 1 609 ? 4.643 2.428 -5.099 1.00 76.38 609 GLN A N 1
ATOM 4895 C CA . GLN A 1 609 ? 3.616 1.790 -4.299 1.00 76.38 609 GLN A CA 1
ATOM 4896 C C . GLN A 1 609 ? 2.455 2.747 -3.997 1.00 76.38 609 GLN A C 1
ATOM 4898 O O . GLN A 1 609 ? 2.648 3.903 -3.633 1.00 76.38 609 GLN A O 1
ATOM 4903 N N . GLY A 1 610 ? 1.226 2.264 -4.191 1.00 69.94 610 GLY A N 1
ATOM 4904 C CA . GLY A 1 610 ? 0.014 3.089 -4.085 1.00 69.94 610 GLY A CA 1
ATOM 4905 C C . GLY A 1 610 ? -0.187 4.082 -5.240 1.00 69.94 610 GLY A C 1
ATOM 4906 O O . GLY A 1 610 ? -1.179 4.801 -5.252 1.00 69.94 610 GLY A O 1
ATOM 4907 N N . MET A 1 611 ? 0.715 4.112 -6.224 1.00 84.44 611 MET A N 1
ATOM 4908 C CA . MET A 1 611 ? 0.583 4.925 -7.433 1.00 84.44 611 MET A CA 1
ATOM 4909 C C . MET A 1 611 ? 0.134 4.059 -8.610 1.00 84.44 611 MET A C 1
ATOM 4911 O O . MET A 1 611 ? 0.266 2.834 -8.593 1.00 84.44 611 MET A O 1
ATOM 4915 N N . GLU A 1 612 ? -0.422 4.702 -9.627 1.00 89.56 612 GLU A N 1
ATOM 4916 C CA . GLU A 1 612 ? -0.927 4.078 -10.848 1.00 89.56 612 GLU A CA 1
ATOM 4917 C C . GLU A 1 612 ? -0.823 5.087 -11.992 1.00 89.56 612 GLU A C 1
ATOM 4919 O O . GLU A 1 612 ? -0.960 6.294 -11.776 1.00 89.56 612 GLU A O 1
ATOM 4924 N N . LYS A 1 613 ? -0.557 4.604 -13.206 1.00 93.94 613 LYS A N 1
ATOM 4925 C CA . LYS A 1 613 ? -0.396 5.443 -14.401 1.00 93.94 613 LYS A CA 1
ATOM 4926 C C . LYS A 1 613 ? -1.109 4.803 -15.580 1.00 93.94 613 LYS A C 1
ATOM 4928 O O . LYS A 1 613 ? -1.264 3.580 -15.625 1.00 93.94 613 LYS A O 1
ATOM 4933 N N . ARG A 1 614 ? -1.555 5.612 -16.547 1.00 92.12 614 ARG A N 1
ATOM 4934 C CA . ARG A 1 614 ? -2.164 5.065 -17.771 1.00 92.12 614 ARG A CA 1
ATOM 4935 C C . ARG A 1 614 ? -1.150 4.209 -18.523 1.00 92.12 614 ARG A C 1
ATOM 4937 O O . ARG A 1 614 ? -1.512 3.127 -18.973 1.00 92.12 614 ARG A O 1
ATOM 4944 N N . ILE A 1 615 ? 0.102 4.654 -18.563 1.00 94.12 615 ILE A N 1
ATOM 4945 C CA . ILE A 1 615 ? 1.211 3.979 -19.228 1.00 94.12 615 ILE A CA 1
ATOM 4946 C C . ILE A 1 615 ? 2.325 3.727 -18.211 1.00 94.12 615 ILE A C 1
ATOM 4948 O O . ILE A 1 615 ? 2.768 4.653 -17.532 1.00 94.12 615 ILE A O 1
ATOM 4952 N N . ILE A 1 616 ? 2.801 2.485 -18.126 1.00 97.25 616 ILE A N 1
ATOM 4953 C CA . ILE A 1 616 ? 3.975 2.117 -17.328 1.00 97.25 616 ILE A CA 1
ATOM 4954 C C . ILE A 1 616 ? 5.046 1.513 -18.226 1.00 97.25 616 ILE A C 1
ATOM 4956 O O . ILE A 1 616 ? 4.778 0.601 -19.006 1.00 97.25 616 ILE A O 1
ATOM 4960 N N . ILE A 1 617 ? 6.273 2.002 -18.068 1.00 98.19 617 ILE A N 1
ATOM 4961 C CA . ILE A 1 617 ? 7.477 1.471 -18.703 1.00 98.19 617 ILE A CA 1
ATOM 4962 C C . ILE A 1 617 ? 8.392 0.931 -17.602 1.00 98.19 617 ILE A C 1
ATOM 4964 O O . ILE A 1 617 ? 8.804 1.669 -16.709 1.00 98.19 617 ILE A O 1
ATOM 4968 N N . ILE A 1 618 ? 8.724 -0.352 -17.652 1.00 98.00 618 ILE A N 1
ATOM 4969 C CA . ILE A 1 618 ? 9.616 -1.024 -16.707 1.00 98.00 618 ILE A CA 1
ATOM 4970 C C . ILE A 1 618 ? 10.949 -1.280 -17.408 1.00 98.00 618 ILE A C 1
ATOM 4972 O O . ILE A 1 618 ? 10.963 -1.861 -18.485 1.00 98.00 618 ILE A O 1
ATOM 4976 N N . THR A 1 619 ? 12.068 -0.893 -16.800 1.00 97.06 619 THR A N 1
ATOM 4977 C CA . THR A 1 619 ? 13.425 -1.297 -17.230 1.00 97.06 619 THR A CA 1
ATOM 4978 C C . THR A 1 619 ? 13.988 -2.286 -16.220 1.00 97.06 619 THR A C 1
ATOM 4980 O O . THR A 1 619 ? 13.899 -2.056 -15.015 1.00 97.06 619 THR A O 1
ATOM 4983 N N . THR A 1 620 ? 14.543 -3.405 -16.679 1.00 95.31 620 THR A N 1
ATOM 4984 C CA . THR A 1 620 ? 15.023 -4.487 -15.796 1.00 95.31 620 THR A CA 1
ATOM 4985 C C . THR A 1 620 ? 16.519 -4.397 -15.497 1.00 95.31 620 THR A C 1
ATOM 4987 O O . THR A 1 620 ? 16.962 -4.848 -14.437 1.00 95.31 620 THR A O 1
ATOM 4990 N N . VAL A 1 621 ? 17.287 -3.728 -16.360 1.00 93.44 621 VAL A N 1
ATOM 4991 C CA . VAL A 1 621 ? 18.712 -3.375 -16.253 1.00 93.44 621 VAL A CA 1
ATOM 4992 C C . VAL A 1 621 ? 19.681 -4.554 -16.350 1.00 93.44 621 VAL A C 1
ATOM 4994 O O . VAL A 1 621 ? 20.785 -4.404 -16.875 1.00 93.44 621 VAL A O 1
ATOM 4997 N N . ARG A 1 622 ? 19.333 -5.707 -15.777 1.00 90.88 622 ARG A N 1
ATOM 4998 C CA . ARG A 1 622 ? 20.271 -6.814 -15.573 1.00 90.88 622 ARG A CA 1
ATOM 4999 C C . ARG A 1 622 ? 20.458 -7.636 -16.835 1.00 90.88 622 ARG A C 1
ATOM 5001 O O . ARG A 1 622 ? 19.506 -8.016 -17.501 1.00 90.88 622 ARG A O 1
ATOM 5008 N N . THR A 1 623 ? 21.715 -7.979 -17.088 1.00 86.12 623 THR A N 1
ATOM 5009 C CA . THR A 1 623 ? 22.132 -8.758 -18.265 1.00 86.12 623 THR A CA 1
ATOM 5010 C C . THR A 1 623 ? 22.767 -10.097 -17.888 1.00 86.12 623 THR A C 1
ATOM 5012 O O . THR A 1 623 ? 23.087 -10.899 -18.765 1.00 86.12 623 THR A O 1
ATOM 5015 N N . LYS A 1 624 ? 22.921 -10.355 -16.581 1.00 81.19 624 LYS A N 1
ATOM 5016 C CA . LYS A 1 624 ? 23.470 -11.584 -15.989 1.00 81.19 624 LYS A CA 1
ATOM 5017 C C . LYS A 1 624 ? 22.395 -12.362 -15.223 1.00 81.19 624 LYS A C 1
ATOM 5019 O O . LYS A 1 624 ? 21.450 -11.770 -14.710 1.00 81.19 624 LYS A O 1
ATOM 5024 N N . SER A 1 625 ? 22.615 -13.665 -15.034 1.00 69.12 625 SER A N 1
ATOM 5025 C CA . SER A 1 625 ? 21.679 -14.597 -14.375 1.00 69.12 625 SER A CA 1
ATOM 5026 C C . SER A 1 625 ? 21.338 -14.257 -12.916 1.00 69.12 625 SER A C 1
ATOM 5028 O O . SER A 1 625 ? 20.279 -14.629 -12.416 1.00 69.12 625 SER A O 1
ATOM 5030 N N . LYS A 1 626 ? 22.192 -13.512 -12.199 1.00 77.44 626 LYS A N 1
ATOM 5031 C CA . LYS A 1 626 ? 21.895 -13.070 -10.826 1.00 77.44 626 LYS A CA 1
ATOM 5032 C C . LYS A 1 626 ? 21.010 -11.824 -10.826 1.00 77.44 626 LYS A C 1
ATOM 5034 O O . LYS A 1 626 ? 21.500 -10.709 -10.639 1.00 77.44 626 LYS A O 1
ATOM 5039 N N . LEU A 1 627 ? 19.707 -12.036 -10.969 1.00 79.38 627 LEU A N 1
ATOM 5040 C CA . LEU A 1 627 ? 18.678 -10.997 -11.082 1.00 79.38 627 LEU A CA 1
ATOM 5041 C C . LEU A 1 627 ? 18.576 -10.074 -9.850 1.00 79.38 627 LEU A C 1
ATOM 5043 O O . LEU A 1 627 ? 18.297 -8.882 -9.972 1.00 79.38 627 LEU A O 1
ATOM 5047 N N . GLY A 1 628 ? 18.883 -10.570 -8.648 1.00 79.62 628 GLY A N 1
ATOM 5048 C CA . GLY A 1 628 ? 18.774 -9.764 -7.428 1.00 79.62 628 GLY A CA 1
ATOM 5049 C C . GLY A 1 628 ? 17.325 -9.332 -7.179 1.00 79.62 628 GLY A C 1
ATOM 5050 O O . GLY A 1 628 ? 16.421 -10.159 -7.241 1.00 79.62 628 GLY A O 1
ATOM 5051 N N . PHE A 1 629 ? 17.092 -8.044 -6.913 1.00 76.44 629 PHE A N 1
ATOM 5052 C CA . PHE A 1 629 ? 15.766 -7.536 -6.537 1.00 76.44 629 PHE A CA 1
ATOM 5053 C C . PHE A 1 629 ? 14.693 -7.724 -7.619 1.00 76.44 629 PHE A C 1
ATOM 5055 O O . PHE A 1 629 ? 13.529 -7.877 -7.270 1.00 76.44 629 PHE A O 1
ATOM 5062 N N . ILE A 1 630 ? 15.059 -7.757 -8.904 1.00 84.88 630 ILE A N 1
ATOM 5063 C CA . ILE A 1 630 ? 14.088 -7.949 -9.996 1.00 84.88 630 ILE A CA 1
ATOM 5064 C C . ILE A 1 630 ? 13.600 -9.393 -10.141 1.00 84.88 630 ILE A C 1
ATOM 5066 O O . ILE A 1 630 ? 12.653 -9.617 -10.878 1.00 84.88 630 ILE A O 1
ATOM 5070 N N . GLY A 1 631 ? 14.211 -10.364 -9.453 1.00 85.56 631 GLY A N 1
ATOM 5071 C CA . GLY A 1 631 ? 13.698 -11.739 -9.391 1.00 85.56 631 GLY A CA 1
ATOM 5072 C C . GLY A 1 631 ? 12.636 -11.948 -8.304 1.00 85.56 631 GLY A C 1
ATOM 5073 O O . GLY A 1 631 ? 12.101 -13.044 -8.172 1.00 85.56 631 GLY A O 1
ATOM 5074 N N . ASP A 1 632 ? 12.352 -10.924 -7.495 1.00 89.31 632 ASP A N 1
ATOM 5075 C CA . ASP A 1 632 ? 11.378 -10.997 -6.411 1.00 89.31 632 ASP A CA 1
ATOM 5076 C C . ASP A 1 632 ? 9.943 -10.908 -6.951 1.00 89.31 632 ASP A C 1
ATOM 5078 O O . ASP A 1 632 ? 9.541 -9.885 -7.508 1.00 89.31 632 ASP A O 1
ATOM 5082 N N . MET A 1 633 ? 9.159 -11.970 -6.740 1.00 92.19 633 MET A N 1
ATOM 5083 C CA . MET A 1 633 ? 7.763 -12.079 -7.189 1.00 92.19 633 MET A CA 1
ATOM 5084 C C . MET A 1 633 ? 6.920 -10.856 -6.804 1.00 92.19 633 MET A C 1
ATOM 5086 O O . MET A 1 633 ? 6.165 -10.336 -7.625 1.00 92.19 633 MET A O 1
ATOM 5090 N N . ARG A 1 634 ? 7.057 -10.370 -5.563 1.00 91.94 634 ARG A N 1
ATOM 5091 C CA . ARG A 1 634 ? 6.253 -9.259 -5.038 1.00 91.94 634 ARG A CA 1
ATOM 5092 C C . ARG A 1 634 ? 6.575 -7.957 -5.756 1.00 91.94 634 ARG A C 1
ATOM 5094 O O . ARG A 1 634 ? 5.660 -7.188 -6.050 1.00 91.94 634 ARG A O 1
ATOM 5101 N N . ARG A 1 635 ? 7.851 -7.708 -6.072 1.00 92.56 635 ARG A N 1
ATOM 5102 C CA . ARG A 1 635 ? 8.269 -6.551 -6.880 1.00 92.56 635 ARG A CA 1
ATOM 5103 C C . ARG A 1 635 ? 7.753 -6.635 -8.309 1.00 92.56 635 ARG A C 1
ATOM 5105 O O . ARG A 1 635 ? 7.262 -5.627 -8.807 1.00 92.56 635 ARG A O 1
ATOM 5112 N N . ILE A 1 636 ? 7.828 -7.809 -8.938 1.00 94.62 636 ILE A N 1
ATOM 5113 C CA . ILE A 1 636 ? 7.327 -8.020 -10.306 1.00 94.62 636 ILE A CA 1
ATOM 5114 C C . ILE A 1 636 ? 5.822 -7.737 -10.355 1.00 94.62 636 ILE A C 1
ATOM 5116 O O . ILE A 1 636 ? 5.384 -6.872 -11.112 1.00 94.62 636 ILE A O 1
ATOM 5120 N N . ASN A 1 637 ? 5.047 -8.381 -9.478 1.00 95.50 637 ASN A N 1
ATOM 5121 C CA . ASN A 1 637 ? 3.605 -8.173 -9.365 1.00 95.50 637 ASN A CA 1
ATOM 5122 C C . ASN A 1 637 ? 3.262 -6.697 -9.106 1.00 95.50 637 ASN A C 1
ATOM 5124 O O . ASN A 1 637 ? 2.440 -6.094 -9.798 1.00 95.50 637 ASN A O 1
ATOM 5128 N N . THR A 1 638 ? 3.957 -6.073 -8.150 1.00 94.31 638 THR A N 1
ATOM 5129 C CA . THR A 1 638 ? 3.753 -4.657 -7.826 1.00 94.31 638 THR A CA 1
ATOM 5130 C C . THR A 1 638 ? 4.042 -3.760 -9.018 1.00 94.31 638 THR A C 1
ATOM 5132 O O . THR A 1 638 ? 3.299 -2.805 -9.182 1.00 94.31 638 THR A O 1
ATOM 5135 N N . ALA A 1 639 ? 5.074 -4.029 -9.825 1.00 95.31 639 ALA A N 1
ATOM 5136 C CA . ALA A 1 639 ? 5.457 -3.186 -10.955 1.00 95.31 639 ALA A CA 1
ATOM 5137 C C . ALA A 1 639 ? 4.502 -3.336 -12.153 1.00 95.31 639 ALA A C 1
ATOM 5139 O O . ALA A 1 639 ? 4.019 -2.330 -12.672 1.00 95.31 639 ALA A O 1
ATOM 5140 N N . ILE A 1 640 ? 4.183 -4.574 -12.547 1.00 95.44 640 ILE A N 1
ATOM 5141 C CA . ILE A 1 640 ? 3.283 -4.887 -13.674 1.00 95.44 640 ILE A CA 1
ATOM 5142 C C . ILE A 1 640 ? 1.881 -4.312 -13.422 1.00 95.44 640 ILE A C 1
ATOM 5144 O O . ILE A 1 640 ? 1.290 -3.683 -14.297 1.00 95.44 640 ILE A O 1
ATOM 5148 N N . SER A 1 641 ? 1.375 -4.434 -12.192 1.00 94.88 641 SER A N 1
ATOM 5149 C CA . SER A 1 641 ? 0.021 -3.997 -11.823 1.00 94.88 641 SER A CA 1
ATOM 5150 C C . SER A 1 641 ? -0.170 -2.478 -11.636 1.00 94.88 641 SER A C 1
ATOM 5152 O O . SER A 1 641 ? -1.248 -2.034 -11.221 1.00 94.88 641 SER A O 1
ATOM 5154 N N . ARG A 1 642 ? 0.850 -1.651 -11.928 1.00 95.00 642 ARG A N 1
ATOM 5155 C CA . ARG A 1 642 ? 0.725 -0.174 -11.921 1.00 95.00 642 ARG A CA 1
ATOM 5156 C C . ARG A 1 642 ? 0.121 0.386 -13.204 1.00 95.00 642 ARG A C 1
ATOM 5158 O O . ARG A 1 642 ? -0.328 1.534 -13.196 1.00 95.00 642 ARG A O 1
ATOM 5165 N N . ALA A 1 643 ? 0.135 -0.394 -14.284 1.00 94.38 643 ALA A N 1
ATOM 5166 C CA . ALA A 1 643 ? -0.363 0.011 -15.589 1.00 94.38 643 ALA A CA 1
ATOM 5167 C C . ALA A 1 643 ? -1.893 -0.071 -15.640 1.00 94.38 643 ALA A C 1
ATOM 5169 O O . ALA A 1 643 ? -2.468 -1.119 -15.340 1.00 94.38 643 ALA A O 1
ATOM 5170 N N . LYS A 1 644 ? -2.555 1.015 -16.052 1.00 92.25 644 LYS A N 1
ATOM 5171 C CA . LYS A 1 644 ? -3.995 0.991 -16.357 1.00 92.25 644 LYS A CA 1
ATOM 5172 C C . LYS A 1 644 ? -4.263 0.561 -17.798 1.00 92.25 644 LYS A C 1
ATOM 5174 O O . LYS A 1 644 ? -5.036 -0.355 -18.024 1.00 92.25 644 LYS A O 1
ATOM 5179 N N . HIS A 1 645 ? -3.609 1.192 -18.770 1.00 90.12 645 HIS A N 1
ATOM 5180 C CA . HIS A 1 645 ? -3.932 1.013 -20.191 1.00 90.12 645 HIS A CA 1
ATOM 5181 C C . HIS A 1 645 ? -2.812 0.356 -20.988 1.00 90.12 645 HIS A C 1
ATOM 5183 O O . HIS A 1 645 ? -3.103 -0.413 -21.897 1.00 90.12 645 HIS A O 1
ATOM 5189 N N . PHE A 1 646 ? -1.547 0.660 -20.678 1.00 92.12 646 PHE A N 1
ATOM 5190 C CA . PHE A 1 646 ? -0.419 0.155 -21.455 1.00 92.12 646 PHE A CA 1
ATOM 5191 C C . PHE A 1 646 ? 0.795 -0.172 -20.583 1.00 92.12 646 PHE A C 1
ATOM 5193 O O . PHE A 1 646 ? 1.202 0.635 -19.742 1.00 92.12 646 PHE A O 1
ATOM 5200 N N . LEU A 1 647 ? 1.392 -1.339 -20.812 1.00 95.12 647 LEU A N 1
ATOM 5201 C CA . LEU A 1 647 ? 2.570 -1.838 -20.114 1.00 95.12 647 LEU A CA 1
ATOM 5202 C C . LEU A 1 647 ? 3.689 -2.150 -21.110 1.00 95.12 647 LEU A C 1
ATOM 5204 O O . LEU A 1 647 ? 3.520 -2.960 -22.017 1.00 95.12 647 LEU A O 1
ATOM 5208 N N . VAL A 1 648 ? 4.862 -1.561 -20.895 1.00 96.25 648 VAL A N 1
ATOM 5209 C CA . VAL A 1 648 ? 6.093 -1.905 -21.615 1.00 96.25 648 VAL A CA 1
ATOM 5210 C C . VAL A 1 648 ? 7.107 -2.435 -20.616 1.00 96.25 648 VAL A C 1
ATOM 5212 O O . VAL A 1 648 ? 7.417 -1.762 -19.638 1.00 96.25 648 VAL A O 1
ATOM 5215 N N . VAL A 1 649 ? 7.657 -3.615 -20.870 1.00 97.62 649 VAL A N 1
ATOM 5216 C CA . VAL A 1 649 ? 8.785 -4.175 -20.124 1.00 97.62 649 VAL A CA 1
ATOM 5217 C C . VAL A 1 649 ? 9.992 -4.216 -21.047 1.00 97.62 649 VAL A C 1
ATOM 5219 O O . VAL A 1 649 ? 9.931 -4.799 -22.120 1.00 97.62 649 VAL A O 1
ATOM 5222 N N . ILE A 1 650 ? 11.080 -3.583 -20.630 1.00 97.69 650 ILE A N 1
ATOM 5223 C CA . ILE A 1 650 ? 12.327 -3.444 -21.376 1.00 97.69 650 ILE A CA 1
ATOM 5224 C C . ILE A 1 650 ? 13.415 -4.195 -20.610 1.00 97.69 650 ILE A C 1
ATOM 5226 O O . ILE A 1 650 ? 13.648 -3.945 -19.422 1.00 97.69 650 ILE A O 1
ATOM 5230 N N . GLY A 1 651 ? 14.075 -5.137 -21.271 1.00 95.56 651 GLY A N 1
ATOM 5231 C CA . GLY A 1 651 ? 15.062 -5.988 -20.622 1.00 95.56 651 GLY A CA 1
ATOM 5232 C C . GLY A 1 651 ? 15.733 -6.954 -21.574 1.00 95.56 651 GLY A C 1
ATOM 5233 O O . GLY A 1 651 ? 15.386 -6.996 -22.744 1.00 95.56 651 GLY A O 1
ATOM 5234 N N . LYS A 1 652 ? 16.679 -7.739 -21.059 1.00 93.88 652 LYS A N 1
ATOM 5235 C CA . LYS A 1 652 ? 17.337 -8.806 -21.819 1.00 93.88 652 LYS A CA 1
ATOM 5236 C C . LYS A 1 652 ? 16.665 -10.148 -21.532 1.00 93.88 652 LYS A C 1
ATOM 5238 O O . LYS A 1 652 ? 16.808 -10.660 -20.418 1.00 93.88 652 LYS A O 1
ATOM 5243 N N . SER A 1 653 ? 15.972 -10.724 -22.514 1.00 93.62 653 SER A N 1
ATOM 5244 C CA . SER A 1 653 ? 15.217 -11.987 -22.369 1.00 93.62 653 SER A CA 1
ATOM 5245 C C . SER A 1 653 ? 16.062 -13.100 -21.739 1.00 93.62 653 SER A C 1
ATOM 5247 O O . SER A 1 653 ? 15.731 -13.600 -20.666 1.00 93.62 653 SER A O 1
ATOM 5249 N N . SER A 1 654 ? 17.240 -13.366 -22.311 1.00 91.88 654 SER A N 1
ATOM 5250 C CA . SER A 1 654 ? 18.142 -14.448 -21.901 1.00 91.88 654 SER A CA 1
ATOM 5251 C C . SER A 1 654 ? 18.639 -14.336 -20.452 1.00 91.88 654 SER A C 1
ATOM 5253 O O . SER A 1 654 ? 19.112 -15.308 -19.863 1.00 91.88 654 SER A O 1
ATOM 5255 N N . ALA A 1 655 ? 18.622 -13.132 -19.869 1.00 91.06 655 ALA A N 1
ATOM 5256 C CA . ALA A 1 655 ? 18.965 -12.937 -18.463 1.00 91.06 655 ALA A CA 1
ATOM 5257 C C . ALA A 1 655 ? 17.760 -13.234 -17.561 1.00 91.06 655 ALA A C 1
ATOM 5259 O O . ALA A 1 655 ? 17.919 -13.874 -16.516 1.00 91.06 655 ALA A O 1
ATOM 5260 N N . LEU A 1 656 ? 16.577 -12.778 -17.978 1.00 91.38 656 LEU A N 1
ATOM 5261 C CA . LEU A 1 656 ? 15.325 -12.834 -17.229 1.00 91.38 656 LEU A CA 1
ATOM 5262 C C . LEU A 1 656 ? 14.688 -14.228 -17.205 1.00 91.38 656 LEU A C 1
ATOM 5264 O O . LEU A 1 656 ? 14.108 -14.581 -16.183 1.00 91.38 656 LEU A O 1
ATOM 5268 N N . GLU A 1 657 ? 14.863 -15.038 -18.251 1.00 87.25 657 GLU A N 1
ATOM 5269 C CA . GLU A 1 657 ? 14.347 -16.418 -18.341 1.00 87.25 657 GLU A CA 1
ATOM 5270 C C . GLU A 1 657 ? 14.829 -17.334 -17.201 1.00 87.25 657 GLU A C 1
ATOM 5272 O O . GLU A 1 657 ? 14.190 -18.326 -16.883 1.00 87.25 657 GLU A O 1
ATOM 5277 N N . ASN A 1 658 ? 15.900 -16.965 -16.488 1.00 82.81 658 ASN A N 1
ATOM 5278 C CA . ASN A 1 658 ? 16.333 -17.675 -15.277 1.00 82.81 658 ASN A CA 1
ATOM 5279 C C . ASN A 1 658 ? 15.382 -17.489 -14.072 1.00 82.81 658 ASN A C 1
ATOM 5281 O O . ASN A 1 658 ? 15.611 -18.059 -13.004 1.00 82.81 658 ASN A O 1
ATOM 5285 N N . SER A 1 659 ? 14.354 -16.646 -14.191 1.00 90.38 659 SER A N 1
ATOM 5286 C CA . SER A 1 659 ? 13.290 -16.480 -13.205 1.00 90.38 659 SER A CA 1
ATOM 5287 C C . SER A 1 659 ? 11.984 -17.008 -13.767 1.00 90.38 659 SER A C 1
ATOM 5289 O O . SER A 1 659 ? 11.495 -16.479 -14.759 1.00 90.38 659 SER A O 1
ATOM 5291 N N . TYR A 1 660 ? 11.370 -17.948 -13.045 1.00 92.19 660 TYR A N 1
ATOM 5292 C CA . TYR A 1 660 ? 10.063 -18.517 -13.380 1.00 92.19 660 TYR A CA 1
ATOM 5293 C C . TYR A 1 660 ? 9.035 -17.453 -13.804 1.00 92.19 660 TYR A C 1
ATOM 5295 O O . TYR A 1 660 ? 8.434 -17.554 -14.864 1.00 92.19 660 TYR A O 1
ATOM 5303 N N . TYR A 1 661 ? 8.864 -16.382 -13.023 1.00 94.12 661 TYR A N 1
ATOM 5304 C CA . TYR A 1 661 ? 7.847 -15.364 -13.318 1.00 94.12 661 TYR A CA 1
ATOM 5305 C C . TYR A 1 661 ? 8.139 -14.563 -14.589 1.00 94.12 661 TYR A C 1
ATOM 5307 O O . TYR A 1 661 ? 7.213 -14.226 -15.325 1.00 94.12 661 TYR A O 1
ATOM 5315 N N . TRP A 1 662 ? 9.408 -14.247 -14.853 1.00 95.12 662 TRP A N 1
ATOM 5316 C CA . TRP A 1 662 ? 9.775 -13.541 -16.076 1.00 95.12 662 TRP A CA 1
ATOM 5317 C C . TRP A 1 662 ? 9.726 -14.450 -17.296 1.00 95.12 662 TRP A C 1
ATOM 5319 O O . TRP A 1 662 ? 9.263 -14.005 -18.338 1.00 95.12 662 TRP A O 1
ATOM 5329 N N . GLU A 1 663 ? 10.152 -15.705 -17.162 1.00 94.81 663 GLU A N 1
ATOM 5330 C CA . GLU A 1 663 ? 10.024 -16.717 -18.207 1.00 94.81 663 GLU A CA 1
ATOM 5331 C C . GLU A 1 663 ? 8.560 -16.856 -18.638 1.00 94.81 663 GLU A C 1
ATOM 5333 O O . GLU A 1 663 ? 8.250 -16.697 -19.816 1.00 94.81 663 GLU A O 1
ATOM 5338 N N . GLN A 1 664 ? 7.643 -17.035 -17.682 1.00 95.19 664 GLN A N 1
ATOM 5339 C CA . GLN A 1 664 ? 6.208 -17.114 -17.965 1.00 95.19 664 GLN A CA 1
ATOM 5340 C C . GLN A 1 664 ? 5.677 -15.823 -18.614 1.00 95.19 664 GLN A C 1
ATOM 5342 O O . GLN A 1 664 ? 4.957 -15.881 -19.610 1.00 95.19 664 GLN A O 1
ATOM 5347 N N . PHE A 1 665 ? 6.073 -14.644 -18.118 1.00 95.44 665 PHE A N 1
ATOM 5348 C CA . PHE A 1 665 ? 5.695 -13.362 -18.728 1.00 95.44 665 PHE A CA 1
ATOM 5349 C C . PHE A 1 665 ? 6.175 -13.242 -20.187 1.00 95.44 665 PHE A C 1
ATOM 5351 O O . PHE A 1 665 ? 5.418 -12.813 -21.061 1.00 95.44 665 PHE A O 1
ATOM 5358 N N . ILE A 1 666 ? 7.425 -13.626 -20.464 1.00 94.94 666 ILE A N 1
ATOM 5359 C CA . ILE A 1 666 ? 8.031 -13.577 -21.800 1.00 94.94 666 ILE A CA 1
ATOM 5360 C C . ILE A 1 666 ? 7.351 -14.583 -22.734 1.00 94.94 666 ILE A C 1
ATOM 5362 O O . ILE A 1 666 ? 7.009 -14.207 -23.853 1.00 94.94 666 ILE A O 1
ATOM 5366 N N . GLN A 1 667 ? 7.076 -15.807 -22.275 1.00 94.06 667 GLN A N 1
ATOM 5367 C CA . GLN A 1 667 ? 6.352 -16.826 -23.046 1.00 94.06 667 GLN A CA 1
ATOM 5368 C C . GLN A 1 667 ? 4.955 -16.340 -23.449 1.00 94.06 667 GLN A C 1
ATOM 5370 O O . GLN A 1 667 ? 4.575 -16.436 -24.618 1.00 94.06 667 GLN A O 1
ATOM 5375 N N . VAL A 1 668 ? 4.206 -15.736 -22.518 1.00 92.25 668 VAL A N 1
ATOM 5376 C CA . VAL A 1 668 ? 2.912 -15.111 -22.838 1.00 92.25 668 VAL A CA 1
ATOM 5377 C C . VAL A 1 668 ? 3.090 -14.017 -23.891 1.00 92.25 668 VAL A C 1
ATOM 5379 O O . VAL A 1 668 ? 2.300 -13.938 -24.836 1.00 92.25 668 VAL A O 1
ATOM 5382 N N . CYS A 1 669 ? 4.144 -13.205 -23.788 1.00 92.25 669 CYS A N 1
ATOM 5383 C CA . CYS A 1 669 ? 4.408 -12.161 -24.771 1.00 92.25 669 CYS A CA 1
ATOM 5384 C C . CYS A 1 669 ? 4.764 -12.714 -26.162 1.00 92.25 669 CYS A C 1
ATOM 5386 O O . CYS A 1 669 ? 4.298 -12.176 -27.168 1.00 92.25 669 CYS A O 1
ATOM 5388 N N . GLN A 1 670 ? 5.552 -13.786 -26.240 1.00 92.00 670 GLN A N 1
ATOM 5389 C CA . GLN A 1 670 ? 5.917 -14.451 -27.495 1.00 92.00 670 GLN A CA 1
ATOM 5390 C C . GLN A 1 670 ? 4.683 -15.054 -28.181 1.00 92.00 670 GLN A C 1
ATOM 5392 O O . GLN A 1 670 ? 4.461 -14.817 -29.369 1.00 92.00 670 GLN A O 1
ATOM 5397 N N . ASN A 1 671 ? 3.823 -15.734 -27.419 1.00 90.38 671 ASN A N 1
ATOM 5398 C CA . ASN A 1 671 ? 2.615 -16.379 -27.942 1.00 90.38 671 ASN A CA 1
ATOM 5399 C C . ASN A 1 671 ? 1.569 -15.379 -28.469 1.00 90.38 671 ASN A C 1
ATOM 5401 O O . ASN A 1 671 ? 0.796 -15.711 -29.365 1.00 90.38 671 ASN A O 1
ATOM 5405 N N . ASN A 1 672 ? 1.557 -14.148 -27.947 1.00 83.88 672 ASN A N 1
ATOM 5406 C CA . ASN A 1 672 ? 0.550 -13.133 -28.274 1.00 83.88 672 ASN A CA 1
ATOM 5407 C C . ASN A 1 672 ? 1.065 -11.993 -29.177 1.00 83.88 672 ASN A C 1
ATOM 5409 O O . ASN A 1 672 ? 0.375 -10.990 -29.341 1.00 83.88 672 ASN A O 1
ATOM 5413 N N . LYS A 1 673 ? 2.252 -12.128 -29.794 1.00 82.62 673 LYS A N 1
ATOM 5414 C CA . LYS A 1 673 ? 2.911 -11.068 -30.600 1.00 82.62 673 LYS A CA 1
ATOM 5415 C C . LYS A 1 673 ? 3.215 -9.776 -29.816 1.00 82.62 673 LYS A C 1
ATOM 5417 O O . LYS A 1 673 ? 3.294 -8.697 -30.397 1.00 82.62 673 LYS A O 1
ATOM 5422 N N . PHE A 1 674 ? 3.392 -9.873 -28.498 1.00 86.44 674 PHE A N 1
ATOM 5423 C CA . PHE A 1 674 ? 3.782 -8.751 -27.626 1.00 86.44 674 PHE A CA 1
ATOM 5424 C C . PHE A 1 674 ? 5.305 -8.631 -27.487 1.00 86.44 674 PHE A C 1
ATOM 5426 O O . PHE A 1 674 ? 5.802 -7.642 -26.950 1.00 86.44 674 PHE A O 1
ATOM 5433 N N . TYR A 1 675 ? 6.045 -9.648 -27.926 1.00 91.62 675 TYR A N 1
ATOM 5434 C CA . TYR A 1 675 ? 7.501 -9.681 -27.898 1.00 91.62 675 TYR A CA 1
ATOM 5435 C C . TYR A 1 675 ? 8.090 -8.931 -29.102 1.00 91.62 675 TYR A C 1
ATOM 5437 O O . TYR A 1 675 ? 7.718 -9.190 -30.247 1.00 91.62 675 TYR A O 1
ATOM 5445 N N . ILE A 1 676 ? 9.002 -7.996 -28.837 1.00 91.12 676 ILE A N 1
ATOM 5446 C CA . ILE A 1 676 ? 9.655 -7.142 -29.832 1.00 91.12 676 ILE A CA 1
ATOM 5447 C C . ILE A 1 676 ? 11.165 -7.215 -29.622 1.00 91.12 676 ILE A C 1
ATOM 5449 O O . ILE A 1 676 ? 11.654 -6.881 -28.544 1.00 91.12 676 ILE A O 1
ATOM 5453 N N . GLU A 1 677 ? 11.906 -7.577 -30.664 1.00 89.44 677 GLU A N 1
ATOM 5454 C CA . GLU A 1 677 ? 13.363 -7.440 -30.680 1.00 89.44 677 GLU A CA 1
ATOM 5455 C C . GLU A 1 677 ? 13.737 -5.972 -30.902 1.00 89.44 677 GLU A C 1
ATOM 5457 O O . GLU A 1 677 ? 13.287 -5.329 -31.854 1.00 89.44 677 GLU A O 1
ATOM 5462 N N . TYR A 1 678 ? 14.536 -5.408 -29.999 1.00 83.75 678 TYR A N 1
ATOM 5463 C CA . TYR A 1 678 ? 14.946 -4.016 -30.098 1.00 83.75 678 TYR A CA 1
ATOM 5464 C C . TYR A 1 678 ? 16.142 -3.864 -31.038 1.00 83.75 678 TYR A C 1
ATOM 5466 O O . TYR A 1 678 ? 17.298 -4.076 -30.660 1.00 83.75 678 TYR A O 1
ATOM 5474 N N . GLU A 1 679 ? 15.874 -3.414 -32.259 1.00 73.56 679 GLU A N 1
ATOM 5475 C CA . GLU A 1 679 ? 16.912 -2.932 -33.163 1.00 73.56 679 GLU A CA 1
ATOM 5476 C C . GLU A 1 679 ? 17.292 -1.492 -32.766 1.00 73.56 679 GLU A C 1
ATOM 5478 O O . GLU A 1 679 ? 16.469 -0.582 -32.792 1.00 73.56 679 GLU A O 1
ATOM 5483 N N . GLN A 1 680 ? 18.561 -1.238 -32.417 1.00 51.84 680 GLN A N 1
ATOM 5484 C CA . GLN A 1 680 ? 19.052 0.118 -32.090 1.00 51.84 680 GLN A CA 1
ATOM 5485 C C . GLN A 1 680 ? 18.958 1.121 -33.265 1.00 51.84 680 GLN A C 1
ATOM 5487 O O . GLN A 1 680 ? 19.302 2.293 -33.097 1.00 51.84 680 GLN A O 1
ATOM 5492 N N . LYS A 1 681 ? 18.512 0.686 -34.450 1.00 36.97 681 LYS A N 1
ATOM 5493 C CA . LYS A 1 681 ? 18.352 1.501 -35.659 1.00 36.97 681 LYS A CA 1
ATOM 5494 C C . LYS A 1 681 ? 16.874 1.547 -36.073 1.00 36.97 681 LYS A C 1
ATOM 5496 O O . LYS A 1 681 ? 16.202 0.528 -35.970 1.00 36.97 681 LYS A O 1
ATOM 5501 N N . PRO A 1 682 ? 16.366 2.698 -36.544 1.00 34.06 682 PRO A N 1
ATOM 5502 C CA . PRO A 1 682 ? 14.958 2.841 -36.888 1.00 34.06 682 PRO A CA 1
ATOM 5503 C C . PRO A 1 682 ? 14.620 2.047 -38.156 1.00 34.06 682 PRO A C 1
ATOM 5505 O O . PRO A 1 682 ? 15.373 2.094 -39.132 1.00 34.06 682 PRO A O 1
ATOM 5508 N N . ARG A 1 683 ? 13.464 1.381 -38.144 1.00 29.86 683 ARG A N 1
ATOM 5509 C CA . ARG A 1 683 ? 12.643 1.222 -39.348 1.00 29.86 683 ARG A CA 1
ATOM 5510 C C . ARG A 1 683 ? 11.662 2.377 -39.440 1.00 29.86 683 ARG A C 1
ATOM 5512 O O . ARG A 1 683 ? 11.134 2.768 -38.372 1.00 29.86 683 ARG A O 1
#

Sequence (683 aa):
MNLPLEYFYNEKVARFYIYYTSIIACSAFIAASLLVTAVLTQSGINNSLRSYLLNHIFWLFMLELVLLMGFFRESSYKVTIFAMMSTLMIVVFSALALAGTFIERQNSNVYTDKSFTIISIRITANDGESAQIQERIRPAMYLGVSCDNEEGAFVVYVMEVDFDEKLRSVFIKASLTNDSLPIFKKLKKREVSVFIIPNIRLFNIVKEMIEDVRKDKKFIAKIFPSSSDNNQPDKSSEENASDISIDDLGPMQCLNTKQREAVKKIIRPSSETFVLIGPPGTGKTLTLAAAIEILLHTNSRNRILICAPTNKAADVIAEEVQKISTVLQSEIFKLNSISRDVLERNLNLDPIIRICLDYFGEKERLVYKLPRLEEFQSFKIIICTLGLVPIFSNFYKPLLNNERYQFSHIFIDEAGQSPELDCWVPLKLLGSPKTRLILAGDPKQLGPVTTAKVLDRFDIGYKKSLMERLSKYSCFDSVNNMVELQENYRSHEKIVEIFSDLFYKSEVLATHHHDNDSICRHIGHYPVRFVDVMGEEELNSQGSCRNTAEANAVLQYIKFFKNLSDQKKCIINDEDIGVIAPYKYQASFIRERLEKDSKIQVDTVEKYQGMEKRIIIITTVRTKSKLGFIGDMRRINTAISRAKHFLVVIGKSSALENSYYWEQFIQVCQNNKFYIEYEQKPR

Secondary structure (DSSP, 8-state):
----GGG---HHHHHHHHHHHHHHHHHHHHHHHHHHHHHHHHS---HHHHHHHHHHHHHHHHHHHHHHHHHTTT-S-HHHHHHHHHHHHHHHHHHHHHHHHHHHHHHHHHS-----EEEEEEEE-TTS-EEEEEEEE-SEEEEEEEEETTTTEEEEEEEEE-TTS-EEEEEEE----TTTHHHHHHHTTSPPPPP-----HHHHHHHHHHHHHTT-HHHHHHHS--TT------TT------S--GGGSHHHHTS-HHHHHHHHHHHSS--S-EEEE--TTS-HHHHHHHHHHHHHHH-TT--EEEEESSHHHHHHHHHHHHHH--S-GGGEEE---TTS-GGG--GGGHHHH-S-EEEETTTTEEEE-PPPHHHHHH-SEEEEEGGGHHHHHHHTHHHHTSGGGSEEEEEETTGGGS-HHHHHHHHHHHEEEEEEEEEEE-TTS-------THHHHS--STTS-HHHHHHT-HHHHHTT-EEE--EE-SS-HHHHHHHHHHHHTT--EE-S-GGGSHHHHHH-S--EEEEE-----EE-TTS-EE-HHHHHHHHHHHHHHHHHHHTTSS---GGGEEEE-SSHHHHHHHHTTS-TT---EEE-TTTTTT--EEEEEEE----SS--GGGG-HHHHHHHHTTEEEEEEEEE-HHHHTTSHHHHHHHHHHHHTT-EEE--SS--

Radius of gyration: 34.6 Å; chains: 1; bounding box: 78×70×129 Å

Foldseek 3Di:
DDDDPPPPPPVVVVVVVVVVVVVVVVVVVVVVLVVVLVCLVPDPDDPVVSVVVVVVSVVVVVVVVVVVCVVCVPDPPVVVVVVVVVVVVVVVVVVVVVVVVVVVVVVVVVPPPDDWDWDWDWWADPVGDIDIDTDTHDPFPDWDWDQDLPPRFIWIWTFDQDPVRDGDTPGPRVPPDPVCVVVSVVCNPDDTDDDDDDDCPLVVLLVVVVVVVVVVVLLVCQLVPDPVPPPPPPPPPPPDQPPDDLCNDPLNVPDDPLLNVLLVLLLPQDSHEFEEAEAFQLCQLSSVLSSLQSNCVRDVLAAEEEAEQDPLQLVVSLLNNVVRHPPDLLQAAEQDAQPDQPVPDDPSNCSRPVPAWDADDPVRRTGGGDDDQVSLLSHRYYTYYLVCLVVVLVSNVVVLVDPSNAHQEYEYEQQLADFQSSLVSCCVSGNDSSYYYYYYHHVLAHYHDDPPCVCVVDPPRRRGGSSNVLVPNPVNVVVVSYTYRAEHAFAAQVLQQLLCVLGVVVRHGYPDHCCPALCPVPVDVQQEAEEAWDWAWDADPVGFIATPRLLVVVVVVVVVVVVCCVVVSHPDALQQEEEEEQTPVHQVVSVVVDDPPRPNHGYHLVVCPVAAHQEYEYEQRDDAQCSPPSLRSNSVSSRSSRHHGHYYYYYHLVNQCSRPSSVSVVVVCVVVVNYHYDDPDDD

pLDDT: mean 72.23, std 21.85, range [26.23, 98.31]